Protein AF-A0A225CZP0-F1 (afdb_monomer_lite)

Foldseek 3Di:
DVVLLVQLLPPPDPVSNLVSLVVVLVVCAPHPCLQVSLVVLCPDPDCSLVSSLSSQLSHDPQDDPSSLVVNLQSLLDPVDDLVSSLSSLQNQQQNFPLDCVRNVSSLCSNQPPHDLVVSLVSLVSSVVSHPDRVNSVVVNVVSLQVAFDAAPPPRDTHRPVRNQVCCCPPPLWHQPPNDTHRCPVVLLVLLLCLLPDPDVVSLVVSVVSCCVRPVVDPPLLSLLSSVLNHVHDPVSLLVLLVVLLVVFFAAAQRRRFTDHFLLDDQFAAFDFDQLKTDDLQWIWHWDDDPFAIWIWTTDNVDDIDIDTDPPDDTPLNVVLCVLVVVLVVVLVVLCVVCVVDPDSPVVNVVSVVVSVVVSVCCVVPDDPDFGSRLVRLLCCLVPVLVPFDPDPSSLSNLLNSLLSPQVGHALVSRLVVLVVQLVVLLVCCQVRVNSLLSNLSSLLSNLSSVVVVPDDSLVSLLVQCLCLLLLNHALSNLLNNLVSVVPDPPADQLNLLLSLLQNLLSSVVSVFALQLCLLSCQQRVSNCSRRPVLCNVPRLLLSVLSVCVPVPPCVVLADKDALNRCSVVPVVVSSVCCSLASQFGIWGDDDPLVCVFFPIWTQGPQATDTNSDGDQDLPADWDWDQDPVRWIWTPDRVDTGTGPDDDDRCVSVSRSSSSCCCVPPSVVSSVVSPDHHDVSSLSRQVSQFDQDPPPRFTWHTGRSYHTDGSCVRVDPPD

Structure (mmCIF, N/CA/C/O backbone):
data_AF-A0A225CZP0-F1
#
_entry.id   AF-A0A225CZP0-F1
#
loop_
_atom_site.group_PDB
_atom_site.id
_atom_site.type_symbol
_atom_site.label_atom_id
_atom_site.label_alt_id
_atom_site.label_comp_id
_atom_site.label_asym_id
_atom_site.label_entity_id
_atom_site.label_seq_id
_atom_site.pdbx_PDB_ins_code
_atom_site.Cartn_x
_atom_site.Cartn_y
_atom_site.Cartn_z
_atom_site.occupancy
_atom_site.B_iso_or_equiv
_atom_site.auth_seq_id
_atom_site.auth_comp_id
_atom_site.auth_asym_id
_atom_site.auth_atom_id
_atom_site.pdbx_PDB_model_num
ATOM 1 N N . MET A 1 1 ? -73.566 -39.466 47.457 1.00 88.44 1 MET A N 1
ATOM 2 C CA . MET A 1 1 ? -72.641 -38.415 47.935 1.00 88.44 1 MET A CA 1
ATOM 3 C C . MET A 1 1 ? -71.602 -38.985 48.887 1.00 88.44 1 MET A C 1
ATOM 5 O O . MET A 1 1 ? -70.431 -38.946 48.551 1.00 88.44 1 MET A O 1
ATOM 9 N N . GLU A 1 2 ? -72.015 -39.575 50.013 1.00 90.06 2 GLU A N 1
ATOM 10 C CA . GLU A 1 2 ? -71.109 -40.193 51.005 1.00 90.06 2 GLU A CA 1
ATOM 11 C C . GLU A 1 2 ? -70.146 -41.201 50.383 1.00 90.06 2 GLU A C 1
ATOM 13 O O . GLU A 1 2 ? -68.943 -40.996 50.428 1.00 90.06 2 GLU A O 1
ATOM 18 N N . GLN A 1 3 ? -70.673 -42.150 49.608 1.00 92.56 3 GLN A N 1
ATOM 19 C CA . GLN A 1 3 ? -69.859 -43.126 48.874 1.00 92.56 3 GLN A CA 1
ATOM 20 C C . GLN A 1 3 ? -68.837 -42.523 47.890 1.00 92.56 3 GLN A C 1
ATOM 22 O O . GLN A 1 3 ? -67.926 -43.226 47.462 1.00 92.56 3 GLN A O 1
ATOM 27 N N . LEU A 1 4 ? -69.011 -41.273 47.442 1.00 92.19 4 LEU A N 1
ATOM 28 C CA . LEU A 1 4 ? -68.042 -40.594 46.571 1.00 92.19 4 LEU A CA 1
ATOM 29 C C . LEU A 1 4 ? -66.970 -39.873 47.396 1.00 92.19 4 LEU A C 1
ATOM 31 O O . LEU A 1 4 ? -65.808 -39.885 47.006 1.00 92.19 4 LEU A O 1
ATOM 35 N N . ILE A 1 5 ? -67.341 -39.296 48.543 1.00 92.69 5 ILE A N 1
ATOM 36 C CA . ILE A 1 5 ? -66.393 -38.707 49.500 1.00 92.69 5 ILE A CA 1
ATOM 37 C C . ILE A 1 5 ? -65.482 -39.803 50.065 1.00 92.69 5 ILE A C 1
ATOM 39 O O . ILE A 1 5 ? -64.265 -39.644 50.034 1.00 92.69 5 ILE A O 1
ATOM 43 N N . ASP A 1 6 ? -66.049 -40.945 50.459 1.00 92.12 6 ASP A N 1
ATOM 44 C CA . ASP A 1 6 ? -65.285 -42.091 50.967 1.00 92.12 6 ASP A CA 1
ATOM 45 C C . ASP A 1 6 ? -64.338 -42.659 49.903 1.00 92.12 6 ASP A C 1
ATOM 47 O O . ASP A 1 6 ? -63.226 -43.078 50.201 1.00 92.12 6 ASP A O 1
ATOM 51 N N . ARG A 1 7 ? -64.736 -42.622 48.624 1.00 93.12 7 ARG A N 1
ATOM 52 C CA . ARG A 1 7 ? -63.859 -43.009 47.508 1.00 93.12 7 ARG A CA 1
ATOM 53 C C . ARG A 1 7 ? -62.677 -42.061 47.323 1.00 93.12 7 ARG A C 1
ATOM 55 O O . ARG A 1 7 ? -61.612 -42.516 46.919 1.00 93.12 7 ARG A O 1
ATOM 62 N N . VAL A 1 8 ? -62.849 -40.767 47.596 1.00 93.31 8 VAL A N 1
ATOM 63 C CA . VAL A 1 8 ? -61.748 -39.793 47.552 1.00 93.31 8 VAL A CA 1
ATOM 64 C C . VAL A 1 8 ? -60.758 -40.049 48.686 1.00 93.31 8 VAL A C 1
ATOM 66 O O . VAL A 1 8 ? -59.555 -40.022 48.440 1.00 93.31 8 VAL A O 1
ATOM 69 N N . THR A 1 9 ? -61.245 -40.313 49.900 1.00 91.50 9 THR A N 1
ATOM 70 C CA . THR A 1 9 ? -60.396 -40.520 51.086 1.00 91.50 9 THR A CA 1
ATOM 71 C C . THR A 1 9 ? -59.747 -41.906 51.123 1.00 91.50 9 THR A C 1
ATOM 73 O O . THR A 1 9 ? -58.635 -42.035 51.624 1.00 91.50 9 THR A O 1
ATOM 76 N N . ALA A 1 10 ? -60.395 -42.929 50.557 1.00 91.88 10 ALA A N 1
ATOM 77 C CA . ALA A 1 10 ? -59.883 -44.301 50.495 1.00 91.88 10 ALA A CA 1
ATOM 78 C C . ALA A 1 10 ? -59.007 -44.595 49.261 1.00 91.88 10 ALA A C 1
ATOM 80 O O . ALA A 1 10 ? -58.508 -45.712 49.113 1.00 91.88 10 ALA A O 1
ATOM 81 N N . ALA A 1 11 ? -58.832 -43.636 48.346 1.00 91.31 11 ALA A N 1
ATOM 82 C CA . ALA A 1 11 ? -58.014 -43.833 47.154 1.00 91.31 11 ALA A CA 1
ATOM 83 C C . ALA A 1 11 ? -56.539 -44.068 47.529 1.00 91.31 11 ALA A C 1
ATOM 85 O O . ALA A 1 11 ? -55.891 -43.207 48.118 1.00 91.31 11 ALA A O 1
ATOM 86 N N . GLY A 1 12 ? -55.999 -45.231 47.146 1.00 85.50 12 GLY A N 1
ATOM 87 C CA . GLY A 1 12 ? -54.635 -45.648 47.500 1.00 85.50 12 GLY A CA 1
ATOM 88 C C . GLY A 1 12 ? -53.511 -44.915 46.758 1.00 85.50 12 GLY A C 1
ATOM 89 O O . GLY A 1 12 ? -52.351 -45.039 47.139 1.00 85.50 12 GLY A O 1
ATOM 90 N N . ASP A 1 13 ? -53.832 -44.148 45.712 1.00 91.81 13 ASP A N 1
ATOM 91 C CA . ASP A 1 13 ? -52.864 -43.355 44.957 1.00 91.81 13 ASP A CA 1
ATOM 92 C C . ASP A 1 13 ? -53.445 -42.010 44.479 1.00 91.81 13 ASP A C 1
ATOM 94 O O . ASP A 1 13 ? -54.660 -41.787 44.441 1.00 91.81 13 ASP A O 1
ATOM 98 N N . ARG A 1 14 ? -52.550 -41.093 44.085 1.00 87.50 14 ARG A N 1
ATOM 99 C CA . ARG A 1 14 ? -52.896 -39.721 43.677 1.00 87.50 14 ARG A CA 1
ATOM 100 C C . ARG A 1 14 ? -53.726 -39.655 42.387 1.00 87.50 14 ARG A C 1
ATOM 102 O O . ARG A 1 14 ? -54.496 -38.712 42.212 1.00 87.50 14 ARG A O 1
ATOM 109 N N . VAL A 1 15 ? -53.589 -40.626 41.484 1.00 88.56 15 VAL A N 1
ATOM 110 C CA . VAL A 1 15 ? -54.312 -40.658 40.201 1.00 88.56 15 VAL A CA 1
ATOM 111 C C . VAL A 1 15 ? -55.761 -41.083 40.428 1.00 88.56 15 VAL A C 1
ATOM 113 O O . VAL A 1 15 ? -56.684 -40.408 39.964 1.00 88.56 15 VAL A O 1
ATOM 116 N N . ALA A 1 16 ? -55.969 -42.158 41.188 1.00 90.56 16 ALA A N 1
ATOM 117 C CA . ALA A 1 16 ? -57.275 -42.628 41.626 1.00 90.56 16 ALA A CA 1
ATOM 118 C C . ALA A 1 16 ? -58.003 -41.543 42.427 1.00 90.56 16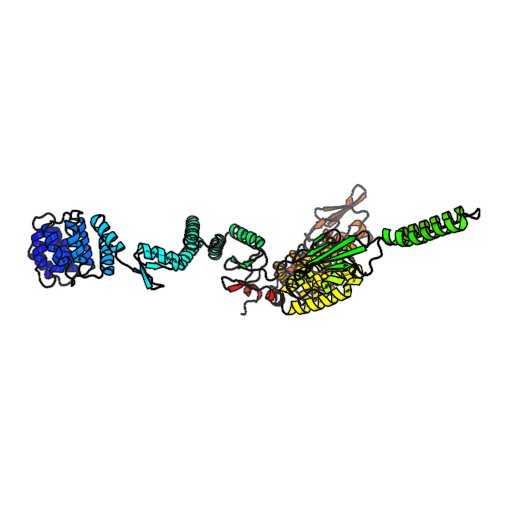 ALA A C 1
ATOM 120 O O . ALA A 1 16 ? -59.180 -41.280 42.189 1.00 90.56 16 ALA A O 1
ATOM 121 N N . GLN A 1 17 ? -57.278 -40.842 43.298 1.00 91.50 17 GLN A N 1
ATOM 122 C CA . GLN A 1 17 ? -57.817 -39.752 44.100 1.00 91.50 17 GLN A CA 1
ATOM 123 C C . GLN A 1 17 ? -58.239 -38.542 43.245 1.00 91.50 17 GLN A C 1
ATOM 125 O O . GLN A 1 17 ? -59.336 -38.012 43.427 1.00 91.50 17 GLN A O 1
ATOM 130 N N . HIS A 1 18 ? -57.425 -38.120 42.268 1.00 90.50 18 HIS A N 1
ATOM 131 C CA . HIS A 1 18 ? -57.812 -37.057 41.331 1.00 90.50 18 HIS A CA 1
ATOM 132 C C . HIS A 1 18 ? -59.026 -37.447 40.476 1.00 90.50 18 HIS A C 1
ATOM 134 O O . HIS A 1 18 ? -59.888 -36.599 40.229 1.00 90.50 18 HIS A O 1
ATOM 140 N N . ARG A 1 19 ? -59.126 -38.716 40.057 1.00 92.06 19 ARG A N 1
ATOM 141 C CA . ARG A 1 19 ? -60.291 -39.239 39.328 1.00 92.06 19 ARG A CA 1
ATOM 142 C C . ARG A 1 19 ? -61.548 -39.214 40.199 1.00 92.06 19 ARG A C 1
ATOM 144 O O . ARG A 1 19 ? -62.567 -38.686 39.761 1.00 92.06 19 ARG A O 1
ATOM 151 N N . ALA A 1 20 ? -61.453 -39.701 41.435 1.00 94.06 20 ALA A N 1
ATOM 152 C CA . ALA A 1 20 ? -62.552 -39.688 42.396 1.00 94.06 20 ALA A CA 1
ATOM 153 C C . ALA A 1 20 ? -63.014 -38.256 42.718 1.00 94.06 20 ALA A C 1
ATOM 155 O O . ALA A 1 20 ? -64.212 -37.997 42.767 1.00 94.06 20 ALA A O 1
ATOM 156 N N . LEU A 1 21 ? -62.087 -37.297 42.850 1.00 94.44 21 LEU A N 1
ATOM 157 C CA . LEU A 1 21 ? -62.420 -35.879 43.036 1.00 94.44 21 LEU A CA 1
ATOM 158 C C . LEU A 1 21 ? -63.130 -35.280 41.817 1.00 94.44 21 LEU A C 1
ATOM 160 O O . LEU A 1 21 ? -64.069 -34.506 41.982 1.00 94.44 21 LEU A O 1
ATOM 164 N N . ALA A 1 22 ? -62.715 -35.637 40.600 1.00 92.50 22 ALA A N 1
ATOM 165 C CA . ALA A 1 22 ? -63.377 -35.186 39.376 1.00 92.50 22 ALA A CA 1
ATOM 166 C C . ALA A 1 22 ? -64.777 -35.805 39.201 1.00 92.50 22 ALA A C 1
ATOM 168 O O . ALA A 1 22 ? -65.680 -35.161 38.671 1.00 92.50 22 ALA A O 1
ATOM 169 N N . GLU A 1 23 ? -64.977 -37.053 39.630 1.00 94.19 23 GLU A N 1
ATOM 170 C CA . GLU A 1 23 ? -66.300 -37.690 39.697 1.00 94.19 23 GLU A CA 1
ATOM 171 C C . GLU A 1 23 ? -67.194 -37.034 40.749 1.00 94.19 23 GLU A C 1
ATOM 173 O O . GLU A 1 23 ? -68.335 -36.688 40.448 1.00 94.19 23 GLU A O 1
ATOM 178 N N . LEU A 1 24 ? -66.661 -36.810 41.954 1.00 94.56 24 LEU A N 1
ATOM 179 C CA . LEU A 1 24 ? -67.358 -36.119 43.035 1.00 94.56 24 LEU A CA 1
ATOM 180 C C . LEU A 1 24 ? -67.783 -34.716 42.600 1.00 94.56 24 LEU A C 1
ATOM 182 O O . LEU A 1 24 ? -68.929 -34.338 42.808 1.00 94.56 24 LEU A O 1
ATOM 186 N N . TYR A 1 25 ? -66.890 -33.9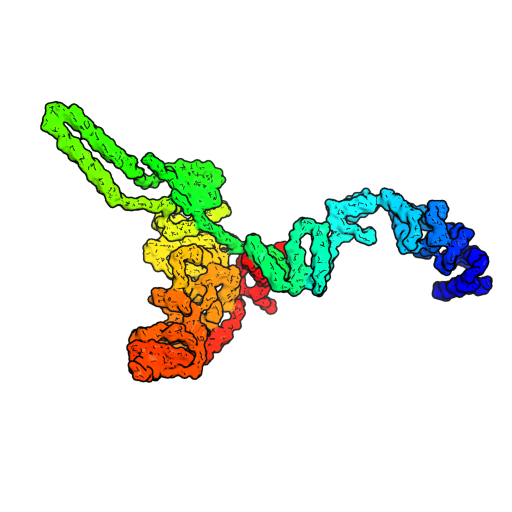77 41.943 1.00 93.00 25 TYR A N 1
ATOM 187 C CA . TYR A 1 25 ? -67.200 -32.670 41.385 1.00 93.00 25 TYR A CA 1
ATOM 188 C C . TYR A 1 25 ? -68.342 -32.729 40.364 1.00 93.00 25 TYR A C 1
ATOM 190 O O . TYR A 1 25 ? -69.351 -32.051 40.541 1.00 93.00 25 TYR A O 1
ATOM 198 N N . ARG A 1 26 ? -68.238 -33.588 39.340 1.00 91.94 26 ARG A N 1
ATOM 199 C CA . ARG A 1 26 ? -69.278 -33.732 38.304 1.00 91.94 26 ARG A CA 1
ATOM 200 C C . ARG A 1 26 ? -70.644 -34.108 38.878 1.00 91.94 26 ARG A C 1
ATOM 202 O O . ARG A 1 26 ? -71.657 -33.668 38.353 1.00 91.94 26 ARG A O 1
ATOM 209 N N . ALA A 1 27 ? -70.677 -34.896 39.953 1.00 91.12 27 ALA A N 1
ATOM 210 C CA . ALA A 1 27 ? -71.917 -35.286 40.624 1.00 91.12 27 ALA A CA 1
ATOM 211 C C . ALA A 1 27 ? -72.576 -34.145 41.425 1.00 91.12 27 ALA A C 1
ATOM 213 O O . ALA A 1 27 ? -73.744 -34.254 41.796 1.00 91.12 27 ALA A O 1
ATOM 214 N N . VAL A 1 28 ? -71.825 -33.085 41.736 1.00 90.94 28 VAL A N 1
ATOM 215 C CA . VAL A 1 28 ? -72.254 -31.965 42.590 1.00 90.94 28 VAL A CA 1
ATOM 216 C C . VAL A 1 28 ? -72.372 -30.653 41.804 1.00 90.94 28 VAL A C 1
ATOM 218 O O . VAL A 1 28 ? -73.020 -29.718 42.279 1.00 90.94 28 VAL A O 1
ATOM 221 N N . ALA A 1 29 ? -71.771 -30.577 40.614 1.00 85.50 29 ALA A N 1
ATOM 222 C CA . ALA A 1 29 ? -71.778 -29.406 39.746 1.00 85.50 29 ALA A CA 1
ATOM 223 C C . ALA A 1 29 ? -73.217 -28.904 39.511 1.00 85.50 29 ALA A C 1
ATOM 225 O O . ALA A 1 29 ? -74.087 -29.653 39.069 1.00 85.50 29 ALA A O 1
ATOM 226 N N . GLY A 1 30 ? -73.481 -27.644 39.873 1.00 73.06 30 GLY A N 1
ATOM 227 C CA . GLY A 1 30 ? -74.798 -27.001 39.754 1.00 73.06 30 GLY A CA 1
ATOM 228 C C . GLY A 1 30 ? -75.791 -27.256 40.901 1.00 73.06 30 GLY A C 1
ATOM 229 O O . GLY A 1 30 ? -76.896 -26.719 40.869 1.00 73.06 30 GLY A O 1
ATOM 230 N N . GLY A 1 31 ? -75.432 -28.039 41.925 1.00 80.50 31 GLY A N 1
ATOM 231 C CA . GLY A 1 31 ? -76.302 -28.338 43.069 1.00 80.50 31 GLY A CA 1
ATOM 232 C C . GLY A 1 31 ? -75.996 -27.525 44.336 1.00 80.50 31 GLY A C 1
ATOM 233 O O . GLY A 1 31 ? -74.879 -27.069 44.564 1.00 80.50 31 GLY A O 1
ATOM 234 N N . THR A 1 32 ? -76.956 -27.447 45.262 1.00 85.94 32 THR A N 1
ATOM 235 C CA . THR A 1 32 ? -76.781 -26.844 46.608 1.00 85.94 32 THR A CA 1
ATOM 236 C C . THR A 1 32 ? -75.801 -27.610 47.515 1.00 85.94 32 THR A C 1
ATOM 238 O O . THR A 1 32 ? -75.520 -27.195 48.638 1.00 85.94 32 THR A O 1
ATOM 241 N N . GLN A 1 33 ? -75.252 -28.728 47.030 1.00 90.50 33 GLN A N 1
ATOM 242 C CA . GLN A 1 33 ? -74.385 -29.647 47.769 1.00 90.50 33 GLN A CA 1
ATOM 243 C C . GLN A 1 33 ? -72.889 -29.275 47.716 1.00 90.50 33 GLN A C 1
ATOM 245 O O . GLN A 1 33 ? -72.092 -29.891 48.421 1.00 90.50 33 GLN A O 1
ATOM 250 N N . VAL A 1 34 ? -72.491 -28.245 46.955 1.00 91.12 34 VAL A N 1
ATOM 251 C CA . VAL A 1 34 ? -71.078 -27.838 46.796 1.00 91.12 34 VAL A CA 1
ATOM 252 C C . VAL A 1 34 ? -70.412 -27.486 48.137 1.00 91.12 34 VAL A C 1
ATOM 254 O O . VAL A 1 34 ? -69.335 -28.001 48.446 1.00 91.12 34 VAL A O 1
ATOM 257 N N . ALA A 1 35 ? -71.055 -26.653 48.963 1.00 91.56 35 ALA A N 1
ATOM 258 C CA . ALA A 1 35 ? -70.521 -26.253 50.269 1.00 91.56 35 ALA A CA 1
ATOM 259 C C . ALA A 1 35 ? -70.521 -27.395 51.309 1.00 91.56 35 ALA A C 1
ATOM 261 O O . ALA A 1 35 ? -69.482 -27.602 51.943 1.00 91.56 35 ALA A O 1
ATOM 262 N N . PRO A 1 36 ? -71.601 -28.193 51.464 1.00 93.62 36 PRO A N 1
ATOM 263 C CA . PRO A 1 36 ? -71.580 -29.386 52.313 1.00 93.62 36 PRO A CA 1
ATOM 264 C C . PRO A 1 36 ? -70.445 -30.364 51.983 1.00 93.62 36 PRO A C 1
ATOM 266 O O . PRO A 1 36 ? -69.771 -30.849 52.894 1.00 93.62 36 PRO A O 1
ATOM 269 N N . VAL A 1 37 ? -70.190 -30.621 50.694 1.00 94.81 37 VAL A N 1
ATOM 270 C CA . VAL A 1 37 ? -69.105 -31.511 50.249 1.00 94.81 37 VAL A CA 1
ATOM 271 C C . VAL A 1 37 ? -67.737 -30.938 50.616 1.00 94.81 37 VAL A C 1
ATOM 273 O O . VAL A 1 37 ? -66.925 -31.650 51.205 1.00 94.81 37 VAL A O 1
ATOM 276 N N . PHE A 1 38 ? -67.499 -29.647 50.361 1.00 95.69 38 PHE A N 1
ATOM 277 C CA . PHE A 1 38 ? -66.255 -28.979 50.754 1.00 95.69 38 PHE A CA 1
ATOM 278 C C . PHE A 1 38 ? -66.000 -29.077 52.266 1.00 95.69 38 PHE A C 1
ATOM 280 O O . PHE A 1 38 ? -64.898 -29.430 52.690 1.00 95.69 38 PHE A O 1
ATOM 287 N N . HIS A 1 39 ? -67.018 -28.820 53.096 1.00 94.62 39 HIS A N 1
ATOM 288 C CA . HIS A 1 39 ? -66.890 -28.912 54.552 1.00 94.62 39 HIS A CA 1
ATOM 289 C C . HIS A 1 39 ? -66.588 -30.331 55.035 1.00 94.62 39 HIS A C 1
ATOM 291 O O . HIS A 1 39 ? -65.778 -30.487 55.949 1.00 94.62 39 HIS A O 1
ATOM 297 N N . ARG A 1 40 ? -67.194 -31.355 54.424 1.00 94.69 40 ARG A N 1
ATOM 298 C CA . ARG A 1 40 ? -66.908 -32.756 54.762 1.00 94.69 40 ARG A CA 1
ATOM 299 C C . ARG A 1 40 ? -65.499 -33.171 54.353 1.00 94.69 40 ARG A C 1
ATOM 301 O O . ARG A 1 40 ? -64.782 -33.735 55.176 1.00 94.69 40 ARG A O 1
ATOM 308 N N . LEU A 1 41 ? -65.073 -32.829 53.134 1.00 95.06 41 LEU A N 1
ATOM 309 C CA . LEU A 1 41 ? -63.702 -33.083 52.681 1.00 95.06 41 LEU A CA 1
ATOM 310 C C . LEU A 1 41 ? -62.692 -32.424 53.621 1.00 95.06 41 LEU A C 1
ATOM 312 O O . LEU A 1 41 ? -61.744 -33.073 54.037 1.00 95.06 41 LEU A O 1
ATOM 316 N N . ARG A 1 42 ? -62.941 -31.179 54.041 1.00 95.44 42 ARG A N 1
ATOM 317 C CA . ARG A 1 42 ? -62.063 -30.433 54.953 1.00 95.44 42 ARG A CA 1
ATOM 318 C C . ARG A 1 42 ? -61.806 -31.146 56.287 1.00 95.44 42 ARG A C 1
ATOM 320 O O . ARG A 1 42 ? -60.708 -31.025 56.814 1.00 95.44 42 ARG A O 1
ATOM 327 N N . VAL A 1 43 ? -62.816 -31.820 56.842 1.00 93.44 43 VAL A N 1
ATOM 328 C CA . VAL A 1 43 ? -62.754 -32.487 58.161 1.00 93.44 43 VAL A CA 1
ATOM 329 C C . VAL A 1 43 ? -62.275 -33.943 58.046 1.00 93.44 43 VAL A C 1
ATOM 331 O O . VAL A 1 43 ? -62.009 -34.583 59.054 1.00 93.44 43 VAL A O 1
ATOM 334 N N . SER A 1 44 ? -62.134 -34.474 56.830 1.00 89.31 44 SER A N 1
ATOM 335 C CA . SER A 1 44 ? -61.687 -35.852 56.619 1.00 89.31 44 SER A CA 1
ATOM 336 C C . SER A 1 44 ? -60.200 -35.993 56.961 1.00 89.31 44 SER A C 1
ATOM 338 O O . SER A 1 44 ? -59.357 -35.398 56.303 1.00 89.31 44 SER A O 1
ATOM 340 N N . GLU A 1 45 ? -59.837 -36.765 57.976 1.00 83.88 45 GLU A N 1
ATOM 341 C CA . GLU A 1 45 ? -58.426 -37.007 58.308 1.00 83.88 45 GLU A CA 1
ATOM 342 C C . GLU A 1 45 ? -57.840 -38.158 57.466 1.00 83.88 45 GLU A C 1
ATOM 344 O O . GLU A 1 45 ? -58.588 -39.059 57.079 1.00 83.88 45 GLU A O 1
ATOM 349 N N . PRO A 1 46 ? -56.522 -38.173 57.164 1.00 84.56 46 PRO A N 1
ATOM 350 C CA . PRO A 1 46 ? -55.496 -37.179 57.522 1.00 84.56 46 PRO A CA 1
ATOM 351 C C . PRO A 1 46 ? -55.310 -36.025 56.507 1.00 84.56 46 PRO A C 1
ATOM 353 O O . PRO A 1 46 ? -54.750 -34.989 56.858 1.00 84.56 46 PRO A O 1
ATOM 356 N N . ASP A 1 47 ? -55.793 -36.164 55.267 1.00 90.69 47 ASP A N 1
ATOM 357 C CA . ASP A 1 47 ? -55.469 -35.277 54.128 1.00 90.69 47 ASP A CA 1
ATOM 358 C C . ASP A 1 47 ? -56.587 -34.282 53.737 1.00 90.69 47 ASP A C 1
ATOM 360 O O . ASP A 1 47 ? -56.501 -33.578 52.725 1.00 90.69 47 ASP A O 1
ATOM 364 N N . GLY A 1 48 ? -57.649 -34.178 54.532 1.00 93.06 48 GLY A N 1
ATOM 365 C CA . GLY A 1 48 ? -58.863 -33.413 54.226 1.00 93.06 48 GLY A CA 1
ATOM 366 C C . GLY A 1 48 ? -58.670 -31.969 53.767 1.00 93.06 48 GLY A C 1
ATOM 367 O O . GLY A 1 48 ? -59.269 -31.570 52.763 1.00 93.06 48 GLY A O 1
ATOM 368 N N . PRO A 1 49 ? -57.802 -31.168 54.416 1.00 95.19 49 PRO A N 1
ATOM 369 C CA . PRO A 1 49 ? -57.472 -29.820 53.956 1.00 95.19 49 PRO A CA 1
ATOM 370 C C . PRO A 1 49 ? -56.971 -29.767 52.506 1.00 95.19 49 PRO A C 1
ATOM 372 O O . PRO A 1 49 ? -57.325 -28.847 51.767 1.00 95.19 49 PRO A O 1
ATOM 375 N N . ARG A 1 50 ? -56.180 -30.763 52.080 1.00 95.69 50 ARG A N 1
ATOM 376 C CA . ARG A 1 50 ? -55.691 -30.879 50.700 1.00 95.69 50 ARG A CA 1
ATOM 377 C C . ARG A 1 50 ? -56.842 -31.187 49.749 1.00 95.69 50 ARG A C 1
ATOM 379 O O . ARG A 1 50 ? -56.992 -30.495 48.745 1.00 95.69 50 ARG A O 1
ATOM 386 N N . TYR A 1 51 ? -57.672 -32.175 50.085 1.00 95.44 51 TYR A N 1
ATOM 387 C CA . TYR A 1 51 ? -58.823 -32.569 49.266 1.00 95.44 51 TYR A CA 1
ATOM 388 C C . TYR A 1 51 ? -59.820 -31.428 49.079 1.00 95.44 51 TYR A C 1
ATOM 390 O O . TYR A 1 51 ? -60.315 -31.221 47.975 1.00 95.44 51 TYR A O 1
ATOM 398 N N . ALA A 1 52 ? -60.075 -30.655 50.134 1.00 96.50 52 ALA A N 1
ATOM 399 C CA . ALA A 1 52 ? -60.963 -29.503 50.077 1.00 96.50 52 ALA A CA 1
ATOM 400 C C . ALA A 1 52 ? -60.448 -28.423 49.109 1.00 96.50 52 ALA A C 1
ATOM 402 O O . ALA A 1 52 ? -61.227 -27.908 48.308 1.00 96.50 52 ALA A O 1
ATOM 403 N N . LEU A 1 53 ? -59.145 -28.107 49.119 1.00 97.00 53 LEU A N 1
ATOM 404 C CA . LEU A 1 53 ? -58.568 -27.147 48.169 1.00 97.00 53 LEU A CA 1
ATOM 405 C C . LEU A 1 53 ? -58.543 -27.682 46.731 1.00 97.00 53 LEU A C 1
ATOM 407 O O . LEU A 1 53 ? -58.869 -26.945 45.804 1.00 97.00 53 LEU A O 1
ATOM 411 N N . GLU A 1 54 ? -58.198 -28.957 46.534 1.00 96.31 54 GLU A N 1
ATOM 412 C CA . GLU A 1 54 ? -58.245 -29.587 45.209 1.00 96.31 54 GLU A CA 1
ATOM 413 C C . GLU A 1 54 ? -59.671 -29.598 44.642 1.00 96.31 54 GLU A C 1
ATOM 415 O O . GLU A 1 54 ? -59.863 -29.385 43.443 1.00 96.31 54 GLU A O 1
ATOM 420 N N . TYR A 1 55 ? -60.669 -29.826 45.495 1.00 95.94 55 TYR A N 1
ATOM 421 C CA . TYR A 1 55 ? -62.076 -29.723 45.132 1.00 95.94 55 TYR A CA 1
ATOM 422 C C . TYR A 1 55 ? -62.452 -28.282 44.767 1.00 95.94 55 TYR A C 1
ATOM 424 O O . TYR A 1 55 ? -63.029 -28.069 43.707 1.00 95.94 55 TYR A O 1
ATOM 432 N N . LEU A 1 56 ? -62.054 -27.292 45.575 1.00 96.25 56 LEU A N 1
ATOM 433 C CA . LEU A 1 56 ? -62.314 -25.869 45.325 1.00 96.25 56 LEU A CA 1
ATOM 434 C C . LEU A 1 56 ? -61.793 -25.390 43.962 1.00 96.25 56 LEU A C 1
ATOM 436 O O . LEU A 1 56 ? -62.522 -24.708 43.249 1.00 96.25 56 LEU A O 1
ATOM 440 N N . VAL A 1 57 ? -60.569 -25.767 43.575 1.00 95.94 57 VAL A N 1
ATOM 441 C CA . VAL A 1 57 ? -59.980 -25.378 42.275 1.00 95.94 57 VAL A CA 1
ATOM 442 C C . VAL A 1 57 ? -60.820 -25.868 41.085 1.00 95.94 57 VAL A C 1
ATOM 444 O O . VAL A 1 57 ? -60.773 -25.268 40.016 1.00 95.94 57 VAL A O 1
ATOM 447 N N . ARG A 1 58 ? -61.608 -26.935 41.266 1.00 94.12 58 ARG A N 1
ATOM 448 C CA . ARG A 1 58 ? -62.437 -27.548 40.218 1.00 94.12 58 ARG A CA 1
ATOM 449 C C . ARG A 1 58 ? -63.851 -26.975 40.126 1.00 94.12 58 ARG A C 1
ATOM 451 O O . ARG A 1 58 ? -64.540 -27.324 39.182 1.00 94.12 58 ARG A O 1
ATOM 458 N N . ILE A 1 59 ? -64.285 -26.152 41.082 1.00 92.38 59 ILE A N 1
ATOM 459 C CA . ILE A 1 59 ? -65.650 -25.606 41.119 1.00 92.38 59 ILE A CA 1
ATOM 460 C C . ILE A 1 59 ? -65.855 -24.595 39.981 1.00 92.38 59 ILE A C 1
ATOM 462 O O . ILE A 1 59 ? -65.041 -23.688 39.822 1.00 92.38 59 ILE A O 1
ATOM 466 N N . ASP A 1 60 ? -66.938 -24.717 39.210 1.00 88.00 60 ASP A N 1
ATOM 467 C CA . ASP A 1 60 ? -67.328 -23.708 38.213 1.00 88.00 60 ASP A CA 1
ATOM 468 C C . ASP A 1 60 ? -67.662 -22.365 38.883 1.00 88.00 60 ASP A C 1
ATOM 470 O O . ASP A 1 60 ? -68.174 -22.314 40.003 1.00 88.00 60 ASP A O 1
ATOM 474 N N . ASP A 1 61 ? -67.372 -21.258 38.200 1.00 84.69 61 ASP A N 1
ATOM 475 C CA . ASP A 1 61 ? -67.706 -19.927 38.710 1.00 84.69 61 ASP A CA 1
ATOM 476 C C . ASP A 1 61 ? -69.227 -19.669 38.632 1.00 84.69 61 ASP A C 1
ATOM 478 O O . ASP A 1 61 ? -69.867 -20.084 37.662 1.00 84.69 61 ASP A O 1
ATOM 482 N N . PRO A 1 62 ? -69.830 -18.964 39.613 1.00 86.62 62 PRO A N 1
ATOM 483 C CA . PRO A 1 62 ? -69.190 -18.317 40.760 1.00 86.62 62 PRO A CA 1
ATOM 484 C C . PRO A 1 62 ? -69.023 -19.244 41.979 1.00 86.62 62 PRO A C 1
ATOM 486 O O . PRO A 1 62 ? -69.939 -19.968 42.376 1.00 86.62 62 PRO A O 1
ATOM 489 N N . VAL A 1 63 ? -67.874 -19.147 42.655 1.00 90.38 63 VAL A N 1
ATOM 490 C CA . VAL A 1 63 ? -67.646 -19.831 43.938 1.00 90.38 63 VAL A CA 1
ATOM 491 C C . VAL A 1 63 ? -68.514 -19.190 45.037 1.00 90.38 63 VAL A C 1
ATOM 493 O O . VAL A 1 63 ? -68.423 -17.980 45.252 1.00 90.38 63 VAL A O 1
ATOM 496 N N . PRO A 1 64 ? -69.320 -19.962 45.795 1.00 90.06 64 PRO A N 1
ATOM 497 C CA . PRO A 1 64 ? -70.129 -19.409 46.881 1.00 90.06 64 PRO A CA 1
ATOM 498 C C . PRO A 1 64 ? -69.282 -18.698 47.949 1.00 90.06 64 PRO A C 1
ATOM 500 O O . PRO A 1 64 ? -68.290 -19.248 48.430 1.00 90.06 64 PRO A O 1
ATOM 503 N N . VAL A 1 65 ? -69.714 -17.513 48.399 1.00 86.25 65 VAL A N 1
ATOM 504 C CA . VAL A 1 65 ? -68.993 -16.689 49.398 1.00 86.25 65 VAL A CA 1
ATOM 505 C C . VAL A 1 65 ? -68.712 -17.455 50.696 1.00 86.25 65 VAL A C 1
ATOM 507 O O . VAL A 1 65 ? -67.633 -17.332 51.275 1.00 86.25 65 VAL A O 1
ATOM 510 N N . THR A 1 66 ? -69.650 -18.295 51.138 1.00 88.94 66 THR A N 1
ATOM 511 C CA . THR A 1 66 ? -69.489 -19.148 52.327 1.00 88.94 66 THR A CA 1
ATOM 512 C C . THR A 1 66 ? -68.335 -20.141 52.178 1.00 88.94 66 THR A C 1
ATOM 514 O O . THR A 1 66 ? -67.598 -20.389 53.132 1.00 88.94 66 THR A O 1
ATOM 517 N N . LEU A 1 67 ? -68.130 -20.666 50.968 1.00 92.69 67 LEU A N 1
ATOM 518 C CA . LEU A 1 67 ? -67.037 -21.577 50.646 1.00 92.69 67 LEU A CA 1
ATOM 519 C C . LEU A 1 67 ? -65.707 -20.821 50.556 1.00 92.69 67 LEU A C 1
ATOM 521 O O . LEU A 1 67 ? -64.710 -21.278 51.115 1.00 92.69 67 LEU A O 1
ATOM 525 N N . ALA A 1 68 ? -65.706 -19.631 49.948 1.00 90.56 68 ALA A N 1
ATOM 526 C CA . ALA A 1 68 ? -64.535 -18.757 49.911 1.00 90.56 68 ALA A CA 1
ATOM 527 C C . ALA A 1 68 ? -64.031 -18.417 51.325 1.00 90.56 68 ALA A C 1
ATOM 529 O O . ALA A 1 68 ? -62.845 -18.572 51.615 1.00 90.56 68 ALA A O 1
ATOM 530 N N . GLN A 1 69 ? -64.936 -18.054 52.242 1.00 90.44 69 GLN A N 1
ATOM 531 C CA . GLN A 1 69 ? -64.605 -17.796 53.649 1.00 90.44 69 GLN A CA 1
ATOM 532 C C . GLN A 1 69 ? -64.080 -19.049 54.364 1.00 90.44 69 GLN A C 1
ATOM 534 O O . GLN A 1 69 ? -63.093 -18.976 55.099 1.00 90.44 69 GLN A O 1
ATOM 539 N N . ALA A 1 70 ? -64.691 -20.213 54.121 1.00 94.44 70 ALA A N 1
ATOM 540 C CA . ALA A 1 70 ? -64.269 -21.481 54.715 1.00 94.44 70 ALA A CA 1
ATOM 541 C C . ALA A 1 70 ? -62.897 -21.972 54.212 1.00 94.44 70 ALA A C 1
ATOM 543 O O . ALA A 1 70 ? -62.232 -22.745 54.908 1.00 94.44 70 ALA A O 1
ATOM 544 N N . ALA A 1 71 ? -62.467 -21.530 53.028 1.00 96.56 71 ALA A N 1
ATOM 545 C CA . ALA A 1 71 ? -61.182 -21.882 52.434 1.00 96.56 71 ALA A CA 1
ATOM 546 C C . ALA A 1 71 ? -60.003 -21.057 52.979 1.00 96.56 71 ALA A C 1
ATOM 548 O O . ALA A 1 71 ? -58.875 -21.553 52.977 1.00 96.56 71 ALA A O 1
ATOM 549 N N . LEU A 1 72 ? -60.235 -19.843 53.499 1.00 95.44 72 LEU A N 1
ATOM 550 C CA . LEU A 1 72 ? -59.165 -18.954 53.985 1.00 95.44 72 LEU A CA 1
ATOM 551 C C . LEU A 1 72 ? -58.227 -19.608 55.025 1.00 95.44 72 LEU A C 1
ATOM 553 O O . LEU A 1 72 ? -57.008 -19.505 54.858 1.00 95.44 72 LEU A O 1
ATOM 557 N N . PRO A 1 73 ? -58.713 -20.337 56.053 1.00 96.12 73 PRO A N 1
ATOM 558 C CA . PRO A 1 73 ? -57.826 -21.014 57.005 1.00 96.12 73 PRO A CA 1
ATOM 559 C C . PRO A 1 73 ? -56.974 -22.115 56.354 1.00 96.12 73 PRO A C 1
ATOM 561 O O . PRO A 1 73 ? -55.825 -22.336 56.740 1.00 96.12 73 PRO A O 1
ATOM 564 N N . LEU A 1 74 ? -57.506 -22.786 55.326 1.00 96.38 74 LEU A N 1
ATOM 565 C CA . LEU A 1 74 ? -56.780 -23.822 54.585 1.00 96.38 74 LEU A CA 1
ATOM 566 C C . LEU A 1 74 ? -55.675 -23.196 53.734 1.00 96.38 74 LEU A C 1
ATOM 568 O O . LEU A 1 74 ? -54.546 -23.682 53.731 1.00 96.38 74 LEU A O 1
ATOM 572 N N . LEU A 1 75 ? -55.957 -22.055 53.100 1.00 96.94 75 LEU A N 1
ATOM 573 C CA . LEU A 1 75 ? -54.951 -21.276 52.382 1.00 96.94 75 LEU A CA 1
ATOM 574 C C . LEU A 1 75 ? -53.817 -20.787 53.287 1.00 96.94 75 LEU A C 1
ATOM 576 O O . LEU A 1 75 ? -52.711 -20.600 52.788 1.00 96.94 75 LEU A O 1
ATOM 580 N N . ALA A 1 76 ? -54.045 -20.617 54.593 1.00 95.38 76 ALA A N 1
ATOM 581 C CA . ALA A 1 76 ? -53.014 -20.253 55.569 1.00 95.38 76 ALA A CA 1
ATOM 582 C C . ALA A 1 76 ? -52.168 -21.443 56.066 1.00 95.38 76 ALA A C 1
ATOM 584 O O . ALA A 1 76 ? -51.114 -21.250 56.680 1.00 95.38 76 ALA A O 1
ATOM 585 N N . THR A 1 77 ? -52.584 -22.677 55.779 1.00 95.19 77 THR A N 1
ATOM 586 C CA . THR A 1 77 ? -51.948 -23.889 56.305 1.00 95.19 77 THR A CA 1
ATOM 587 C C . THR A 1 77 ? -50.613 -24.164 55.602 1.00 95.19 77 THR A C 1
ATOM 589 O O . THR A 1 77 ? -50.557 -24.438 54.404 1.00 95.19 77 THR A O 1
ATOM 592 N N . LYS A 1 78 ? -49.500 -24.094 56.350 1.00 92.94 78 LYS A N 1
ATOM 593 C CA . LYS A 1 78 ? -48.133 -24.220 55.801 1.00 92.94 78 LYS A CA 1
ATOM 594 C C . LYS A 1 78 ? -47.749 -25.639 55.367 1.00 92.94 78 LYS A C 1
ATOM 596 O O . LYS A 1 78 ? -46.817 -25.768 54.583 1.00 92.94 78 LYS A O 1
ATOM 601 N N . THR A 1 79 ? -48.441 -26.667 55.858 1.00 93.50 79 THR A N 1
ATOM 602 C CA . THR A 1 79 ? -48.189 -28.073 55.492 1.00 93.50 79 THR A CA 1
ATOM 603 C C . THR A 1 79 ? -48.694 -28.421 54.090 1.00 93.50 79 THR A C 1
ATOM 605 O O . THR A 1 79 ? -48.253 -29.409 53.513 1.00 93.50 79 THR A O 1
ATOM 608 N N . LEU A 1 80 ? -49.578 -27.600 53.511 1.00 95.25 80 LEU A N 1
ATOM 609 C CA . LEU A 1 80 ? -50.098 -27.803 52.161 1.00 95.25 80 LEU A CA 1
ATOM 610 C C . LEU A 1 80 ? -49.128 -27.282 51.097 1.00 95.25 80 LEU A C 1
ATOM 612 O O . LEU A 1 80 ? -48.484 -26.240 51.264 1.00 95.25 80 LEU A O 1
ATOM 616 N N . ALA A 1 81 ? -49.081 -27.987 49.964 1.00 95.81 81 ALA A N 1
ATOM 617 C CA . ALA A 1 81 ? -48.258 -27.615 48.823 1.00 95.81 81 ALA A CA 1
ATOM 618 C C . ALA A 1 81 ? -48.573 -26.185 48.357 1.00 95.81 81 ALA A C 1
ATOM 620 O O . ALA A 1 81 ? -49.722 -25.815 48.111 1.00 95.81 81 ALA A O 1
ATOM 621 N N . VAL A 1 82 ? -47.522 -25.383 48.203 1.00 95.69 82 VAL A N 1
ATOM 622 C CA . VAL A 1 82 ? -47.611 -23.972 47.808 1.00 95.69 82 VAL A CA 1
ATOM 623 C C . VAL A 1 82 ? -48.356 -23.782 46.484 1.00 95.69 82 VAL A C 1
ATOM 625 O O . VAL A 1 82 ? -49.168 -22.868 46.385 1.00 95.69 82 VAL A O 1
ATOM 628 N N . GLY A 1 83 ? -48.101 -24.645 45.493 1.00 95.94 83 GLY A N 1
ATOM 629 C CA . GLY A 1 83 ? -48.771 -24.586 44.190 1.00 95.94 83 GLY A CA 1
ATOM 630 C C . GLY A 1 83 ? -50.290 -24.703 44.316 1.00 95.94 83 GLY A C 1
ATOM 631 O O . GLY A 1 83 ? -51.003 -23.840 43.820 1.00 95.94 83 GLY A O 1
ATOM 632 N N . LEU A 1 84 ? -50.769 -25.681 45.093 1.00 96.44 84 LEU A N 1
ATOM 633 C CA . LEU A 1 84 ? -52.198 -25.886 45.349 1.00 96.44 84 LEU A CA 1
ATOM 634 C C . LEU A 1 84 ? -52.831 -24.692 46.076 1.00 96.44 84 LEU A C 1
ATOM 636 O O . LEU A 1 84 ? -53.925 -24.258 45.729 1.00 96.44 84 LEU A O 1
ATOM 640 N N . ARG A 1 85 ? -52.136 -24.130 47.074 1.00 97.62 85 ARG A N 1
ATOM 641 C CA . ARG A 1 85 ? -52.602 -22.929 47.787 1.00 97.62 85 ARG A CA 1
ATOM 642 C C . ARG A 1 85 ? -52.727 -21.732 46.844 1.00 97.62 85 ARG A C 1
ATOM 644 O O . ARG A 1 85 ? -53.678 -20.971 46.963 1.00 97.62 85 ARG A O 1
ATOM 651 N N . LEU A 1 86 ? -51.779 -21.562 45.923 1.00 97.44 86 LEU A N 1
ATOM 652 C CA . LEU A 1 86 ? -51.789 -20.476 44.943 1.00 97.44 86 LEU A CA 1
ATOM 653 C C . LEU A 1 86 ? -52.864 -20.655 43.869 1.00 97.44 86 LEU A C 1
ATOM 655 O O . LEU A 1 86 ? -53.507 -19.677 43.511 1.00 97.44 86 LEU A O 1
ATOM 659 N N . GLU A 1 87 ? -53.084 -21.875 43.381 1.00 96.75 87 GLU A N 1
ATOM 660 C CA . GLU A 1 87 ? -54.174 -22.185 42.445 1.00 96.75 87 GLU A CA 1
ATOM 661 C C . GLU A 1 87 ? -55.542 -21.939 43.086 1.00 96.75 87 GLU A C 1
ATOM 663 O O . GLU A 1 87 ? -56.382 -21.249 42.513 1.00 96.75 87 GLU A O 1
ATOM 668 N N . ALA A 1 88 ? -55.743 -22.424 44.314 1.00 96.94 88 ALA A N 1
ATOM 669 C CA . ALA A 1 88 ? -56.972 -22.188 45.061 1.00 96.94 88 ALA A CA 1
ATOM 670 C C . ALA A 1 88 ? -57.177 -20.699 45.376 1.00 96.94 88 ALA A C 1
ATOM 672 O O . ALA A 1 88 ? -58.282 -20.190 45.216 1.00 96.94 88 ALA A O 1
ATOM 673 N N . ALA A 1 89 ? -56.124 -19.980 45.776 1.00 97.44 89 ALA A N 1
ATOM 674 C CA . ALA A 1 89 ? -56.193 -18.537 45.977 1.00 97.44 89 ALA A CA 1
ATOM 675 C C . ALA A 1 89 ? -56.538 -17.798 44.676 1.00 97.44 89 ALA A C 1
ATOM 677 O O . ALA A 1 89 ? -57.410 -16.939 44.701 1.00 97.44 89 ALA A O 1
ATOM 678 N N . GLY A 1 90 ? -55.923 -18.163 43.546 1.00 96.12 90 GLY A N 1
ATOM 679 C CA . GLY A 1 90 ? -56.240 -17.586 42.237 1.00 96.12 90 GLY A CA 1
ATOM 680 C C . GLY A 1 90 ? -57.703 -17.807 41.847 1.00 96.12 90 GLY A C 1
ATOM 681 O O . GLY A 1 90 ? -58.374 -16.868 41.428 1.00 96.12 90 GLY A O 1
ATOM 682 N N . LYS A 1 91 ? -58.234 -19.011 42.095 1.00 95.19 91 LYS A N 1
ATOM 683 C CA . LYS A 1 91 ? -59.653 -19.328 41.885 1.00 95.19 91 LYS A CA 1
ATOM 684 C C . LYS A 1 91 ? -60.581 -18.489 42.769 1.00 95.19 91 LYS A C 1
ATOM 686 O O . LYS A 1 91 ? -61.583 -17.978 42.283 1.00 95.19 91 LYS A O 1
ATOM 691 N N . LEU A 1 92 ? -60.247 -18.307 44.051 1.00 95.81 92 LEU A N 1
ATOM 692 C CA . LEU A 1 92 ? -61.026 -17.436 44.939 1.00 95.81 92 LEU A CA 1
ATOM 693 C C . LEU A 1 92 ? -60.984 -15.974 44.493 1.00 95.81 92 LEU A C 1
ATOM 695 O O . LEU A 1 92 ? -62.010 -15.308 44.533 1.00 95.81 92 LEU A O 1
ATOM 699 N N . LEU A 1 93 ? -59.822 -15.482 44.060 1.00 95.19 93 LEU A N 1
ATOM 700 C CA . LEU A 1 93 ? -59.680 -14.118 43.554 1.00 95.19 93 LEU A CA 1
ATOM 701 C C . LEU A 1 93 ? -60.503 -13.881 42.287 1.00 95.19 93 LEU A C 1
ATOM 703 O O . LEU A 1 93 ? -61.091 -12.817 42.154 1.00 95.19 93 LEU A O 1
ATOM 707 N N . ALA A 1 94 ? -60.587 -14.872 41.398 1.00 91.75 94 ALA A N 1
ATOM 708 C CA . ALA A 1 94 ? -61.423 -14.792 40.202 1.00 91.75 94 ALA A CA 1
ATOM 709 C C . ALA A 1 94 ? -62.932 -14.775 40.517 1.00 91.75 94 ALA A C 1
ATOM 711 O O . ALA A 1 94 ? -63.712 -14.217 39.750 1.00 91.75 94 ALA A O 1
ATOM 712 N N . ALA A 1 95 ? -63.347 -15.384 41.633 1.00 90.62 95 ALA A N 1
ATOM 713 C CA . ALA A 1 95 ? -64.754 -15.510 42.014 1.00 90.62 95 ALA A CA 1
ATOM 714 C C . ALA A 1 95 ? -65.265 -14.401 42.953 1.00 90.62 95 ALA A C 1
ATOM 716 O O . ALA A 1 95 ? -66.476 -14.226 43.097 1.00 90.62 95 ALA A O 1
ATOM 717 N N . LEU A 1 96 ? -64.369 -13.689 43.637 1.00 91.00 96 LEU A N 1
ATOM 718 C CA . LEU A 1 96 ? -64.713 -12.625 44.578 1.00 91.00 96 LEU A CA 1
ATOM 719 C C . LEU A 1 96 ? -64.771 -11.256 43.878 1.00 91.00 96 LEU A C 1
ATOM 721 O O . LEU A 1 96 ? -64.089 -11.052 42.876 1.00 91.00 96 LEU A O 1
ATOM 725 N N . PRO A 1 97 ? -65.539 -10.286 44.411 1.00 92.31 97 PRO A N 1
ATOM 726 C CA . PRO A 1 97 ? -65.471 -8.911 43.932 1.00 92.31 97 PRO A CA 1
ATOM 727 C C . PRO A 1 97 ? -64.043 -8.360 44.050 1.00 92.31 97 PRO A C 1
ATOM 729 O O . PRO A 1 97 ? -63.365 -8.582 45.057 1.00 92.31 97 PRO A O 1
ATOM 732 N N . ASP A 1 98 ? -63.591 -7.634 43.027 1.00 94.62 98 ASP A N 1
ATOM 733 C CA . ASP A 1 98 ? -62.271 -6.995 42.994 1.00 94.62 98 ASP A CA 1
ATOM 734 C C . ASP A 1 98 ? -62.259 -5.732 43.868 1.00 94.62 98 ASP A C 1
ATOM 736 O O . ASP A 1 98 ? -62.259 -4.601 43.385 1.00 94.62 98 ASP A O 1
ATOM 740 N N . ASP A 1 99 ? -62.317 -5.934 45.183 1.00 94.94 99 ASP A N 1
ATOM 741 C CA . ASP A 1 99 ? -62.244 -4.871 46.173 1.00 94.94 99 ASP A CA 1
ATOM 742 C C . ASP A 1 99 ? -61.334 -5.257 47.357 1.00 94.94 99 ASP A C 1
ATOM 744 O O . ASP A 1 99 ? -61.216 -6.438 47.714 1.00 94.94 99 ASP A O 1
ATOM 748 N N . PRO A 1 100 ? -60.716 -4.279 48.046 1.00 94.19 100 PRO A N 1
ATOM 749 C CA . PRO A 1 100 ? -59.780 -4.547 49.135 1.00 94.19 100 PRO A CA 1
ATOM 750 C C . PRO A 1 100 ? -60.318 -5.433 50.261 1.00 94.19 100 PRO A C 1
ATOM 752 O O . PRO A 1 100 ? -59.528 -6.153 50.875 1.00 94.19 100 PRO A O 1
ATOM 755 N N . ARG A 1 101 ? -61.622 -5.402 50.566 1.00 94.19 101 ARG A N 1
ATOM 756 C CA . ARG A 1 101 ? -62.205 -6.205 51.655 1.00 94.19 101 ARG A CA 1
ATOM 757 C C . ARG A 1 101 ? -62.291 -7.678 51.273 1.00 94.19 101 ARG A C 1
ATOM 759 O O . ARG A 1 101 ? -62.142 -8.529 52.148 1.00 94.19 101 ARG A O 1
ATOM 766 N N . SER A 1 102 ? -62.482 -7.961 49.990 1.00 93.44 102 SER A N 1
ATOM 767 C CA . SER A 1 102 ? -62.616 -9.312 49.452 1.00 93.44 102 SER A CA 1
ATOM 768 C C . SER A 1 102 ? -61.261 -9.946 49.126 1.00 93.44 102 SER A C 1
ATOM 770 O O . SER A 1 102 ? -61.026 -11.098 49.500 1.00 93.44 102 SER A O 1
ATOM 772 N N . VAL A 1 103 ? -60.326 -9.207 48.509 1.00 96.06 103 VAL A N 1
ATOM 773 C CA . VAL A 1 103 ? -59.041 -9.799 48.080 1.00 96.06 103 VAL A CA 1
ATOM 774 C C . VAL A 1 103 ? -57.981 -9.841 49.186 1.00 96.06 103 VAL A C 1
ATOM 776 O O . VAL A 1 103 ? -57.207 -10.802 49.258 1.00 96.06 103 VAL A O 1
ATOM 779 N N . SER A 1 104 ? -57.960 -8.862 50.102 1.00 95.94 104 SER A N 1
ATOM 780 C CA . SER A 1 104 ? -56.928 -8.800 51.156 1.00 95.94 104 SER A CA 1
ATOM 781 C C . SER A 1 104 ? -56.871 -10.049 52.044 1.00 95.94 104 SER A C 1
ATOM 783 O O . SER A 1 104 ? -55.759 -10.496 52.325 1.00 95.94 104 SER A O 1
ATOM 785 N N . PRO A 1 105 ? -57.993 -10.661 52.480 1.00 96.50 105 PRO A N 1
ATOM 786 C CA . PRO A 1 105 ? -57.952 -11.892 53.271 1.00 96.50 105 PRO A CA 1
ATOM 787 C C . PRO A 1 105 ? -57.328 -13.077 52.523 1.00 96.50 105 PRO A C 1
ATOM 789 O O . PRO A 1 105 ? -56.551 -13.829 53.113 1.00 96.50 105 PRO A O 1
ATOM 792 N N . VAL A 1 106 ? -57.618 -13.225 51.224 1.00 96.69 106 VAL A N 1
ATOM 793 C CA . VAL A 1 106 ? -57.059 -14.299 50.382 1.00 96.69 106 VAL A CA 1
ATOM 794 C C . VAL A 1 106 ? -55.552 -14.113 50.228 1.00 96.69 106 VAL A C 1
ATOM 796 O O . VAL A 1 106 ? -54.772 -15.035 50.482 1.00 96.69 106 VAL A O 1
ATOM 799 N N . VAL A 1 107 ? -55.130 -12.893 49.889 1.00 97.06 107 VAL A N 1
ATOM 800 C CA . VAL A 1 107 ? -53.714 -12.529 49.771 1.00 97.06 107 VAL A CA 1
ATOM 801 C C . VAL A 1 107 ? -52.988 -12.708 51.106 1.00 97.06 107 VAL A C 1
ATOM 803 O O . VAL A 1 107 ? -51.901 -13.292 51.146 1.00 97.06 107 VAL A O 1
ATOM 806 N N . ALA A 1 108 ? -53.581 -12.262 52.215 1.00 96.38 108 ALA A N 1
ATOM 807 C CA . ALA A 1 108 ? -53.016 -12.418 53.552 1.00 96.38 108 ALA A CA 1
ATOM 808 C C . ALA A 1 108 ? -52.842 -13.897 53.920 1.00 96.38 108 ALA A C 1
ATOM 810 O O . ALA A 1 108 ? -51.792 -14.264 54.442 1.00 96.38 108 ALA A O 1
ATOM 811 N N . ALA A 1 109 ? -53.796 -14.770 53.584 1.00 96.25 109 ALA A N 1
ATOM 812 C CA . ALA A 1 109 ? -53.696 -16.199 53.876 1.00 96.25 109 ALA A CA 1
ATOM 813 C C . ALA A 1 109 ? -52.473 -16.859 53.209 1.00 96.25 109 ALA A C 1
ATOM 815 O O . ALA A 1 109 ? -51.799 -17.691 53.820 1.00 96.25 109 ALA A O 1
ATOM 816 N N . VAL A 1 110 ? -52.120 -16.463 51.982 1.00 96.81 110 VAL A N 1
ATOM 817 C CA . VAL A 1 110 ? -50.960 -17.038 51.271 1.00 96.81 110 VAL A CA 1
ATOM 818 C C . VAL A 1 110 ? -49.638 -16.306 51.527 1.00 96.81 110 VAL A C 1
ATOM 820 O O . VAL A 1 110 ? -48.573 -16.873 51.267 1.00 96.81 110 VAL A O 1
ATOM 823 N N . THR A 1 111 ? -49.676 -15.087 52.075 1.00 96.88 111 THR A N 1
ATOM 824 C CA . THR A 1 111 ? -48.481 -14.254 52.317 1.00 96.88 111 THR A CA 1
ATOM 825 C C . THR A 1 111 ? -48.112 -14.053 53.791 1.00 96.88 111 THR A C 1
ATOM 827 O O . THR A 1 111 ? -46.993 -13.612 54.075 1.00 96.88 111 THR A O 1
ATOM 830 N N . ALA A 1 112 ? -48.994 -14.385 54.738 1.00 93.56 112 ALA A N 1
ATOM 831 C CA . ALA A 1 112 ? -48.767 -14.166 56.165 1.00 93.56 112 ALA A CA 1
ATOM 832 C C . ALA A 1 112 ? -47.506 -14.884 56.679 1.00 93.56 112 ALA A C 1
ATOM 834 O O . ALA A 1 112 ? -47.265 -16.066 56.423 1.00 93.56 112 ALA A O 1
ATOM 835 N N . GLY A 1 113 ? -46.694 -14.149 57.444 1.00 91.38 113 GLY A N 1
ATOM 836 C CA . GLY A 1 113 ? -45.452 -14.652 58.034 1.00 91.38 113 GLY A CA 1
ATOM 837 C C . GLY A 1 113 ? -44.293 -14.841 57.047 1.00 91.38 113 GLY A C 1
ATOM 838 O O . GLY A 1 113 ? -43.269 -15.400 57.436 1.00 91.38 113 GLY A O 1
ATOM 839 N N . LEU A 1 114 ? -44.427 -14.400 55.791 1.00 93.38 114 LEU A N 1
ATOM 840 C CA . LEU A 1 114 ? -43.321 -14.366 54.833 1.00 93.38 114 LEU A CA 1
ATOM 841 C C . LEU A 1 114 ? -42.467 -13.101 55.015 1.00 93.38 114 LEU A C 1
ATOM 843 O O . LEU A 1 114 ? -42.942 -12.053 55.453 1.00 93.38 114 LEU A O 1
ATOM 847 N N . SER A 1 115 ? -41.180 -13.189 54.664 1.00 91.50 115 SER A N 1
ATOM 848 C CA . SER A 1 115 ? -40.329 -11.998 54.554 1.00 91.50 115 SER A CA 1
ATOM 849 C C . SER A 1 115 ? -40.807 -11.118 53.398 1.00 91.50 115 SER A C 1
ATOM 851 O O . SER A 1 115 ? -41.370 -11.629 52.437 1.00 91.50 115 SER A O 1
ATOM 853 N N . ARG A 1 116 ? -40.526 -9.807 53.428 1.00 90.44 116 ARG A N 1
ATOM 854 C CA . ARG A 1 116 ? -40.995 -8.870 52.383 1.00 90.44 116 ARG A CA 1
ATOM 855 C C . ARG A 1 116 ? -40.667 -9.339 50.956 1.00 90.44 116 ARG A C 1
ATOM 857 O O . ARG A 1 116 ? -41.508 -9.228 50.074 1.00 90.44 116 ARG A O 1
ATOM 864 N N . SER A 1 117 ? -39.477 -9.904 50.741 1.00 83.50 117 SER A N 1
ATOM 865 C CA . SER A 1 117 ? -39.076 -10.456 49.439 1.00 83.50 117 SER A CA 1
ATOM 866 C C . SER A 1 117 ? -39.902 -11.683 49.043 1.00 83.50 117 SER A C 1
ATOM 868 O O . SER A 1 117 ? -40.355 -11.767 47.908 1.00 83.50 117 SER A O 1
ATOM 870 N N . ARG A 1 118 ? -40.141 -12.608 49.984 1.00 91.19 118 ARG A N 1
ATOM 871 C CA . ARG A 1 118 ? -40.982 -13.795 49.758 1.00 91.19 118 ARG A CA 1
ATOM 872 C C . ARG A 1 118 ? -42.458 -13.431 49.583 1.00 91.19 118 ARG A C 1
ATOM 874 O O . ARG A 1 118 ? -43.154 -14.109 48.840 1.00 91.19 118 ARG A O 1
ATOM 881 N N . THR A 1 119 ? -42.932 -12.371 50.238 1.00 94.31 119 THR A N 1
ATOM 882 C CA . THR A 1 119 ? -44.268 -11.804 50.020 1.00 94.31 119 THR A CA 1
ATOM 883 C C . THR A 1 119 ? -44.412 -11.316 48.586 1.00 94.31 119 THR A C 1
ATOM 885 O O . THR A 1 119 ? -45.359 -11.720 47.927 1.00 94.31 119 THR A O 1
ATOM 888 N N . LEU A 1 120 ? -43.467 -10.515 48.080 1.00 92.50 120 LEU A N 1
ATOM 889 C CA . LEU A 1 120 ? -43.509 -10.047 46.692 1.00 92.50 120 LEU A CA 1
ATOM 890 C C . LEU A 1 120 ? -43.454 -11.209 45.692 1.00 92.50 120 LEU A C 1
ATOM 892 O O . LEU A 1 120 ? -44.277 -11.267 44.788 1.00 92.50 120 LEU A O 1
ATOM 896 N N . GLU A 1 121 ? -42.543 -12.165 45.889 1.00 90.50 121 GLU A N 1
ATOM 897 C CA . GLU A 1 121 ? -42.466 -13.376 45.057 1.00 90.50 121 GLU A CA 1
ATOM 898 C C . GLU A 1 121 ? -43.812 -14.120 45.023 1.00 90.50 121 GLU A C 1
ATOM 900 O O . GLU A 1 121 ? -44.287 -14.518 43.962 1.00 90.50 121 GLU A O 1
ATOM 905 N N . ARG A 1 122 ? -44.467 -14.260 46.182 1.00 95.31 122 ARG A N 1
ATOM 906 C CA . ARG A 1 122 ? -45.771 -14.917 46.296 1.00 95.31 122 ARG A CA 1
ATOM 907 C C . ARG A 1 122 ? -46.891 -14.126 45.618 1.00 95.31 122 ARG A C 1
ATOM 909 O O . ARG A 1 122 ? -47.756 -14.743 45.008 1.00 95.31 122 ARG A O 1
ATOM 916 N N . LEU A 1 123 ? -46.876 -12.797 45.721 1.00 95.56 123 LEU A N 1
ATOM 917 C CA . LEU A 1 123 ? -47.839 -11.918 45.054 1.00 95.56 123 LEU A CA 1
ATOM 918 C C . LEU A 1 123 ? -47.707 -12.006 43.530 1.00 95.56 123 LEU A C 1
ATOM 920 O O . LEU A 1 123 ? -48.716 -12.185 42.862 1.00 95.56 123 LEU A O 1
ATOM 924 N N . LEU A 1 124 ? -46.483 -11.982 42.992 1.00 91.56 124 LEU A N 1
ATOM 925 C CA . LEU A 1 124 ? -46.229 -12.139 41.552 1.00 91.56 124 LEU A CA 1
ATOM 926 C C . LEU A 1 124 ? -46.677 -13.516 41.036 1.00 91.56 124 LEU A C 1
ATOM 928 O O . LEU A 1 124 ? -47.299 -13.619 39.984 1.00 91.56 124 LEU A O 1
ATOM 932 N N . GLN A 1 125 ? -46.425 -14.584 41.802 1.00 94.06 125 GLN A N 1
ATOM 933 C CA . GLN A 1 125 ? -46.921 -15.927 41.472 1.00 94.06 125 GLN A CA 1
ATOM 934 C C . GLN A 1 125 ? -48.451 -16.026 41.501 1.00 94.06 125 GLN A C 1
ATOM 936 O O . GLN A 1 125 ? -49.025 -16.864 40.807 1.00 94.06 125 GLN A O 1
ATOM 941 N N . LEU A 1 126 ? -49.111 -15.242 42.351 1.00 95.75 126 LEU A N 1
ATOM 942 C CA . LEU A 1 126 ? -50.566 -15.192 42.414 1.00 95.75 126 LEU A CA 1
ATOM 943 C C . LEU A 1 126 ? -51.133 -14.369 41.252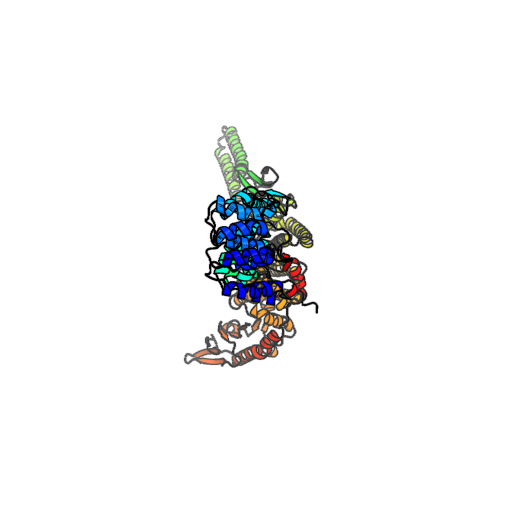 1.00 95.75 126 LEU A C 1
ATOM 945 O O . LEU A 1 126 ? -52.089 -14.805 40.622 1.00 95.75 126 LEU A O 1
ATOM 949 N N . GLN A 1 127 ? -50.496 -13.242 40.924 1.00 95.31 127 GLN A N 1
ATOM 950 C CA . GLN A 1 127 ? -50.842 -12.384 39.791 1.00 95.31 127 GLN A CA 1
ATOM 951 C C . GLN A 1 127 ? -50.783 -13.158 38.470 1.00 95.31 127 GLN A C 1
ATOM 953 O O . GLN A 1 127 ? -51.715 -13.082 37.683 1.00 95.31 127 GLN A O 1
ATOM 958 N N . SER A 1 128 ? -49.764 -14.001 38.263 1.00 92.00 128 SER A N 1
ATOM 959 C CA . SER A 1 128 ? -49.658 -14.818 37.043 1.00 92.00 128 SER A CA 1
ATOM 960 C C . SER A 1 128 ? -50.734 -15.905 36.893 1.00 92.00 128 SER A C 1
ATOM 962 O O . SER A 1 128 ? -50.799 -16.558 35.854 1.00 92.00 128 SER A O 1
ATOM 964 N N . ARG A 1 129 ? -51.561 -16.132 37.923 1.00 93.44 129 ARG A N 1
ATOM 965 C CA . ARG A 1 129 ? -52.643 -17.132 37.944 1.00 93.44 129 ARG A CA 1
ATOM 966 C C . ARG A 1 129 ? -54.040 -16.518 37.857 1.00 93.44 129 ARG A C 1
ATOM 968 O O . ARG A 1 129 ? -55.012 -17.267 37.801 1.00 93.44 129 ARG A O 1
ATOM 975 N N . VAL A 1 130 ? -54.155 -15.191 37.874 1.00 93.25 130 VAL A N 1
ATOM 976 C CA . VAL A 1 130 ? -55.430 -14.465 37.826 1.00 93.25 130 VAL A CA 1
ATOM 977 C C . VAL A 1 130 ? -55.435 -13.599 36.574 1.00 93.25 130 VAL A C 1
ATOM 979 O O . VAL A 1 130 ? -54.489 -12.858 36.343 1.00 93.25 130 VAL A O 1
ATOM 982 N N . ALA A 1 131 ? -56.486 -13.697 35.757 1.00 88.69 131 ALA A N 1
ATOM 983 C CA . ALA A 1 131 ? -56.537 -12.985 34.480 1.00 88.69 131 ALA A CA 1
ATOM 984 C C . ALA A 1 131 ? -56.566 -11.455 34.658 1.00 88.69 131 ALA A C 1
ATOM 986 O O . ALA A 1 131 ? -55.836 -10.754 33.965 1.00 88.69 131 ALA A O 1
ATOM 987 N N . VAL A 1 132 ? -57.395 -10.944 35.581 1.00 91.25 132 VAL A N 1
ATOM 988 C CA . VAL A 1 132 ? -57.504 -9.511 35.910 1.00 91.25 132 VAL A CA 1
ATOM 989 C C . VAL A 1 132 ? -57.909 -9.356 37.382 1.00 91.25 132 VAL A C 1
ATOM 991 O O . VAL A 1 132 ? -58.928 -9.910 37.789 1.00 91.25 132 VAL A O 1
ATOM 994 N N . CYS A 1 133 ? -57.135 -8.617 38.184 1.00 95.94 133 CYS A N 1
ATOM 995 C CA . CYS A 1 133 ? -57.521 -8.192 39.536 1.00 95.94 133 CYS A CA 1
ATOM 996 C C . CYS A 1 133 ? -56.745 -6.924 39.922 1.00 95.94 133 CYS A C 1
ATOM 998 O O . CYS A 1 133 ? -55.604 -6.984 40.382 1.00 95.94 133 CYS A O 1
ATOM 1000 N N . THR A 1 134 ? -57.391 -5.770 39.763 1.00 95.25 134 THR A N 1
ATOM 1001 C CA . THR A 1 134 ? -56.800 -4.444 39.984 1.00 95.25 134 THR A CA 1
ATOM 1002 C C . THR A 1 134 ? -56.358 -4.240 41.431 1.00 95.25 134 THR A C 1
ATOM 1004 O O . THR A 1 134 ? -55.338 -3.599 41.691 1.00 95.25 134 THR A O 1
ATOM 1007 N N . THR A 1 135 ? -57.068 -4.839 42.390 1.00 96.25 135 THR A N 1
ATOM 1008 C CA . THR A 1 135 ? -56.680 -4.786 43.801 1.00 96.25 135 THR A CA 1
ATOM 1009 C C . THR A 1 135 ? -55.388 -5.565 44.047 1.00 96.25 135 THR A C 1
ATOM 1011 O O . THR A 1 135 ? -54.508 -5.081 44.761 1.00 96.25 135 THR A O 1
ATOM 1014 N N . LEU A 1 136 ? -55.238 -6.757 43.453 1.00 96.31 136 LEU A N 1
ATOM 1015 C CA . LEU A 1 136 ? -54.000 -7.535 43.550 1.00 96.31 136 LEU A CA 1
ATOM 1016 C C . LEU A 1 136 ? -52.839 -6.796 42.878 1.00 96.31 136 LEU A C 1
ATOM 1018 O O . LEU A 1 136 ? -51.757 -6.739 43.461 1.00 96.31 136 LEU A O 1
ATOM 1022 N N . ASP A 1 137 ? -53.071 -6.191 41.715 1.00 93.69 137 ASP A N 1
ATOM 1023 C CA . ASP A 1 137 ? -52.067 -5.397 41.003 1.00 93.69 137 ASP A CA 1
ATOM 1024 C C . ASP A 1 137 ? -51.574 -4.223 41.862 1.00 93.69 137 ASP A C 1
ATOM 1026 O O . ASP A 1 137 ? -50.367 -4.049 42.043 1.00 93.69 137 ASP A O 1
ATOM 1030 N N . ALA A 1 138 ? -52.488 -3.489 42.506 1.00 94.50 138 ALA A N 1
ATOM 1031 C CA . ALA A 1 138 ? -52.137 -2.417 43.439 1.00 94.50 138 ALA A CA 1
ATOM 1032 C C . ALA A 1 138 ? -51.347 -2.934 44.660 1.00 94.50 138 ALA A C 1
ATOM 1034 O O . ALA A 1 138 ? -50.437 -2.265 45.161 1.00 94.50 138 ALA A O 1
ATOM 1035 N N . MET A 1 139 ? -51.657 -4.141 45.152 1.00 96.12 139 MET A N 1
ATOM 1036 C CA . MET A 1 139 ? -50.896 -4.781 46.233 1.00 96.12 139 MET A CA 1
ATOM 1037 C C . MET A 1 139 ? -49.493 -5.210 45.779 1.00 96.12 139 MET A C 1
ATOM 1039 O O . MET A 1 139 ? -48.541 -5.058 46.552 1.00 96.12 139 MET A O 1
ATOM 1043 N N . VAL A 1 140 ? -49.352 -5.722 44.552 1.00 93.38 140 VAL A N 1
ATOM 1044 C CA . VAL A 1 140 ? -48.059 -6.041 43.926 1.00 93.38 140 VAL A CA 1
ATOM 1045 C C . VAL A 1 140 ? -47.229 -4.766 43.803 1.00 93.38 140 VAL A C 1
ATOM 1047 O O . VAL A 1 140 ? -46.115 -4.729 44.322 1.00 93.38 140 VAL A O 1
ATOM 1050 N N . GLU A 1 141 ? -47.786 -3.698 43.232 1.00 89.06 141 GLU A N 1
ATOM 1051 C CA . GLU A 1 141 ? -47.109 -2.406 43.067 1.00 89.06 141 GLU A CA 1
ATOM 1052 C C . GLU A 1 141 ? -46.644 -1.833 44.418 1.00 89.06 141 GLU A C 1
ATOM 1054 O O . GLU A 1 141 ? -45.476 -1.464 44.600 1.00 89.06 141 GLU A O 1
ATOM 1059 N N . ALA A 1 142 ? -47.521 -1.846 45.427 1.00 91.62 142 ALA A N 1
ATOM 1060 C CA . ALA A 1 142 ? -47.181 -1.399 46.775 1.00 91.62 142 ALA A CA 1
ATOM 1061 C C . ALA A 1 142 ? -46.077 -2.256 47.425 1.00 91.62 142 ALA A C 1
ATOM 1063 O O . ALA A 1 142 ? -45.239 -1.735 48.174 1.00 91.62 142 ALA A O 1
ATOM 1064 N N . ALA A 1 143 ? -46.057 -3.568 47.169 1.00 91.12 143 ALA A N 1
ATOM 1065 C CA . ALA A 1 143 ? -45.008 -4.461 47.651 1.00 91.12 143 ALA A CA 1
ATOM 1066 C C . ALA A 1 143 ? -43.677 -4.214 46.922 1.00 91.12 143 ALA A C 1
ATOM 1068 O O . ALA A 1 143 ? -42.635 -4.108 47.578 1.00 91.12 143 ALA A O 1
ATOM 1069 N N . GLU A 1 144 ? -43.697 -4.045 45.600 1.00 88.00 144 GLU A N 1
ATOM 1070 C CA . GLU A 1 144 ? -42.524 -3.722 44.782 1.00 88.00 144 GLU A CA 1
ATOM 1071 C C . GLU A 1 144 ? -41.866 -2.403 45.197 1.00 88.00 144 GLU A C 1
ATOM 1073 O O . GLU A 1 144 ? -40.636 -2.322 45.297 1.00 88.00 144 GLU A O 1
ATOM 1078 N N . ALA A 1 145 ? -42.670 -1.390 45.529 1.00 86.31 145 ALA A N 1
ATOM 1079 C CA . ALA A 1 145 ? -42.183 -0.108 46.030 1.00 86.31 145 ALA A CA 1
ATOM 1080 C C . ALA A 1 145 ? -41.446 -0.232 47.381 1.00 86.31 145 ALA A C 1
ATOM 1082 O O . ALA A 1 145 ? -40.575 0.581 47.704 1.00 86.31 145 ALA A O 1
ATOM 1083 N N . ARG A 1 146 ? -41.764 -1.256 48.185 1.00 88.12 146 ARG A N 1
ATOM 1084 C CA . ARG A 1 146 ? -41.220 -1.455 49.542 1.00 88.12 146 ARG A CA 1
ATOM 1085 C C . ARG A 1 146 ? -40.064 -2.452 49.599 1.00 88.12 146 ARG A C 1
ATOM 1087 O O . ARG A 1 146 ? -39.222 -2.357 50.502 1.00 88.12 146 ARG A O 1
ATOM 1094 N N . VAL A 1 147 ? -40.016 -3.426 48.692 1.00 90.00 147 VAL A N 1
ATOM 1095 C CA . VAL A 1 147 ? -38.976 -4.463 48.673 1.00 90.00 147 VAL A CA 1
ATOM 1096 C C . VAL A 1 147 ? -37.705 -3.917 48.043 1.00 90.00 147 VAL A C 1
ATOM 1098 O O . VAL A 1 147 ? -37.689 -3.475 46.900 1.00 90.00 147 VAL A O 1
ATOM 1101 N N . ARG A 1 148 ? -36.597 -3.988 48.788 1.00 88.69 148 ARG A N 1
ATOM 1102 C CA . ARG A 1 148 ? -35.270 -3.672 48.258 1.00 88.69 148 ARG A CA 1
ATOM 1103 C C . ARG A 1 148 ? -34.546 -4.958 47.859 1.00 88.69 148 ARG A C 1
ATOM 1105 O O . ARG A 1 148 ? -34.150 -5.736 48.725 1.00 88.69 148 ARG A O 1
ATOM 1112 N N . LEU A 1 149 ? -34.357 -5.150 46.561 1.00 87.56 149 LEU A N 1
ATOM 1113 C CA . LEU A 1 149 ? -33.590 -6.228 45.946 1.00 87.56 149 LEU A CA 1
ATOM 1114 C C . LEU A 1 149 ? -32.088 -5.927 46.024 1.00 87.56 149 LEU A C 1
ATOM 1116 O O . LEU A 1 149 ? -31.671 -4.770 45.931 1.00 87.56 149 LEU A O 1
ATOM 1120 N N . LYS A 1 150 ? -31.273 -6.966 46.221 1.00 90.00 150 LYS A N 1
ATOM 1121 C CA . LYS A 1 150 ? -29.811 -6.861 46.302 1.00 90.00 150 LYS A CA 1
ATOM 1122 C C . LYS A 1 150 ? -29.212 -6.962 44.897 1.00 90.00 150 LYS A C 1
ATOM 1124 O O . LYS A 1 150 ? -29.484 -7.920 44.186 1.00 90.00 150 LYS A O 1
ATOM 1129 N N . CYS A 1 151 ? -28.356 -6.015 44.530 1.00 90.94 151 CYS A N 1
ATOM 1130 C CA . CYS A 1 151 ? -27.561 -6.082 43.311 1.00 90.94 151 CYS A CA 1
ATOM 1131 C C . CYS A 1 151 ? -26.561 -7.257 43.386 1.00 90.94 151 CYS A C 1
ATOM 1133 O O . CYS A 1 151 ? -25.806 -7.328 44.366 1.00 90.94 151 CYS A O 1
ATOM 1135 N N . PRO A 1 152 ? -26.504 -8.144 42.373 1.00 90.50 152 PRO A N 1
ATOM 1136 C CA . PRO A 1 152 ? -25.608 -9.300 42.355 1.00 90.50 152 PRO A CA 1
ATOM 1137 C C . PRO A 1 152 ? -24.124 -8.918 42.263 1.00 90.50 152 PRO A C 1
ATOM 1139 O O . PRO A 1 152 ? -23.282 -9.689 42.706 1.00 90.50 152 PRO A O 1
ATOM 1142 N N . LYS A 1 153 ? -23.785 -7.729 41.736 1.00 90.38 153 LYS A N 1
ATOM 1143 C CA . LYS A 1 153 ? -22.387 -7.288 41.562 1.00 90.38 153 LYS A CA 1
ATOM 1144 C C . LYS A 1 153 ? -21.834 -6.477 42.733 1.00 90.38 153 LYS A C 1
ATOM 1146 O O . LYS A 1 153 ? -20.709 -6.717 43.147 1.00 90.38 153 LYS A O 1
ATOM 1151 N N . CYS A 1 154 ? -22.589 -5.510 43.265 1.00 91.75 154 CYS A N 1
ATOM 1152 C CA . CYS A 1 154 ? -22.057 -4.580 44.276 1.00 91.75 154 CYS A CA 1
ATOM 1153 C C . CYS A 1 154 ? -22.814 -4.557 45.608 1.00 91.75 154 CYS A C 1
ATOM 1155 O O . CYS A 1 154 ? -22.584 -3.669 46.426 1.00 91.75 154 CYS A O 1
ATOM 1157 N N . SER A 1 155 ? -23.722 -5.510 45.846 1.00 88.69 155 SER A N 1
ATOM 1158 C CA . SER A 1 155 ? -24.510 -5.661 47.083 1.00 88.69 155 SER A CA 1
ATOM 1159 C C . SER A 1 155 ? -25.486 -4.524 47.436 1.00 88.69 155 SER A C 1
ATOM 1161 O O . SER A 1 155 ? -26.238 -4.657 48.406 1.00 88.69 155 SER A O 1
ATOM 1163 N N . ALA A 1 156 ? -25.544 -3.447 46.643 1.00 91.38 156 ALA A N 1
ATOM 1164 C CA . ALA A 1 156 ? -26.482 -2.345 46.836 1.00 91.38 156 ALA A CA 1
ATOM 1165 C C . ALA A 1 156 ? -27.933 -2.846 46.862 1.00 91.38 156 ALA A C 1
ATOM 1167 O O . ALA A 1 156 ? -28.331 -3.653 46.024 1.00 91.38 156 ALA A O 1
ATOM 1168 N N . ARG A 1 157 ? -28.734 -2.356 47.814 1.00 90.38 157 ARG A N 1
ATOM 1169 C CA . ARG A 1 157 ? -30.152 -2.716 47.938 1.00 90.38 157 ARG A CA 1
ATOM 1170 C C . ARG A 1 157 ? -31.041 -1.599 47.398 1.00 90.38 157 ARG A C 1
ATOM 1172 O O . ARG A 1 157 ? -31.022 -0.492 47.936 1.00 90.38 157 ARG A O 1
ATOM 1179 N N . ARG A 1 158 ? -31.825 -1.877 46.358 1.00 92.12 158 ARG A N 1
ATOM 1180 C CA . ARG A 1 158 ? -32.689 -0.903 45.662 1.00 92.12 158 ARG A CA 1
ATOM 1181 C C . ARG A 1 158 ? -34.073 -1.500 45.415 1.00 92.12 158 ARG A C 1
ATOM 1183 O O . ARG A 1 158 ? -34.198 -2.715 45.363 1.00 92.12 158 ARG A O 1
ATOM 1190 N N . THR A 1 159 ? -35.106 -0.671 45.275 1.00 90.25 159 THR A N 1
ATOM 1191 C CA . THR A 1 159 ? -36.414 -1.129 44.756 1.00 90.25 159 THR A CA 1
ATOM 1192 C C . THR A 1 159 ? -36.247 -1.727 43.361 1.00 90.25 159 THR A C 1
ATOM 1194 O O . THR A 1 159 ? -35.223 -1.464 42.738 1.00 90.25 159 THR A O 1
ATOM 1197 N N . ARG A 1 160 ? -37.207 -2.497 42.834 1.00 86.38 160 ARG A N 1
ATOM 1198 C CA . ARG A 1 160 ? -37.084 -3.099 41.487 1.00 86.38 160 ARG A CA 1
ATOM 1199 C C . ARG A 1 160 ? -36.733 -2.055 40.419 1.00 86.38 160 ARG A C 1
ATOM 1201 O O . ARG A 1 160 ? -35.686 -2.162 39.786 1.00 86.38 160 ARG A O 1
ATOM 1208 N N . ALA A 1 161 ? -37.509 -0.974 40.329 1.00 86.38 161 ALA A N 1
ATOM 1209 C CA . ALA A 1 161 ? -37.232 0.139 39.416 1.00 86.38 161 ALA A CA 1
ATOM 1210 C C . ALA A 1 161 ? -35.853 0.789 39.655 1.00 86.38 161 ALA A C 1
ATOM 1212 O O . ALA A 1 161 ? -35.130 1.120 38.715 1.00 86.38 161 ALA A O 1
ATOM 1213 N N . GLY A 1 162 ? -35.451 0.946 40.921 1.00 91.06 162 GLY A N 1
ATOM 1214 C CA . GLY A 1 162 ? -34.129 1.464 41.271 1.00 91.06 162 GLY A CA 1
ATOM 1215 C C . GLY A 1 162 ? -32.987 0.490 40.961 1.00 91.06 162 GLY A C 1
ATOM 1216 O O . GLY A 1 162 ? -31.884 0.933 40.650 1.00 91.06 162 GLY A O 1
ATOM 1217 N N . LEU A 1 163 ? -33.232 -0.820 41.044 1.00 91.25 163 LEU A N 1
ATOM 1218 C CA . LEU A 1 163 ? -32.271 -1.872 40.743 1.00 91.25 163 LEU A CA 1
ATOM 1219 C C . LEU A 1 163 ? -32.022 -1.937 39.239 1.00 91.25 163 LEU A C 1
ATOM 1221 O O . LEU A 1 163 ? -30.862 -1.965 38.859 1.00 91.25 163 LEU A O 1
ATOM 1225 N N . ILE A 1 164 ? -33.066 -1.873 38.407 1.00 90.69 164 ILE A N 1
ATOM 1226 C CA . ILE A 1 164 ? -32.946 -1.835 36.939 1.00 90.69 164 ILE A CA 1
ATOM 1227 C C . ILE A 1 164 ? -32.058 -0.657 36.515 1.00 90.69 164 ILE A C 1
ATOM 1229 O O . ILE A 1 164 ? -31.029 -0.846 35.868 1.00 90.69 164 ILE A O 1
ATOM 1233 N N . LYS A 1 165 ? -32.382 0.557 36.987 1.00 91.19 165 LYS A N 1
ATOM 1234 C CA . LYS A 1 165 ? -31.574 1.761 36.722 1.00 91.19 165 LYS A CA 1
ATOM 1235 C C . LYS A 1 165 ? -30.129 1.606 37.200 1.00 91.19 165 LYS A C 1
ATOM 1237 O O . LYS A 1 165 ? -29.199 2.023 36.520 1.00 91.19 165 LYS A O 1
ATOM 1242 N N . HIS A 1 166 ? -29.932 1.007 38.372 1.00 91.12 166 HIS A N 1
ATOM 1243 C CA . HIS A 1 166 ? -28.612 0.796 38.955 1.00 91.12 166 HIS A CA 1
ATOM 1244 C C . HIS A 1 166 ? -27.773 -0.252 38.208 1.00 91.12 166 HIS A C 1
ATOM 1246 O O . HIS A 1 166 ? -26.581 -0.027 38.001 1.00 91.12 166 HIS A O 1
ATOM 1252 N N . LEU A 1 167 ? -28.375 -1.380 37.820 1.00 90.94 167 LEU A N 1
ATOM 1253 C CA . LEU A 1 167 ? -27.735 -2.444 37.045 1.00 90.94 167 LEU A CA 1
ATOM 1254 C C . LEU A 1 167 ? -27.240 -1.901 35.710 1.00 90.94 167 LEU A C 1
ATOM 1256 O O . LEU A 1 167 ? -26.082 -2.122 35.364 1.00 90.94 167 LEU A O 1
ATOM 1260 N N . TRP A 1 168 ? -28.065 -1.106 35.030 1.00 87.69 168 TRP A N 1
ATOM 1261 C CA . TRP A 1 168 ? -27.670 -0.465 33.787 1.00 87.69 168 TRP A CA 1
ATOM 1262 C C . TRP A 1 168 ? -26.568 0.578 34.001 1.00 87.69 168 TRP A C 1
ATOM 1264 O O . TRP A 1 168 ? -25.467 0.439 33.472 1.00 87.69 168 TRP A O 1
ATOM 1274 N N . ALA A 1 169 ? -26.816 1.582 34.848 1.00 86.62 169 ALA A N 1
ATOM 1275 C CA . ALA A 1 169 ? -25.919 2.727 34.999 1.00 86.62 169 ALA A CA 1
ATOM 1276 C C . ALA A 1 169 ? -24.547 2.369 35.593 1.00 86.62 169 ALA A C 1
ATOM 1278 O O . ALA A 1 169 ? -23.550 2.989 35.237 1.00 86.62 169 ALA A O 1
ATOM 1279 N N . LYS A 1 170 ? -24.482 1.398 36.517 1.00 88.81 170 LYS A N 1
ATOM 1280 C CA . LYS A 1 170 ? -23.233 1.047 37.217 1.00 88.81 170 LYS A CA 1
ATOM 1281 C C . LYS A 1 170 ? -22.558 -0.209 36.674 1.00 88.81 170 LYS A C 1
ATOM 1283 O O . LYS A 1 170 ? -21.347 -0.347 36.822 1.00 88.81 170 LYS A O 1
ATOM 1288 N N . HIS A 1 171 ? -23.324 -1.145 36.120 1.00 86.19 171 HIS A N 1
ATOM 1289 C CA . HIS A 1 171 ? -22.811 -2.471 35.770 1.00 86.19 171 HIS A CA 1
ATOM 1290 C C . HIS A 1 171 ? -23.041 -2.868 34.312 1.00 86.19 171 HIS A C 1
ATOM 1292 O O . HIS A 1 171 ? -22.491 -3.889 33.917 1.00 86.19 171 HIS A O 1
ATOM 1298 N N . ARG A 1 172 ? -23.805 -2.088 33.530 1.00 82.56 172 ARG A N 1
ATOM 1299 C CA . ARG A 1 172 ? -24.217 -2.432 32.158 1.00 82.56 172 ARG A CA 1
ATOM 1300 C C . ARG A 1 172 ? -24.859 -3.826 32.073 1.00 82.56 172 ARG A C 1
ATOM 1302 O O . ARG A 1 172 ? -24.578 -4.596 31.168 1.00 82.56 172 ARG A O 1
ATOM 1309 N N . ILE A 1 173 ? -25.700 -4.157 33.055 1.00 87.38 173 ILE A N 1
ATOM 1310 C CA . ILE A 1 173 ? -26.432 -5.431 33.159 1.00 87.38 173 ILE A CA 1
ATOM 1311 C C . ILE A 1 173 ? -27.918 -5.171 32.908 1.00 87.38 173 ILE A C 1
ATOM 1313 O O . ILE A 1 173 ? -28.456 -4.170 33.391 1.00 87.38 173 ILE A O 1
ATOM 1317 N N . VAL A 1 174 ? -28.573 -6.080 32.188 1.00 87.38 174 VAL A N 1
ATOM 1318 C CA . VAL A 1 174 ? -30.007 -6.024 31.873 1.00 87.38 174 VAL A CA 1
ATOM 1319 C C . VAL A 1 174 ? -30.779 -6.831 32.916 1.00 87.38 174 VAL A C 1
ATOM 1321 O O . VAL A 1 174 ? -30.258 -7.801 33.463 1.00 87.38 174 VAL A O 1
ATOM 1324 N N . PHE A 1 175 ? -31.996 -6.408 33.254 1.00 85.69 175 PHE A N 1
ATOM 1325 C CA . PHE A 1 175 ? -32.865 -7.134 34.179 1.00 85.69 175 PHE A CA 1
ATOM 1326 C C . PHE A 1 175 ? -34.099 -7.626 33.426 1.00 85.69 175 PHE A C 1
ATOM 1328 O O . PHE A 1 175 ? -34.967 -6.822 33.091 1.00 85.69 175 PHE A O 1
ATOM 1335 N N . GLU A 1 176 ? -34.157 -8.925 33.168 1.00 83.31 176 GLU A N 1
ATOM 1336 C CA . GLU A 1 176 ? -35.154 -9.585 32.325 1.00 83.31 176 GLU A CA 1
ATOM 1337 C C . GLU A 1 176 ? -35.669 -10.830 33.055 1.00 83.31 176 GLU A C 1
ATOM 1339 O O . GLU A 1 176 ? -34.904 -11.503 33.744 1.00 83.31 176 GLU A O 1
ATOM 1344 N N . ASP A 1 177 ? -36.980 -11.076 33.013 1.00 80.44 177 ASP A N 1
ATOM 1345 C CA . ASP A 1 177 ? -37.640 -12.198 33.707 1.00 80.44 177 ASP A CA 1
ATOM 1346 C C . ASP A 1 177 ? -37.335 -12.323 35.212 1.00 80.44 177 ASP A C 1
ATOM 1348 O O . ASP A 1 177 ? -37.392 -13.394 35.811 1.00 80.44 177 ASP A O 1
ATOM 1352 N N . GLY A 1 178 ? -37.027 -11.197 35.862 1.00 79.25 178 GLY A N 1
ATOM 1353 C CA . GLY A 1 178 ? -36.678 -11.175 37.284 1.00 79.25 178 GLY A CA 1
ATOM 1354 C C . GLY A 1 178 ? -35.216 -11.523 37.583 1.00 79.25 178 GLY A C 1
ATOM 1355 O O . GLY A 1 178 ? -34.822 -11.506 38.753 1.00 79.25 178 GLY A O 1
ATOM 1356 N N . GLU A 1 179 ? -34.402 -11.766 36.556 1.00 83.31 179 GLU A N 1
ATOM 1357 C CA . GLU A 1 179 ? -32.982 -12.078 36.666 1.00 83.31 179 GLU A CA 1
ATOM 1358 C C . GLU A 1 179 ? -32.104 -10.988 36.043 1.00 83.31 179 GLU A C 1
ATOM 1360 O O . GLU A 1 179 ? -32.489 -10.265 35.130 1.00 83.31 179 GLU A O 1
ATOM 1365 N N . ALA A 1 180 ? -30.889 -10.843 36.570 1.00 86.38 180 ALA A N 1
ATOM 1366 C CA . ALA A 1 180 ? -29.907 -9.898 36.058 1.00 86.38 180 ALA A CA 1
ATOM 1367 C C . ALA A 1 180 ? -28.964 -10.625 35.084 1.00 86.38 180 ALA A C 1
ATOM 1369 O O . ALA A 1 180 ? -28.153 -11.441 35.527 1.00 86.38 180 ALA A O 1
ATOM 1370 N N . ARG A 1 181 ? -29.055 -10.325 33.784 1.00 86.19 181 ARG A N 1
ATOM 1371 C CA . ARG A 1 181 ? -28.289 -10.971 32.706 1.00 86.19 181 ARG A CA 1
ATOM 1372 C C . ARG A 1 181 ? -27.227 -10.044 32.116 1.00 86.19 181 ARG A C 1
ATOM 1374 O O . ARG A 1 181 ? -27.420 -8.833 31.987 1.00 86.19 181 ARG A O 1
ATOM 1381 N N . ASP A 1 182 ? -26.081 -10.626 31.778 1.00 82.00 182 ASP A N 1
ATOM 1382 C CA . ASP A 1 182 ? -25.055 -9.943 30.988 1.00 82.00 182 ASP A CA 1
ATOM 1383 C C . ASP A 1 182 ? -25.588 -9.765 29.554 1.00 82.00 182 ASP A C 1
ATOM 1385 O O . ASP A 1 182 ? -26.097 -10.737 28.999 1.00 82.00 182 ASP A O 1
ATOM 1389 N N . PRO A 1 183 ? -25.511 -8.570 28.947 1.00 82.56 183 PRO A N 1
ATOM 1390 C CA . PRO A 1 183 ? -25.962 -8.364 27.572 1.00 82.56 183 PRO A CA 1
ATOM 1391 C C . PRO A 1 183 ? -25.056 -9.021 26.520 1.00 82.56 183 PRO A C 1
ATOM 1393 O O . PRO A 1 183 ? -25.470 -9.145 25.372 1.00 82.56 183 PRO A O 1
ATOM 1396 N N . ARG A 1 184 ? -23.835 -9.458 26.873 1.00 79.75 184 ARG A N 1
ATOM 1397 C CA . ARG A 1 184 ? -22.890 -10.028 25.896 1.00 79.75 184 ARG A CA 1
ATOM 1398 C C . ARG A 1 184 ? -23.401 -11.312 25.227 1.00 79.75 184 ARG A C 1
ATOM 1400 O O . ARG A 1 184 ? -23.366 -11.342 24.003 1.00 79.75 184 ARG A O 1
ATOM 1407 N N . PRO A 1 185 ? -23.888 -12.337 25.956 1.00 83.06 185 PRO A N 1
ATOM 1408 C CA . PRO A 1 185 ? -24.500 -13.512 25.335 1.00 83.06 185 PRO A CA 1
ATOM 1409 C C . PRO A 1 185 ? -25.706 -13.171 24.458 1.00 83.06 185 PRO A C 1
ATOM 1411 O O . PRO A 1 185 ? -25.809 -13.708 23.369 1.00 83.06 185 PRO A O 1
ATOM 1414 N N . LEU A 1 186 ? -26.557 -12.227 24.880 1.00 83.12 186 LEU A N 1
ATOM 1415 C CA . LEU A 1 186 ? -27.713 -11.791 24.084 1.00 83.12 186 LEU A CA 1
ATOM 1416 C C . LEU A 1 186 ? -27.276 -11.159 22.758 1.00 83.12 186 LEU A C 1
ATOM 1418 O O . LEU A 1 186 ? -27.860 -11.426 21.716 1.00 83.12 186 LEU A O 1
ATOM 1422 N N . MET A 1 187 ? -26.222 -10.339 22.792 1.00 84.44 187 MET A N 1
ATOM 1423 C CA . MET A 1 187 ? -25.626 -9.775 21.584 1.00 84.44 187 MET A CA 1
ATOM 1424 C C . MET A 1 187 ? -25.005 -10.861 20.700 1.00 84.44 187 MET A C 1
ATOM 1426 O O . MET A 1 187 ? -25.172 -10.828 19.490 1.00 84.44 187 MET A O 1
ATOM 1430 N N . ASP A 1 188 ? -24.288 -11.821 21.281 1.00 81.19 188 ASP A N 1
ATOM 1431 C CA . ASP A 1 188 ? -23.661 -12.906 20.522 1.00 81.19 188 ASP A CA 1
ATOM 1432 C C . ASP A 1 188 ? -24.704 -13.814 19.852 1.00 81.19 188 ASP A C 1
ATOM 1434 O O . ASP A 1 188 ? -24.572 -14.142 18.673 1.00 81.19 188 ASP A O 1
ATOM 1438 N N . GLU A 1 189 ? -25.778 -14.146 20.570 1.00 85.75 189 GLU A N 1
ATOM 1439 C CA . GLU A 1 189 ? -26.938 -14.870 20.048 1.00 85.75 189 GLU A CA 1
ATOM 1440 C C . GLU A 1 189 ? -27.629 -14.081 18.934 1.00 85.75 189 GLU A C 1
ATOM 1442 O O . GLU A 1 189 ? -27.872 -14.648 17.873 1.00 85.75 189 GLU A O 1
ATOM 1447 N N . ALA A 1 190 ? -27.869 -12.778 19.119 1.00 87.25 190 ALA A N 1
ATOM 1448 C CA . ALA A 1 190 ? -28.479 -11.924 18.099 1.00 87.25 190 ALA A CA 1
ATOM 1449 C C . ALA A 1 190 ? -27.615 -11.821 16.835 1.00 87.25 190 ALA A C 1
ATOM 1451 O O . ALA A 1 190 ? -28.113 -12.036 15.735 1.00 87.25 190 ALA A O 1
ATOM 1452 N N . VAL A 1 191 ? -26.305 -11.580 16.974 1.00 85.94 191 VAL A N 1
ATOM 1453 C CA . VAL A 1 191 ? -25.385 -11.522 15.827 1.00 85.94 191 VAL A CA 1
ATOM 1454 C C . VAL A 1 191 ? -25.304 -12.882 15.130 1.00 85.94 191 VAL A C 1
ATOM 1456 O O . VAL A 1 191 ? -25.261 -12.932 13.906 1.00 85.94 191 VAL A O 1
ATOM 1459 N N . THR A 1 192 ? -25.297 -13.990 15.874 1.00 85.56 192 THR A N 1
ATOM 1460 C CA . THR A 1 192 ? -25.297 -15.342 15.289 1.00 85.56 192 THR A CA 1
ATOM 1461 C C . THR A 1 192 ? -26.610 -15.623 14.560 1.00 85.56 192 THR A C 1
ATOM 1463 O O . THR A 1 192 ? -26.586 -16.114 13.434 1.00 85.56 192 THR A O 1
ATOM 1466 N N . ALA A 1 193 ? -27.750 -15.279 15.160 1.00 86.56 193 ALA A N 1
ATOM 1467 C CA . ALA A 1 193 ? -29.063 -15.425 14.546 1.00 86.56 193 ALA A CA 1
ATOM 1468 C C . ALA A 1 193 ? -29.164 -14.586 13.267 1.00 86.56 193 ALA A C 1
ATOM 1470 O O . ALA A 1 193 ? -29.508 -15.120 12.225 1.00 86.56 193 ALA A O 1
ATOM 1471 N N . ALA A 1 194 ? -28.762 -13.317 13.305 1.00 86.88 194 ALA A N 1
ATOM 1472 C CA . ALA A 1 194 ? -28.782 -12.427 12.148 1.00 86.88 194 ALA A CA 1
ATOM 1473 C C . ALA A 1 194 ? -27.761 -12.795 11.060 1.00 86.88 194 ALA A C 1
ATOM 1475 O O . ALA A 1 194 ? -27.988 -12.510 9.892 1.00 86.88 194 ALA A O 1
ATOM 1476 N N . ALA A 1 195 ? -26.640 -13.426 11.416 1.00 84.44 195 ALA A N 1
ATOM 1477 C CA . ALA A 1 195 ? -25.666 -13.921 10.442 1.00 84.44 195 ALA A CA 1
ATOM 1478 C C . ALA A 1 195 ? -26.090 -15.243 9.777 1.00 84.44 195 ALA A C 1
ATOM 1480 O O . ALA A 1 195 ? -25.582 -15.576 8.709 1.00 84.44 195 ALA A O 1
ATOM 1481 N N . THR A 1 196 ? -26.971 -16.017 10.421 1.00 85.50 196 THR A N 1
ATOM 1482 C CA . THR A 1 196 ? -27.429 -17.331 9.932 1.00 85.50 196 THR A CA 1
ATOM 1483 C C . THR A 1 196 ? -28.819 -17.285 9.305 1.00 85.50 196 THR A C 1
ATOM 1485 O O . THR A 1 196 ? -29.108 -18.081 8.413 1.00 85.50 196 THR A O 1
ATOM 1488 N N . ALA A 1 197 ? -29.675 -16.368 9.751 1.00 79.88 197 ALA A N 1
ATOM 1489 C CA . ALA A 1 197 ? -30.973 -16.103 9.161 1.00 79.88 197 ALA A CA 1
ATOM 1490 C C . ALA A 1 197 ? -30.804 -15.169 7.959 1.00 79.88 197 ALA A C 1
ATOM 1492 O O . ALA A 1 197 ? -30.242 -14.085 8.084 1.00 79.88 197 ALA A O 1
ATOM 1493 N N . ASP A 1 198 ? -31.347 -15.555 6.806 1.00 77.25 198 ASP A N 1
ATOM 1494 C CA . ASP A 1 198 ? -31.493 -14.673 5.638 1.00 77.25 198 ASP A CA 1
ATOM 1495 C C . ASP A 1 198 ? -32.676 -13.700 5.845 1.00 77.25 198 ASP A C 1
ATOM 1497 O O . ASP A 1 198 ? -33.595 -13.605 5.033 1.00 77.25 198 ASP A O 1
ATOM 1501 N N . ASP A 1 199 ? -32.716 -13.053 7.015 1.00 85.06 199 ASP A N 1
ATOM 1502 C CA . ASP A 1 199 ? -33.807 -12.191 7.465 1.00 85.06 199 ASP A CA 1
ATOM 1503 C C . ASP A 1 199 ? -33.268 -10.791 7.813 1.00 85.06 199 ASP A C 1
ATOM 1505 O O . ASP A 1 199 ? -32.566 -10.626 8.818 1.00 85.06 199 ASP A O 1
ATOM 1509 N N . PRO A 1 200 ? -33.597 -9.750 7.023 1.00 85.38 200 PRO A N 1
ATOM 1510 C CA . PRO A 1 200 ? -33.142 -8.388 7.289 1.00 85.38 200 PRO A CA 1
ATOM 1511 C C . PRO A 1 200 ? -33.652 -7.838 8.628 1.00 85.38 200 PRO A C 1
ATOM 1513 O O . PRO A 1 200 ? -33.005 -6.965 9.206 1.00 85.38 200 PRO A O 1
ATOM 1516 N N . THR A 1 201 ? -34.759 -8.362 9.166 1.00 90.44 201 THR A N 1
ATOM 1517 C CA . THR A 1 201 ? -35.274 -7.913 10.467 1.00 90.44 201 THR A CA 1
ATOM 1518 C C . THR A 1 201 ? -34.356 -8.319 11.618 1.00 90.44 201 THR A C 1
ATOM 1520 O O . THR A 1 201 ? -34.147 -7.523 12.530 1.00 90.44 201 THR A O 1
ATOM 1523 N N . ALA A 1 202 ? -33.697 -9.480 11.535 1.00 88.44 202 ALA A N 1
ATOM 1524 C CA . ALA A 1 202 ? -32.717 -9.907 12.531 1.00 88.44 202 ALA A CA 1
ATOM 1525 C C . ALA A 1 202 ? -31.477 -8.989 12.549 1.00 88.44 202 ALA A C 1
ATOM 1527 O O . ALA A 1 202 ? -30.895 -8.726 13.608 1.00 88.44 202 ALA A O 1
ATOM 1528 N N . ILE A 1 203 ? -31.084 -8.446 11.390 1.00 85.31 203 ILE A N 1
ATOM 1529 C CA . ILE A 1 203 ? -30.004 -7.452 11.287 1.00 85.31 203 ILE A CA 1
ATOM 1530 C C . ILE A 1 203 ? -30.420 -6.148 11.976 1.00 85.31 203 ILE A C 1
ATOM 1532 O O . ILE A 1 203 ? -29.664 -5.628 12.802 1.00 85.31 203 ILE A O 1
ATOM 1536 N N . ASP A 1 204 ? -31.620 -5.642 11.682 1.00 88.25 204 ASP A N 1
ATOM 1537 C CA . ASP A 1 204 ? -32.155 -4.426 12.305 1.00 88.25 204 ASP A CA 1
ATOM 1538 C C . ASP A 1 204 ? -32.303 -4.585 13.826 1.00 88.25 204 ASP A C 1
ATOM 1540 O O . ASP A 1 204 ? -31.910 -3.696 14.587 1.00 88.25 204 ASP A O 1
ATOM 1544 N N . GLU A 1 205 ? -32.783 -5.739 14.294 1.00 89.25 205 GLU A N 1
ATOM 1545 C CA . GLU A 1 205 ? -32.852 -6.076 15.718 1.00 89.25 205 GLU A CA 1
ATOM 1546 C C . GLU A 1 205 ? -31.466 -6.095 16.361 1.00 89.25 205 GLU A C 1
ATOM 1548 O O . GLU A 1 205 ? -31.273 -5.492 17.416 1.00 89.25 205 GLU A O 1
ATOM 1553 N N . THR A 1 206 ? -30.465 -6.691 15.709 1.00 88.50 206 THR A N 1
ATOM 1554 C CA . THR A 1 206 ? -29.075 -6.671 16.191 1.00 88.50 206 THR A CA 1
ATOM 1555 C C . THR A 1 206 ? -28.548 -5.236 16.300 1.00 88.50 206 THR A C 1
ATOM 1557 O O . THR A 1 206 ? -27.888 -4.876 17.282 1.00 88.50 206 THR A O 1
ATOM 1560 N N . TYR A 1 207 ? -28.885 -4.369 15.341 1.00 87.75 207 TYR A N 1
ATOM 1561 C CA . TYR A 1 207 ? -28.541 -2.948 15.390 1.00 87.75 207 TYR A CA 1
ATOM 1562 C C . TYR A 1 207 ? -29.208 -2.210 16.543 1.00 87.75 207 TYR A C 1
ATOM 1564 O O . TYR A 1 207 ? -28.537 -1.462 17.267 1.00 87.75 207 TYR A O 1
ATOM 1572 N N . LEU A 1 208 ? -30.500 -2.438 16.750 1.00 88.56 208 LEU A N 1
ATOM 1573 C CA . LEU A 1 208 ? -31.246 -1.865 17.865 1.00 88.56 208 LEU A CA 1
ATOM 1574 C C . LEU A 1 208 ? -30.683 -2.351 19.205 1.00 88.56 208 LEU A C 1
ATOM 1576 O O . LEU A 1 208 ? -30.395 -1.540 20.085 1.00 88.56 208 LEU A O 1
ATOM 1580 N N . LEU A 1 209 ? -30.409 -3.648 19.341 1.00 87.25 209 LEU A N 1
ATOM 1581 C CA . LEU A 1 209 ? -29.778 -4.223 20.529 1.00 87.25 209 LEU A CA 1
ATOM 1582 C C . LEU A 1 209 ? -28.395 -3.608 20.768 1.00 87.25 209 LEU A C 1
ATOM 1584 O O . LEU A 1 209 ? -28.037 -3.322 21.910 1.00 87.25 209 LEU A O 1
ATOM 1588 N N . SER A 1 210 ? -27.622 -3.341 19.711 1.00 85.69 210 SER A N 1
ATOM 1589 C CA . SER A 1 210 ? -26.282 -2.755 19.847 1.00 85.69 210 SER A CA 1
ATOM 1590 C C . SER A 1 210 ? -26.324 -1.302 20.291 1.00 85.69 210 SER A C 1
ATOM 1592 O O . SER A 1 210 ? -25.577 -0.920 21.184 1.00 85.69 210 SER A O 1
ATOM 1594 N N . THR A 1 211 ? -27.247 -0.508 19.755 1.00 84.62 211 THR A N 1
ATOM 1595 C CA . THR A 1 211 ? -27.415 0.895 20.145 1.00 84.62 211 THR A CA 1
ATOM 1596 C C . THR A 1 211 ? -27.976 1.030 21.558 1.00 84.62 211 THR A C 1
ATOM 1598 O O . THR A 1 211 ? -27.572 1.933 22.292 1.00 84.62 211 THR A O 1
ATOM 1601 N N . VAL A 1 212 ? -28.845 0.106 21.980 1.00 83.38 212 VAL A N 1
ATOM 1602 C CA . VAL A 1 212 ? -29.371 0.061 23.350 1.00 83.38 212 VAL A CA 1
ATOM 1603 C C . VAL A 1 212 ? -28.301 -0.405 24.340 1.00 83.38 212 VAL A C 1
ATOM 1605 O O . VAL A 1 212 ? -28.099 0.246 25.370 1.00 83.38 212 VAL A O 1
ATOM 1608 N N . TYR A 1 213 ? -27.605 -1.511 24.053 1.00 79.88 213 TYR A N 1
ATOM 1609 C CA . TYR A 1 213 ? -26.708 -2.145 25.023 1.00 79.88 213 TYR A CA 1
ATOM 1610 C C . TYR A 1 213 ? -25.249 -1.674 24.963 1.00 79.88 213 TYR A C 1
ATOM 1612 O O . TYR A 1 213 ? -24.515 -1.768 25.951 1.00 79.88 213 TYR A O 1
ATOM 1620 N N . TYR A 1 214 ? -24.820 -1.129 23.832 1.00 79.25 214 TYR A N 1
ATOM 1621 C CA . TYR A 1 214 ? -23.448 -0.704 23.587 1.00 79.25 214 TYR A CA 1
ATOM 1622 C C . TYR A 1 214 ? -23.424 0.609 22.793 1.00 79.25 214 TYR A C 1
ATOM 1624 O O . TYR A 1 214 ? -22.961 0.638 21.658 1.00 79.25 214 TYR A O 1
ATOM 1632 N N . PRO A 1 215 ? -23.874 1.730 23.382 1.00 74.75 215 PRO A N 1
ATOM 1633 C CA . PRO A 1 215 ? -23.948 3.011 22.673 1.00 74.75 215 PRO A CA 1
ATOM 1634 C C . PRO A 1 215 ? -22.580 3.529 22.191 1.00 74.75 215 PRO A C 1
ATOM 1636 O O . PRO A 1 215 ? -22.522 4.339 21.271 1.00 74.75 215 PRO A O 1
ATOM 1639 N N . ASP A 1 216 ? -21.488 3.054 22.797 1.00 74.12 216 ASP A N 1
ATOM 1640 C CA . ASP A 1 216 ? -20.112 3.399 22.421 1.00 74.12 216 ASP A CA 1
ATOM 1641 C C . ASP A 1 216 ? -19.561 2.506 21.287 1.00 74.12 216 ASP A C 1
ATOM 1643 O O . ASP A 1 216 ? -18.499 2.786 20.728 1.00 74.12 216 ASP A O 1
ATOM 1647 N N . VAL A 1 217 ? -20.259 1.413 20.950 1.00 70.94 217 VAL A N 1
ATOM 1648 C CA . VAL A 1 217 ? -19.890 0.519 19.848 1.00 70.94 217 VAL A CA 1
ATOM 1649 C C . VAL A 1 217 ? -20.328 1.173 18.550 1.00 70.94 217 VAL A C 1
ATOM 1651 O O . VAL A 1 217 ? -21.508 1.402 18.295 1.00 70.94 217 VAL A O 1
ATOM 1654 N N . ALA A 1 218 ? -19.351 1.481 17.704 1.00 79.62 218 ALA A N 1
ATOM 1655 C CA . ALA A 1 218 ? -19.632 2.046 16.398 1.00 79.62 218 ALA A CA 1
ATOM 1656 C C . ALA A 1 218 ? -20.421 1.031 15.558 1.00 79.62 218 ALA A C 1
ATOM 1658 O O . ALA A 1 218 ? -20.063 -0.145 15.514 1.00 79.62 218 ALA A O 1
ATOM 1659 N N . THR A 1 219 ? -21.421 1.494 14.804 1.00 77.94 219 THR A N 1
ATOM 1660 C CA . THR A 1 219 ? -22.250 0.703 13.868 1.00 77.94 219 THR A CA 1
ATOM 1661 C C . THR A 1 219 ? -21.428 -0.264 13.000 1.00 77.94 219 THR A C 1
ATOM 1663 O O . THR A 1 219 ? -21.869 -1.372 12.695 1.00 77.94 219 THR A O 1
ATOM 1666 N N . ARG A 1 220 ? -20.193 0.126 12.646 1.00 75.06 220 ARG A N 1
ATOM 1667 C CA . ARG A 1 220 ? -19.235 -0.701 11.894 1.00 75.06 220 ARG A CA 1
ATOM 1668 C C . ARG A 1 220 ? -18.867 -2.013 12.589 1.00 75.06 220 ARG A C 1
ATOM 1670 O O . ARG A 1 220 ? -18.679 -3.012 11.914 1.00 75.06 220 ARG A O 1
ATOM 1677 N N . GLN A 1 221 ? -18.749 -2.017 13.913 1.00 78.50 221 GLN A N 1
ATOM 1678 C CA . GLN A 1 221 ? -18.344 -3.195 14.682 1.00 78.50 221 GLN A CA 1
ATOM 1679 C C . GLN A 1 221 ? -19.445 -4.258 14.676 1.00 78.50 221 GLN A C 1
ATOM 1681 O O . GLN A 1 221 ? -19.142 -5.444 14.695 1.00 78.50 221 GLN A O 1
ATOM 1686 N N . VAL A 1 222 ? -20.708 -3.836 14.570 1.00 77.19 222 VAL A N 1
ATOM 1687 C CA . VAL A 1 222 ? -21.856 -4.734 14.395 1.00 77.19 222 VAL A CA 1
ATOM 1688 C C . VAL A 1 222 ? -21.847 -5.343 12.991 1.00 77.19 222 VAL A C 1
ATOM 1690 O O . VAL A 1 222 ? -21.919 -6.561 12.877 1.00 77.19 222 VAL A O 1
ATOM 1693 N N . PHE A 1 223 ? -21.631 -4.536 11.938 1.00 77.50 223 PHE A N 1
ATOM 1694 C CA . PHE A 1 223 ? -21.470 -5.049 10.563 1.00 77.50 223 PHE A CA 1
ATOM 1695 C C . PHE A 1 223 ? -20.318 -6.052 10.479 1.00 77.50 223 PHE A C 1
ATOM 1697 O O . PHE A 1 223 ? -20.471 -7.116 9.895 1.00 77.50 223 PHE A O 1
ATOM 1704 N N . GLN A 1 224 ? -19.176 -5.736 11.095 1.00 82.56 224 GLN A N 1
ATOM 1705 C CA . GLN A 1 224 ? -18.023 -6.638 11.166 1.00 82.56 224 GLN A CA 1
ATOM 1706 C C . GLN A 1 224 ? -18.369 -7.944 11.881 1.00 82.56 224 GLN A C 1
ATOM 1708 O O . GLN A 1 224 ? -18.006 -9.012 11.403 1.00 82.56 224 GLN A O 1
ATOM 1713 N N . ALA A 1 225 ? -19.082 -7.870 13.006 1.00 80.00 225 ALA A N 1
ATOM 1714 C CA . ALA A 1 225 ? -19.470 -9.042 13.781 1.00 80.00 225 ALA A CA 1
ATOM 1715 C C . ALA A 1 225 ? -20.454 -9.954 13.027 1.00 80.00 225 ALA A C 1
ATOM 1717 O O . ALA A 1 225 ? -20.340 -11.175 13.155 1.00 80.00 225 ALA A O 1
ATOM 1718 N N . LEU A 1 226 ? -21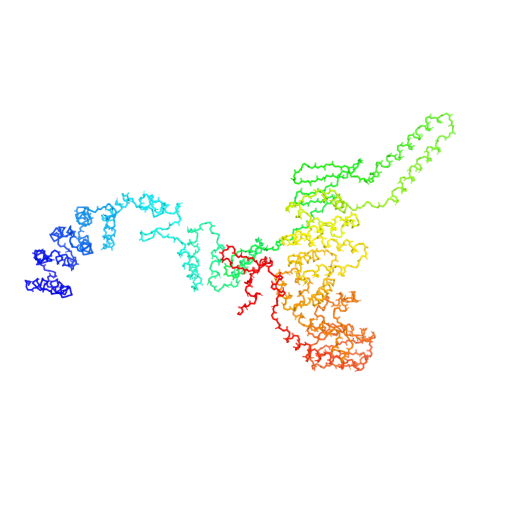.376 -9.372 12.251 1.00 82.38 226 LEU A N 1
ATOM 1719 C CA . LEU A 1 226 ? -22.303 -10.092 11.370 1.00 82.38 226 LEU A CA 1
ATOM 1720 C C . LEU A 1 226 ? -21.549 -10.747 10.207 1.00 82.38 226 LEU A C 1
ATOM 1722 O O . LEU A 1 226 ? -21.587 -11.965 10.047 1.00 82.38 226 LEU A O 1
ATOM 1726 N N . ALA A 1 227 ? -20.787 -9.950 9.455 1.00 82.38 227 ALA A N 1
ATOM 1727 C CA . ALA A 1 227 ? -20.038 -10.405 8.286 1.00 82.38 227 ALA A CA 1
ATOM 1728 C C . ALA A 1 227 ? -18.959 -11.450 8.632 1.00 82.38 227 ALA A C 1
ATOM 1730 O O . ALA A 1 227 ? -18.657 -12.311 7.818 1.00 82.38 227 ALA A O 1
ATOM 1731 N N . ALA A 1 228 ? -18.400 -11.419 9.846 1.00 82.56 228 ALA A N 1
ATOM 1732 C CA . ALA A 1 228 ? -17.452 -12.428 10.320 1.00 82.56 228 ALA A CA 1
ATOM 1733 C C . ALA A 1 228 ? -18.085 -13.793 10.653 1.00 82.56 228 ALA A C 1
ATOM 1735 O O . ALA A 1 228 ? -17.365 -14.788 10.722 1.00 82.56 228 ALA A O 1
ATOM 1736 N N . ARG A 1 229 ? -19.395 -13.844 10.940 1.00 83.50 229 ARG A N 1
ATOM 1737 C CA . ARG A 1 229 ? -20.117 -15.080 11.304 1.00 83.50 229 ARG A CA 1
ATOM 1738 C C . ARG A 1 229 ? -20.912 -15.675 10.137 1.00 83.50 229 ARG A C 1
ATOM 1740 O O . ARG A 1 229 ? -21.187 -16.871 10.169 1.00 83.50 229 ARG A O 1
ATOM 1747 N N . GLY A 1 230 ? -21.281 -14.860 9.149 1.00 80.12 230 GLY A N 1
ATOM 1748 C CA . GLY A 1 230 ? -21.951 -15.289 7.918 1.00 80.12 230 GLY A CA 1
ATOM 1749 C C . GLY A 1 230 ? -20.978 -15.518 6.759 1.00 80.12 230 GLY A C 1
ATOM 1750 O O . GLY A 1 230 ? -19.765 -15.398 6.920 1.00 80.12 230 GLY A O 1
ATOM 1751 N N . ASP A 1 231 ? -21.518 -15.827 5.578 1.00 76.12 231 ASP A N 1
ATOM 1752 C CA . ASP A 1 231 ? -20.775 -15.715 4.318 1.00 76.12 231 ASP A CA 1
ATOM 1753 C C . ASP A 1 231 ? -20.901 -14.251 3.866 1.00 76.12 231 ASP A C 1
ATOM 1755 O O . ASP A 1 231 ? -22.004 -13.813 3.520 1.00 76.12 231 ASP A O 1
ATOM 1759 N N . PRO A 1 232 ? -19.849 -13.426 4.005 1.00 70.81 232 PRO A N 1
ATOM 1760 C CA . PRO A 1 232 ? -19.997 -11.989 3.879 1.00 70.81 232 PRO A CA 1
ATOM 1761 C C . PRO A 1 232 ? -20.362 -11.625 2.440 1.00 70.81 232 PRO A C 1
ATOM 1763 O O . PRO A 1 232 ? -19.618 -11.924 1.505 1.00 70.81 232 PRO A O 1
ATOM 1766 N N . ASP A 1 233 ? -21.484 -10.922 2.267 1.00 80.56 233 ASP A N 1
ATOM 1767 C CA . ASP A 1 233 ? -21.849 -10.328 0.982 1.00 80.56 233 ASP A CA 1
ATOM 1768 C C . ASP A 1 233 ? -20.650 -9.512 0.446 1.00 80.56 233 ASP A C 1
ATOM 1770 O O . ASP A 1 233 ? -20.113 -8.660 1.177 1.00 80.56 233 ASP A O 1
ATOM 1774 N N . PRO A 1 234 ? -20.204 -9.743 -0.808 1.00 85.88 234 PRO A N 1
ATOM 1775 C CA . PRO A 1 234 ? -19.138 -8.966 -1.429 1.00 85.88 234 PRO A CA 1
ATOM 1776 C C . PRO A 1 234 ? -19.320 -7.455 -1.253 1.00 85.88 234 PRO A C 1
ATOM 1778 O O . PRO A 1 234 ? -18.350 -6.759 -0.958 1.00 85.88 234 PRO A O 1
ATOM 1781 N N . THR A 1 235 ? -20.558 -6.945 -1.313 1.00 86.19 235 THR A N 1
ATOM 1782 C CA . THR A 1 235 ? -20.807 -5.502 -1.169 1.00 86.19 235 THR A CA 1
ATOM 1783 C C . THR A 1 235 ? -20.549 -4.982 0.249 1.00 86.19 235 THR A C 1
ATOM 1785 O O . THR A 1 235 ? -20.072 -3.855 0.423 1.00 86.19 235 THR A O 1
ATOM 1788 N N . GLN A 1 236 ? -20.813 -5.792 1.279 1.00 83.00 236 GLN A N 1
ATOM 1789 C CA . GLN A 1 236 ? -20.518 -5.447 2.672 1.00 83.00 236 GLN A CA 1
ATOM 1790 C C . GLN A 1 236 ? -19.010 -5.465 2.926 1.00 83.00 236 GLN A C 1
ATOM 1792 O O . GLN A 1 236 ? -18.474 -4.531 3.530 1.00 83.00 236 GLN A O 1
ATOM 1797 N N . THR A 1 237 ? -18.321 -6.486 2.409 1.00 87.06 237 THR A N 1
ATOM 1798 C CA . THR A 1 237 ? -16.858 -6.584 2.478 1.00 87.06 237 THR A CA 1
ATOM 1799 C C . THR A 1 237 ? -16.203 -5.390 1.793 1.00 87.06 237 THR A C 1
ATOM 1801 O O . THR A 1 237 ? -15.333 -4.751 2.384 1.00 87.06 237 THR A O 1
ATOM 1804 N N . ASP A 1 238 ? -16.676 -5.008 0.605 1.00 90.06 238 ASP A N 1
ATOM 1805 C CA . ASP A 1 238 ? -16.158 -3.862 -0.144 1.00 90.06 238 ASP A CA 1
ATOM 1806 C C . ASP A 1 238 ? -16.326 -2.544 0.623 1.00 90.06 238 ASP A C 1
ATOM 1808 O O . ASP A 1 238 ? -15.405 -1.725 0.652 1.00 90.06 238 ASP A O 1
ATOM 1812 N N . ARG A 1 239 ? -17.459 -2.341 1.312 1.00 88.44 239 ARG A N 1
ATOM 1813 C CA . ARG A 1 239 ? -17.669 -1.161 2.173 1.00 88.44 239 ARG A CA 1
ATOM 1814 C C . ARG A 1 239 ? -16.708 -1.138 3.360 1.00 88.44 239 ARG A C 1
ATOM 1816 O O . ARG A 1 239 ? -16.144 -0.085 3.665 1.00 88.44 239 ARG A O 1
ATOM 1823 N N . LEU A 1 240 ? -16.502 -2.279 4.021 1.00 89.69 240 LEU A N 1
ATOM 1824 C CA . LEU A 1 240 ? -15.543 -2.387 5.123 1.00 89.69 240 LEU A CA 1
ATOM 1825 C C . LEU A 1 240 ? -14.108 -2.137 4.636 1.00 89.69 240 LEU A C 1
ATOM 1827 O O . LEU A 1 240 ? -13.355 -1.436 5.310 1.00 89.69 240 LEU A O 1
ATOM 1831 N N . LEU A 1 241 ? -13.739 -2.654 3.461 1.00 92.38 241 LEU A N 1
ATOM 1832 C CA . LEU A 1 241 ? -12.422 -2.453 2.853 1.00 92.38 241 LEU A CA 1
ATOM 1833 C C . LEU A 1 241 ? -12.197 -1.002 2.428 1.00 92.38 241 LEU A C 1
ATOM 1835 O O . LEU A 1 241 ? -11.133 -0.446 2.704 1.00 92.38 241 LEU A O 1
ATOM 1839 N N . ALA A 1 242 ? -13.193 -0.366 1.806 1.00 92.31 242 ALA A N 1
ATOM 1840 C CA . ALA A 1 242 ? -13.142 1.049 1.452 1.00 92.31 242 ALA A CA 1
ATOM 1841 C C . ALA A 1 242 ? -12.917 1.914 2.697 1.00 92.31 242 ALA A C 1
ATOM 1843 O O . ALA A 1 242 ? -12.050 2.788 2.695 1.00 92.31 242 ALA A O 1
ATOM 1844 N N . ARG A 1 243 ? -13.617 1.610 3.796 1.00 89.38 243 ARG A N 1
ATOM 1845 C CA . ARG A 1 243 ? -13.429 2.334 5.051 1.00 89.38 243 ARG A CA 1
ATOM 1846 C C . ARG A 1 243 ? -12.071 2.065 5.699 1.00 89.38 243 ARG A C 1
ATOM 1848 O O . ARG A 1 243 ? -11.414 3.006 6.130 1.00 89.38 243 ARG A O 1
ATOM 1855 N N . ALA A 1 244 ? -11.623 0.810 5.731 1.00 91.38 244 ALA A N 1
ATOM 1856 C CA . ALA A 1 244 ? -10.290 0.464 6.226 1.00 91.38 244 ALA A CA 1
ATOM 1857 C C . ALA A 1 244 ? -9.201 1.206 5.433 1.00 91.38 244 ALA A C 1
ATOM 1859 O O . ALA A 1 244 ? -8.256 1.733 6.011 1.00 91.38 244 ALA A O 1
ATOM 1860 N N . LYS A 1 245 ? -9.381 1.360 4.115 1.00 92.56 245 LYS A N 1
ATOM 1861 C CA . LYS A 1 245 ? -8.486 2.149 3.261 1.00 92.56 245 LYS A CA 1
ATOM 1862 C C . LYS A 1 245 ? -8.418 3.626 3.667 1.00 92.56 245 LYS A C 1
ATOM 1864 O O . LYS A 1 245 ? -7.317 4.184 3.703 1.00 92.56 245 LYS A O 1
ATOM 1869 N N . GLU A 1 246 ? -9.564 4.247 3.954 1.00 91.62 246 GLU A N 1
ATOM 1870 C CA . GLU A 1 246 ? -9.646 5.629 4.458 1.00 91.62 246 GLU A CA 1
ATOM 1871 C C . GLU A 1 246 ? -8.908 5.775 5.793 1.00 91.62 246 GLU A C 1
ATOM 1873 O O . GLU A 1 246 ? -8.074 6.670 5.938 1.00 91.62 246 GLU A O 1
ATOM 1878 N N . ASP A 1 247 ? -9.161 4.851 6.723 1.00 89.06 247 ASP A N 1
ATOM 1879 C CA . ASP A 1 247 ? -8.566 4.845 8.063 1.00 89.06 247 ASP A CA 1
ATOM 1880 C C . ASP A 1 247 ? -7.066 4.446 8.034 1.00 89.06 247 ASP A C 1
ATOM 1882 O O . ASP A 1 247 ? -6.320 4.758 8.958 1.00 89.06 247 ASP A O 1
ATOM 1886 N N . GLY A 1 248 ? -6.576 3.854 6.935 1.00 90.12 248 GLY A N 1
ATOM 1887 C CA . GLY A 1 248 ? -5.182 3.418 6.785 1.00 90.12 248 GLY A CA 1
ATOM 1888 C C . GLY A 1 248 ? -4.891 2.008 7.308 1.00 90.12 248 GLY A C 1
ATOM 1889 O O . GLY A 1 248 ? -3.725 1.665 7.481 1.00 90.12 248 GLY A O 1
ATOM 1890 N N . ASP A 1 249 ? -5.929 1.201 7.505 1.00 92.50 249 ASP A N 1
ATOM 1891 C CA . ASP A 1 249 ? -5.882 -0.147 8.068 1.00 92.50 249 ASP A CA 1
ATOM 1892 C C . ASP A 1 249 ? -6.179 -1.218 7.002 1.00 92.50 249 ASP A C 1
ATOM 1894 O O . ASP A 1 249 ? -6.754 -0.942 5.944 1.00 92.50 249 ASP A O 1
ATOM 1898 N N . GLY A 1 250 ? -5.807 -2.468 7.279 1.00 93.75 250 GLY A N 1
ATOM 1899 C CA . GLY A 1 250 ? -6.362 -3.644 6.595 1.00 93.75 250 GLY A CA 1
ATOM 1900 C C . GLY A 1 250 ? -7.455 -4.309 7.430 1.00 93.75 250 GLY A C 1
ATOM 1901 O O . GLY A 1 250 ? -7.739 -3.874 8.543 1.00 93.75 250 GLY A O 1
ATOM 1902 N N . LEU A 1 251 ? -8.064 -5.381 6.920 1.00 94.31 251 LEU A N 1
ATOM 1903 C CA . LEU A 1 251 ? -9.056 -6.161 7.668 1.00 94.31 251 LEU A CA 1
ATOM 1904 C C . LEU A 1 251 ? -8.531 -7.552 8.015 1.00 94.31 251 LEU A C 1
ATOM 1906 O O . LEU A 1 251 ? -7.942 -8.235 7.177 1.00 94.31 251 LEU A O 1
ATOM 1910 N N . CYS A 1 252 ? -8.802 -8.010 9.236 1.00 93.19 252 CYS A N 1
ATOM 1911 C CA . CYS A 1 252 ? -8.553 -9.395 9.621 1.00 93.19 252 CYS A CA 1
ATOM 1912 C C . CYS A 1 252 ? -9.411 -10.349 8.763 1.00 93.19 252 CYS A C 1
ATOM 1914 O O . CYS A 1 252 ? -10.619 -10.146 8.685 1.00 93.19 252 CYS A O 1
ATOM 1916 N N . PRO A 1 253 ? -8.850 -11.427 8.185 1.00 93.12 253 PRO A N 1
ATOM 1917 C CA . PRO A 1 253 ? -9.617 -12.365 7.360 1.00 93.12 253 PRO A CA 1
ATOM 1918 C C . PRO A 1 253 ? -10.645 -13.202 8.125 1.00 93.12 253 PRO A C 1
ATOM 1920 O O . PRO A 1 253 ? -11.463 -13.855 7.494 1.00 93.12 253 PRO A O 1
ATOM 1923 N N . VAL A 1 254 ? -10.571 -13.233 9.460 1.00 90.12 254 VAL A N 1
ATOM 1924 C CA . VAL A 1 254 ? -11.448 -14.060 10.303 1.00 90.12 254 VAL A CA 1
ATOM 1925 C C . VAL A 1 254 ? -12.566 -13.225 10.911 1.00 90.12 254 VAL A C 1
ATOM 1927 O O . VAL A 1 254 ? -13.728 -13.570 10.779 1.00 90.12 254 VAL A O 1
ATOM 1930 N N . CYS A 1 255 ? -12.227 -12.119 11.580 1.00 86.19 255 CYS A N 1
ATOM 1931 C CA . CYS A 1 255 ? -13.219 -11.301 12.282 1.00 86.19 255 CYS A CA 1
ATOM 1932 C C . CYS A 1 255 ? -13.514 -9.949 11.621 1.00 86.19 255 CYS A C 1
ATOM 1934 O O . CYS A 1 255 ? -14.253 -9.155 12.197 1.00 86.19 255 CYS A O 1
ATOM 1936 N N . LEU A 1 256 ? -12.888 -9.644 10.475 1.00 92.62 256 LEU A N 1
ATOM 1937 C CA . LEU A 1 256 ? -13.033 -8.378 9.736 1.00 92.62 256 LEU A CA 1
ATOM 1938 C C . LEU A 1 256 ? -12.744 -7.115 10.567 1.00 92.62 256 LEU A C 1
ATOM 1940 O O . LEU A 1 256 ? -13.112 -6.006 10.185 1.00 92.62 256 LEU A O 1
ATOM 1944 N N . SER A 1 257 ? -12.066 -7.265 11.706 1.00 88.69 257 SER A N 1
ATOM 1945 C CA . SER A 1 257 ? -11.621 -6.150 12.540 1.00 88.69 257 SER A CA 1
ATOM 1946 C C . SER A 1 257 ? -10.472 -5.404 11.851 1.00 88.69 257 SER A C 1
ATOM 1948 O O . SER A 1 257 ? -9.638 -6.065 11.218 1.00 88.69 257 SER A O 1
ATOM 1950 N N . PRO A 1 258 ? -10.403 -4.062 11.957 1.00 91.44 258 PRO A N 1
ATOM 1951 C CA . PRO A 1 258 ? -9.296 -3.297 11.405 1.00 91.44 258 PRO A CA 1
ATOM 1952 C C . PRO A 1 258 ? -7.983 -3.698 12.080 1.00 91.44 258 PRO A C 1
ATOM 1954 O O . PRO A 1 258 ? -7.912 -3.853 13.302 1.00 91.44 258 PRO A O 1
ATOM 1957 N N . VAL A 1 259 ? -6.946 -3.878 11.270 1.00 92.12 259 VAL A N 1
ATOM 1958 C CA . VAL A 1 259 ? -5.587 -4.179 11.718 1.00 92.12 259 VAL A CA 1
ATOM 1959 C C . VAL A 1 259 ? -4.652 -3.106 11.140 1.00 92.12 259 VAL A C 1
ATOM 1961 O O . VAL A 1 259 ? -4.682 -2.895 9.922 1.00 92.12 259 VAL A O 1
ATOM 1964 N N . PRO A 1 260 ? -3.849 -2.411 11.972 1.00 90.81 260 PRO A N 1
ATOM 1965 C CA . PRO A 1 260 ? -2.936 -1.362 11.509 1.00 90.81 260 PRO A CA 1
ATOM 1966 C C . PRO A 1 260 ? -1.889 -1.887 10.527 1.00 90.81 260 PRO A C 1
ATOM 1968 O O . PRO A 1 260 ? -1.299 -2.938 10.774 1.00 90.81 260 PRO A O 1
ATOM 1971 N N . ASP A 1 261 ? -1.641 -1.174 9.421 1.00 90.31 261 ASP A N 1
ATOM 1972 C CA . ASP A 1 261 ? -0.633 -1.583 8.428 1.00 90.31 261 ASP A CA 1
ATOM 1973 C C . ASP A 1 261 ? 0.786 -1.555 9.037 1.00 90.31 261 ASP A C 1
ATOM 1975 O O . ASP A 1 261 ? 1.250 -0.480 9.433 1.00 90.31 261 ASP A O 1
ATOM 1979 N N . PRO A 1 262 ? 1.503 -2.697 9.089 1.00 86.50 262 PRO A N 1
ATOM 1980 C CA . PRO A 1 262 ? 2.838 -2.773 9.684 1.00 86.50 262 PRO A CA 1
ATOM 1981 C C . PRO A 1 262 ? 3.907 -1.965 8.937 1.00 86.50 262 PRO A C 1
ATOM 1983 O O . PRO A 1 262 ? 4.930 -1.628 9.526 1.00 86.50 262 PRO A O 1
ATOM 1986 N N . VAL A 1 263 ? 3.707 -1.650 7.652 1.00 83.38 263 VAL A N 1
ATOM 1987 C CA . VAL A 1 263 ? 4.687 -0.886 6.855 1.00 83.38 263 VAL A CA 1
ATOM 1988 C C . VAL A 1 263 ? 4.595 0.619 7.128 1.00 83.38 263 VAL A C 1
ATOM 1990 O O . VAL A 1 263 ? 5.567 1.347 6.928 1.00 83.38 263 VAL A O 1
ATOM 1993 N N . GLY A 1 264 ? 3.439 1.097 7.600 1.00 82.31 264 GLY A N 1
ATOM 1994 C CA . GLY A 1 264 ? 3.125 2.523 7.647 1.00 82.31 264 GLY A CA 1
ATOM 1995 C C . GLY A 1 264 ? 3.023 3.158 6.251 1.00 82.31 264 GLY A C 1
ATOM 1996 O O . GLY A 1 264 ? 3.409 2.583 5.232 1.00 82.31 264 GLY A O 1
ATOM 1997 N N . LYS A 1 265 ? 2.468 4.372 6.180 1.00 87.62 265 LYS A N 1
ATOM 1998 C CA . LYS A 1 265 ? 2.438 5.162 4.937 1.00 87.62 265 LYS A CA 1
ATOM 1999 C C . LYS A 1 265 ? 3.740 5.953 4.807 1.00 87.62 265 LYS A C 1
ATOM 2001 O O . LYS A 1 265 ? 4.170 6.585 5.774 1.00 87.62 265 LYS A O 1
ATOM 2006 N N . LEU A 1 266 ? 4.332 5.970 3.612 1.00 93.50 266 LEU A N 1
ATOM 2007 C CA . LEU A 1 266 ? 5.476 6.828 3.317 1.00 93.50 266 LEU A CA 1
ATOM 2008 C C . LEU A 1 266 ? 5.041 8.305 3.448 1.00 93.50 266 LEU A C 1
ATOM 2010 O O . LEU A 1 266 ? 4.093 8.723 2.779 1.00 93.50 266 LEU A O 1
ATOM 2014 N N . PRO A 1 267 ? 5.687 9.123 4.300 1.00 94.94 267 PRO A N 1
ATOM 2015 C CA . PRO A 1 267 ? 5.288 10.516 4.470 1.00 94.94 267 PRO A CA 1
ATOM 2016 C C . PRO A 1 267 ? 5.534 11.311 3.176 1.00 94.94 267 PRO A C 1
ATOM 2018 O O . PRO A 1 267 ? 6.530 11.051 2.491 1.00 94.94 267 PRO A O 1
ATOM 2021 N N . PRO A 1 268 ? 4.664 12.282 2.826 1.00 95.88 268 PRO A N 1
ATOM 2022 C CA . PRO A 1 268 ? 4.796 13.078 1.601 1.00 95.88 268 PRO A CA 1
ATOM 2023 C C . PRO A 1 268 ? 6.116 13.863 1.595 1.00 95.88 268 PRO A C 1
ATOM 2025 O O . PRO A 1 268 ? 6.640 14.142 2.672 1.00 95.88 268 PRO A O 1
ATOM 2028 N N . PRO A 1 269 ? 6.663 14.264 0.434 1.00 97.25 269 PRO A N 1
ATOM 2029 C CA . PRO A 1 269 ? 7.880 15.075 0.397 1.00 97.25 269 PRO A CA 1
ATOM 2030 C C . PRO A 1 269 ? 7.762 16.338 1.269 1.00 97.25 269 PRO A C 1
ATOM 2032 O O . PRO A 1 269 ? 6.663 16.798 1.608 1.00 97.25 269 PRO A O 1
ATOM 2035 N N . ALA A 1 270 ? 8.907 16.875 1.691 1.00 97.56 270 ALA A N 1
ATOM 2036 C CA . ALA A 1 270 ? 8.934 18.155 2.389 1.00 97.56 270 ALA A CA 1
ATOM 2037 C C . ALA A 1 270 ? 8.330 19.233 1.481 1.00 97.56 270 ALA A C 1
ATOM 2039 O O . ALA A 1 270 ? 8.488 19.180 0.260 1.00 97.56 270 ALA A O 1
ATOM 2040 N N . GLU A 1 271 ? 7.610 20.181 2.071 1.00 97.50 271 GLU A N 1
ATOM 2041 C CA . GLU A 1 271 ? 7.037 21.289 1.315 1.00 97.50 271 GLU A CA 1
ATOM 2042 C C . GLU A 1 271 ? 8.173 22.214 0.903 1.00 97.50 271 GLU A C 1
ATOM 2044 O O . GLU A 1 271 ? 8.965 22.639 1.748 1.00 97.50 271 GLU A O 1
ATOM 2049 N N . VAL A 1 272 ? 8.283 22.470 -0.401 1.00 96.31 272 VAL A N 1
ATOM 2050 C CA . VAL A 1 272 ? 9.340 23.307 -0.961 1.00 96.31 272 VAL A CA 1
ATOM 2051 C C . VAL A 1 272 ? 8.725 24.388 -1.833 1.00 96.31 272 VAL A C 1
ATOM 2053 O O . VAL A 1 272 ? 8.099 24.083 -2.848 1.00 96.31 272 VAL A O 1
ATOM 2056 N N . SER A 1 273 ? 8.920 25.644 -1.444 1.00 94.38 273 SER A N 1
ATOM 2057 C CA . SER A 1 273 ? 8.383 26.815 -2.143 1.00 94.38 273 SER A CA 1
ATOM 2058 C C . SER A 1 273 ? 9.308 28.013 -1.968 1.00 94.38 273 SER A C 1
ATOM 2060 O O . SER A 1 273 ? 9.692 28.326 -0.850 1.00 94.38 273 SER A O 1
ATOM 2062 N N . ASP A 1 274 ? 9.673 28.694 -3.055 1.00 91.31 274 ASP A N 1
ATOM 2063 C CA . ASP A 1 274 ? 10.349 30.004 -3.044 1.00 91.31 274 ASP A CA 1
ATOM 2064 C C . ASP A 1 274 ? 11.569 30.156 -2.110 1.00 91.31 274 ASP A C 1
ATOM 2066 O O . ASP A 1 274 ? 11.845 31.233 -1.584 1.00 91.31 274 ASP A O 1
ATOM 2070 N N . GLY A 1 275 ? 12.374 29.100 -1.954 1.00 94.00 275 GLY A N 1
ATOM 2071 C CA . GLY A 1 275 ? 13.538 29.120 -1.057 1.00 94.00 275 GLY A CA 1
ATOM 2072 C C . GLY A 1 275 ? 13.226 28.770 0.396 1.00 94.00 275 GLY A C 1
ATOM 2073 O O . GLY A 1 275 ? 14.034 29.042 1.285 1.00 94.00 275 GLY A O 1
ATOM 2074 N N . GLN A 1 276 ? 12.082 28.139 0.624 1.00 96.38 276 GLN A N 1
ATOM 2075 C CA . GLN A 1 276 ? 11.675 27.544 1.884 1.00 96.38 276 GLN A CA 1
ATOM 2076 C C . GLN A 1 276 ? 11.601 26.021 1.755 1.00 96.38 276 GLN A C 1
ATOM 2078 O O . GLN A 1 276 ? 11.200 25.502 0.713 1.00 96.38 276 GLN A O 1
ATOM 2083 N N . VAL A 1 277 ? 11.982 25.309 2.814 1.00 97.50 277 VAL A N 1
ATOM 2084 C CA . VAL A 1 277 ? 11.799 23.860 2.973 1.00 97.50 277 VAL A CA 1
ATOM 2085 C C . VAL A 1 277 ? 11.238 23.613 4.367 1.00 97.50 277 VAL A C 1
ATOM 2087 O O . VAL A 1 277 ? 11.920 23.914 5.345 1.00 97.50 277 VAL A O 1
ATOM 2090 N N . HIS A 1 278 ? 10.034 23.048 4.473 1.00 97.06 278 HIS A N 1
ATOM 2091 C CA . HIS A 1 278 ? 9.369 22.809 5.759 1.00 97.06 278 HIS A CA 1
ATOM 2092 C C . HIS A 1 278 ? 8.758 21.409 5.854 1.00 97.06 278 HIS A C 1
ATOM 2094 O O . HIS A 1 278 ? 8.157 20.897 4.907 1.00 97.06 278 HIS A O 1
ATOM 2100 N N . ALA A 1 279 ? 8.908 20.780 7.020 1.00 96.75 279 ALA A N 1
ATOM 2101 C CA . ALA A 1 279 ? 8.238 19.533 7.369 1.00 96.75 279 ALA A CA 1
ATOM 2102 C C . ALA A 1 279 ? 8.354 19.242 8.874 1.00 96.75 279 ALA A C 1
ATOM 2104 O O . ALA A 1 279 ? 9.411 19.415 9.467 1.00 96.75 279 ALA A O 1
ATOM 2105 N N . ASP A 1 280 ? 7.281 18.741 9.493 1.00 94.94 280 ASP A N 1
ATOM 2106 C CA . ASP A 1 280 ? 7.310 18.189 10.861 1.00 94.94 280 ASP A CA 1
ATOM 2107 C C . ASP A 1 280 ? 7.874 19.150 11.934 1.00 94.94 280 ASP A C 1
ATOM 2109 O O . ASP A 1 280 ? 8.520 18.726 12.889 1.00 94.94 280 ASP A O 1
ATOM 2113 N N . GLY A 1 281 ? 7.643 20.459 11.767 1.00 94.69 281 GLY A N 1
ATOM 2114 C CA . GLY A 1 281 ? 8.152 21.519 12.652 1.00 94.69 281 GLY A CA 1
ATOM 2115 C C . GLY A 1 281 ? 9.608 21.922 12.397 1.00 94.69 281 GLY A C 1
ATOM 2116 O O . GLY A 1 281 ? 10.054 22.945 12.911 1.00 94.69 281 GLY A O 1
ATOM 2117 N N . TYR A 1 282 ? 10.329 21.169 11.569 1.00 97.06 282 TYR A N 1
ATOM 2118 C CA . TYR A 1 282 ? 11.645 21.532 11.065 1.00 97.06 282 TYR A CA 1
ATOM 2119 C C . TYR A 1 282 ? 11.516 22.348 9.781 1.00 97.06 282 TYR A C 1
ATOM 2121 O O . TYR A 1 282 ? 10.621 22.126 8.958 1.00 97.06 282 TYR A O 1
ATOM 2129 N N . GLY A 1 283 ? 12.442 23.275 9.561 1.00 96.12 283 GLY A N 1
ATOM 2130 C CA . GLY A 1 283 ? 12.504 23.945 8.274 1.00 96.12 283 GLY A CA 1
ATOM 2131 C C . GLY A 1 283 ? 13.618 24.956 8.128 1.00 96.12 283 GLY A C 1
ATOM 2132 O O . GLY A 1 283 ? 14.277 25.333 9.095 1.00 96.12 283 GLY A O 1
ATOM 2133 N N . ILE A 1 284 ? 13.817 25.379 6.888 1.00 96.94 284 ILE A N 1
ATOM 2134 C CA . ILE A 1 284 ? 14.753 26.423 6.501 1.00 96.94 284 ILE A CA 1
ATOM 2135 C C . ILE A 1 284 ? 14.061 27.384 5.558 1.00 96.94 284 ILE A C 1
ATOM 2137 O O . ILE A 1 284 ? 13.472 26.964 4.568 1.00 96.94 284 ILE A O 1
ATOM 2141 N N . GLU A 1 285 ? 14.211 28.668 5.844 1.00 96.50 285 GLU A N 1
ATOM 2142 C CA . GLU A 1 285 ? 13.773 29.756 4.986 1.00 96.50 285 GLU A CA 1
ATOM 2143 C C . GLU A 1 285 ? 14.973 30.628 4.614 1.00 96.50 285 GLU A C 1
ATOM 2145 O O . GLU A 1 285 ? 15.754 31.050 5.472 1.00 96.50 285 GLU A O 1
ATOM 2150 N N . VAL A 1 286 ? 15.125 30.890 3.316 1.00 93.88 286 VAL A N 1
ATOM 2151 C CA . VAL A 1 286 ? 16.148 31.789 2.781 1.00 93.88 286 VAL A CA 1
ATOM 2152 C C . VAL A 1 286 ? 15.530 33.161 2.534 1.00 93.88 286 VAL A C 1
ATOM 2154 O O . VAL A 1 286 ? 14.786 33.357 1.575 1.00 93.88 286 VAL A O 1
ATOM 2157 N N . ILE A 1 287 ? 15.892 34.133 3.369 1.00 91.38 287 ILE A N 1
ATOM 2158 C CA . ILE A 1 287 ? 15.438 35.518 3.248 1.00 91.38 287 ILE A CA 1
ATOM 2159 C C . ILE A 1 287 ? 16.482 36.311 2.459 1.00 91.38 287 ILE A C 1
ATOM 2161 O O . ILE A 1 287 ? 17.590 36.587 2.930 1.00 91.38 287 ILE A O 1
ATOM 2165 N N . ASP A 1 288 ? 16.120 36.701 1.237 1.00 87.12 288 ASP A N 1
ATOM 2166 C CA . ASP A 1 288 ? 16.939 37.580 0.402 1.00 87.12 288 ASP A CA 1
ATOM 2167 C C . ASP A 1 288 ? 16.699 39.054 0.787 1.00 87.12 288 ASP A C 1
ATOM 2169 O O . ASP A 1 288 ? 15.744 39.690 0.340 1.00 87.12 288 ASP A O 1
ATOM 2173 N N . GLY A 1 289 ? 17.591 39.619 1.604 1.00 83.12 289 GLY A N 1
ATOM 2174 C CA . GLY A 1 289 ? 17.591 41.034 1.974 1.00 83.12 289 GLY A CA 1
ATOM 2175 C C . GLY A 1 289 ? 18.448 41.914 1.053 1.00 83.12 289 GLY A C 1
ATOM 2176 O O . GLY A 1 289 ? 19.290 41.454 0.278 1.00 83.12 289 GLY A O 1
ATOM 2177 N N . ALA A 1 290 ? 18.285 43.237 1.167 1.00 76.44 290 ALA A N 1
ATOM 2178 C CA . ALA A 1 290 ? 19.088 44.200 0.401 1.00 76.44 290 ALA A CA 1
ATOM 2179 C C . ALA A 1 290 ? 20.581 44.193 0.793 1.00 76.44 290 ALA A C 1
ATOM 2181 O O . ALA A 1 290 ? 21.445 44.461 -0.046 1.00 76.44 290 ALA A O 1
ATOM 2182 N N . LEU A 1 291 ? 20.877 43.887 2.062 1.00 72.81 291 LEU A N 1
ATOM 2183 C CA . LEU A 1 291 ? 22.222 43.927 2.649 1.00 72.81 291 LEU A CA 1
ATOM 2184 C C . LEU A 1 291 ? 22.908 42.557 2.722 1.00 72.81 291 LEU A C 1
ATOM 2186 O O . LEU A 1 291 ? 24.106 42.475 2.986 1.00 72.81 291 LEU A O 1
ATOM 2190 N N . GLY A 1 292 ? 22.181 41.477 2.467 1.00 80.38 292 GLY A N 1
ATOM 2191 C CA . GLY A 1 292 ? 22.682 40.130 2.677 1.00 80.38 292 GLY A CA 1
ATOM 2192 C C . GLY A 1 292 ? 21.570 39.105 2.584 1.00 80.38 292 GLY A C 1
ATOM 2193 O O . GLY A 1 292 ? 20.429 39.436 2.275 1.00 80.38 292 GLY A O 1
ATOM 2194 N N . ARG A 1 293 ? 21.941 37.852 2.815 1.00 87.12 293 ARG A N 1
ATOM 2195 C CA . ARG A 1 293 ? 21.011 36.732 2.855 1.00 87.12 293 ARG A CA 1
ATOM 2196 C C . ARG A 1 293 ? 21.050 36.141 4.241 1.00 87.12 293 ARG A C 1
ATOM 2198 O O . ARG A 1 293 ? 22.131 35.775 4.709 1.00 87.12 293 ARG A O 1
ATOM 2205 N N . ASP A 1 294 ? 19.881 36.052 4.844 1.00 91.06 294 ASP A N 1
ATOM 2206 C CA . ASP A 1 294 ? 19.704 35.430 6.139 1.00 91.06 294 ASP A CA 1
ATOM 2207 C C . ASP A 1 294 ? 18.997 34.095 5.950 1.00 91.06 294 ASP A C 1
ATOM 2209 O O . ASP A 1 294 ? 18.154 33.924 5.070 1.00 91.06 294 ASP A O 1
ATOM 2213 N N . VAL A 1 295 ? 19.394 33.125 6.759 1.00 94.06 295 VAL A N 1
ATOM 2214 C CA . VAL A 1 295 ? 18.785 31.804 6.817 1.00 94.06 295 VAL A CA 1
ATOM 2215 C C . VAL A 1 295 ? 18.098 31.699 8.162 1.00 94.06 295 VAL A C 1
ATOM 2217 O O . VAL A 1 295 ? 18.753 31.811 9.203 1.00 94.06 295 VAL A O 1
ATOM 2220 N N . VAL A 1 296 ? 16.788 31.493 8.136 1.00 96.25 296 VAL A N 1
ATOM 2221 C CA . VAL A 1 296 ? 16.003 31.182 9.327 1.00 96.25 296 VAL A CA 1
ATOM 2222 C C . VAL A 1 296 ? 15.900 29.670 9.423 1.00 96.25 296 VAL A C 1
ATOM 2224 O O . VAL A 1 296 ? 15.441 29.017 8.490 1.00 96.25 296 VAL A O 1
ATOM 2227 N N . ILE A 1 297 ? 16.362 29.110 10.537 1.00 96.12 297 ILE A N 1
ATOM 2228 C CA . ILE A 1 297 ? 16.269 27.682 10.837 1.00 96.12 297 ILE A CA 1
ATOM 2229 C C . ILE A 1 297 ? 15.185 27.494 11.897 1.00 96.12 297 ILE A C 1
ATOM 2231 O O . ILE A 1 297 ? 15.265 28.085 12.978 1.00 96.12 297 ILE A O 1
ATOM 2235 N N . LEU A 1 298 ? 14.194 26.666 11.578 1.00 95.50 298 LEU A N 1
ATOM 2236 C CA . LEU A 1 298 ? 13.118 26.251 12.469 1.00 95.50 298 LEU A CA 1
ATOM 2237 C C . LEU A 1 298 ? 13.432 24.863 13.038 1.00 95.50 298 LEU A C 1
ATOM 2239 O O . LEU A 1 298 ? 13.714 23.929 12.284 1.00 95.50 298 LEU A O 1
ATOM 2243 N N . ASP A 1 299 ? 13.370 24.746 14.362 1.00 93.44 299 ASP A N 1
ATOM 2244 C CA . ASP A 1 299 ? 13.468 23.499 15.124 1.00 93.44 299 ASP A CA 1
ATOM 2245 C C . ASP A 1 299 ? 12.217 23.407 16.015 1.00 93.44 299 ASP A C 1
ATOM 2247 O O . ASP A 1 299 ? 11.914 24.384 16.703 1.00 93.44 299 ASP A O 1
ATOM 2251 N N . PRO A 1 300 ? 11.481 22.281 16.042 1.00 91.62 300 PRO A N 1
ATOM 2252 C CA . PRO A 1 300 ? 10.286 22.141 16.873 1.00 91.62 300 PRO A CA 1
ATOM 2253 C C . PRO A 1 300 ? 10.536 22.346 18.376 1.00 91.62 300 PRO A C 1
ATOM 2255 O O . PRO A 1 300 ? 9.590 22.637 19.107 1.00 91.62 300 PRO A O 1
ATOM 2258 N N . LEU A 1 301 ? 11.771 22.175 18.860 1.00 90.50 301 LEU A N 1
ATOM 2259 C CA . LEU A 1 301 ? 12.111 22.288 20.282 1.00 90.50 301 LEU A CA 1
ATOM 2260 C C . LEU A 1 301 ? 12.685 23.656 20.677 1.00 90.50 301 LEU A C 1
ATOM 2262 O O . LEU A 1 301 ? 12.889 23.901 21.867 1.00 90.50 301 LEU A O 1
ATOM 2266 N N . GLY A 1 302 ? 12.963 24.542 19.717 1.00 90.62 302 GLY A N 1
ATOM 2267 C CA . GLY A 1 302 ? 13.668 25.799 19.960 1.00 90.62 302 GLY A CA 1
ATOM 2268 C C . GLY A 1 302 ? 13.032 27.005 19.267 1.00 90.62 302 GLY A C 1
ATOM 2269 O O . GLY A 1 302 ? 12.243 26.858 18.336 1.00 90.62 302 GLY A O 1
ATOM 2270 N N . PRO A 1 303 ? 13.367 28.234 19.699 1.00 93.19 303 PRO A N 1
ATOM 2271 C CA . PRO A 1 303 ? 12.977 29.421 18.954 1.00 93.19 303 PRO A CA 1
ATOM 2272 C C . PRO A 1 303 ? 13.658 29.428 17.570 1.00 93.19 303 PRO A C 1
ATOM 2274 O O . PRO A 1 303 ? 14.794 28.956 17.452 1.00 93.19 303 PRO A O 1
ATOM 2277 N N . PRO A 1 304 ? 13.016 30.005 16.536 1.00 94.69 304 PRO A N 1
ATOM 2278 C CA . PRO A 1 304 ? 13.633 30.216 15.231 1.00 94.69 304 PRO A CA 1
ATOM 2279 C C . PRO A 1 304 ? 14.996 30.897 15.364 1.00 94.69 304 PRO A C 1
ATOM 2281 O O . PRO A 1 304 ? 15.126 31.915 16.048 1.00 94.69 304 PRO A O 1
ATOM 2284 N N . THR A 1 305 ? 16.016 30.353 14.703 1.00 95.56 305 THR A N 1
ATOM 2285 C CA . THR A 1 305 ? 17.356 30.952 14.709 1.00 95.56 305 THR A CA 1
ATOM 2286 C C . THR A 1 305 ? 17.667 31.574 13.358 1.00 95.56 305 THR A C 1
ATOM 2288 O O . THR A 1 305 ? 17.706 30.887 12.340 1.00 95.56 305 THR A O 1
ATOM 2291 N N . THR A 1 306 ? 17.919 32.882 13.348 1.00 94.00 306 THR A N 1
ATOM 2292 C CA . THR A 1 306 ? 18.334 33.614 12.146 1.00 94.00 306 THR A CA 1
ATOM 2293 C C . THR A 1 306 ? 19.851 33.713 12.114 1.00 94.00 306 THR A C 1
ATOM 2295 O O . THR A 1 306 ? 20.473 34.174 13.074 1.00 94.00 306 THR A O 1
ATOM 2298 N N . ARG A 1 307 ? 20.471 33.272 11.019 1.00 91.44 307 ARG A N 1
ATOM 2299 C CA . ARG A 1 307 ? 21.921 33.366 10.819 1.00 91.44 307 ARG A CA 1
ATOM 2300 C C . ARG A 1 307 ? 22.239 33.871 9.413 1.00 91.44 307 ARG A C 1
ATOM 2302 O O . ARG A 1 307 ? 21.583 33.440 8.469 1.00 91.44 307 ARG A O 1
ATOM 2309 N N . PRO A 1 308 ? 23.280 34.700 9.238 1.00 88.56 308 PRO A N 1
ATOM 2310 C CA . PRO A 1 308 ? 23.716 35.094 7.906 1.00 88.56 308 PRO A CA 1
ATOM 2311 C C . PRO A 1 308 ? 24.216 33.869 7.127 1.00 88.56 308 PRO A C 1
ATOM 2313 O O . PRO A 1 308 ? 24.925 33.013 7.670 1.00 88.56 308 PRO A O 1
ATOM 2316 N N . GLU A 1 309 ? 23.880 33.782 5.839 1.00 86.06 309 GLU A N 1
ATOM 2317 C CA . GLU A 1 309 ? 24.338 32.699 4.968 1.00 86.06 309 GLU A CA 1
ATOM 2318 C C . GLU A 1 309 ? 25.869 32.785 4.797 1.00 86.06 309 GLU A C 1
ATOM 2320 O O . GLU A 1 309 ? 26.402 33.635 4.071 1.00 86.06 309 GLU A O 1
ATOM 2325 N N . SER A 1 310 ? 26.603 31.892 5.468 1.00 73.06 310 SER A N 1
ATOM 2326 C CA . SER A 1 310 ? 28.065 31.817 5.370 1.00 73.06 310 SER A CA 1
ATOM 2327 C C . SER A 1 310 ? 28.501 31.484 3.941 1.00 73.06 310 SER A C 1
ATOM 2329 O O . SER A 1 310 ? 28.059 30.482 3.377 1.00 73.06 310 SER A O 1
ATOM 2331 N N . GLY A 1 311 ? 29.404 32.279 3.368 1.00 70.62 311 GLY A N 1
ATOM 2332 C CA . GLY A 1 311 ? 29.863 32.082 1.988 1.00 70.62 311 GLY A CA 1
ATOM 2333 C C . GLY A 1 311 ? 28.897 32.621 0.929 1.00 70.62 311 GLY A C 1
ATOM 2334 O O . GLY A 1 311 ? 29.136 32.440 -0.269 1.00 70.62 311 GLY A O 1
ATOM 2335 N N . SER A 1 312 ? 27.830 33.321 1.332 1.00 63.31 312 SER A N 1
ATOM 2336 C CA . SER A 1 312 ? 26.978 34.027 0.387 1.00 63.31 312 SER A CA 1
ATOM 2337 C C . SER A 1 312 ? 27.795 35.083 -0.364 1.00 63.31 312 SER A C 1
ATOM 2339 O O . SER A 1 312 ? 28.386 36.002 0.205 1.00 63.31 312 SER A O 1
ATOM 2341 N N . ARG A 1 313 ? 27.845 34.961 -1.697 1.00 64.75 313 ARG A N 1
ATOM 2342 C CA . ARG A 1 313 ? 28.310 36.061 -2.553 1.00 64.75 313 ARG A CA 1
ATOM 2343 C C . ARG A 1 313 ? 27.499 37.301 -2.179 1.00 64.75 313 ARG A C 1
ATOM 2345 O O . ARG A 1 313 ? 26.265 37.220 -2.203 1.00 64.75 313 ARG A O 1
ATOM 2352 N N . ARG A 1 314 ? 28.172 38.413 -1.854 1.00 68.69 314 ARG A N 1
ATOM 2353 C CA . ARG A 1 314 ? 27.509 39.690 -1.548 1.00 68.69 314 ARG A CA 1
ATOM 2354 C C . ARG A 1 314 ? 26.468 39.999 -2.639 1.00 68.69 314 ARG A C 1
ATOM 2356 O O . ARG A 1 314 ? 26.724 39.718 -3.824 1.00 68.69 314 ARG A O 1
ATOM 2363 N N . PRO A 1 315 ? 25.281 40.513 -2.271 1.00 70.06 315 PRO A N 1
ATOM 2364 C CA . PRO A 1 315 ? 24.260 40.836 -3.256 1.00 70.06 315 PRO A CA 1
ATOM 2365 C C . PRO A 1 315 ? 24.834 41.814 -4.296 1.00 70.06 315 PRO A C 1
ATOM 2367 O O . PRO A 1 315 ? 25.692 42.633 -3.956 1.00 70.06 315 PRO A O 1
ATOM 2370 N N . PRO A 1 316 ? 24.410 41.726 -5.574 1.00 67.62 316 PRO A N 1
ATOM 2371 C CA . PRO A 1 316 ? 24.970 42.528 -6.667 1.00 67.62 316 PRO A CA 1
ATOM 2372 C C . PRO A 1 316 ? 24.965 44.021 -6.352 1.00 67.62 316 PRO A C 1
ATOM 2374 O O . PRO A 1 316 ? 25.935 44.700 -6.654 1.00 67.62 316 PRO A O 1
ATOM 2377 N N . ARG A 1 317 ? 23.923 44.510 -5.672 1.00 71.81 317 ARG A N 1
ATOM 2378 C CA . ARG A 1 317 ? 23.825 45.909 -5.244 1.00 71.81 317 ARG A CA 1
ATOM 2379 C C . ARG A 1 317 ? 24.925 46.295 -4.262 1.00 71.81 317 ARG A C 1
ATOM 2381 O O . ARG A 1 317 ? 25.515 47.350 -4.414 1.00 71.81 317 ARG A O 1
ATOM 2388 N N . LEU A 1 318 ? 25.253 45.434 -3.304 1.00 77.44 318 LEU A N 1
ATOM 2389 C CA . LEU A 1 318 ? 26.248 45.741 -2.280 1.00 77.44 318 LEU A CA 1
ATOM 2390 C C . LEU A 1 318 ? 27.676 45.619 -2.817 1.00 77.44 318 LEU A C 1
ATOM 2392 O O . LEU A 1 318 ? 28.531 46.413 -2.446 1.00 77.44 318 LEU A O 1
ATOM 2396 N N . LEU A 1 319 ? 27.927 44.684 -3.741 1.00 76.06 319 LEU A N 1
ATOM 2397 C CA . LEU A 1 319 ? 29.195 44.643 -4.472 1.00 76.06 319 LEU A CA 1
ATOM 2398 C C . LEU A 1 319 ? 29.335 45.847 -5.412 1.00 76.06 319 LEU A C 1
ATOM 2400 O O . LEU A 1 319 ? 30.393 46.463 -5.443 1.00 76.06 319 LEU A O 1
ATOM 2404 N N . ALA A 1 320 ? 28.270 46.211 -6.131 1.00 73.94 320 ALA A N 1
ATOM 2405 C CA . ALA A 1 320 ? 28.255 47.386 -6.996 1.00 73.94 320 ALA A CA 1
ATOM 2406 C C . ALA A 1 320 ? 28.491 48.667 -6.196 1.00 73.94 320 ALA A C 1
ATOM 2408 O O . ALA A 1 320 ? 29.324 49.464 -6.594 1.00 73.94 320 ALA A O 1
ATOM 2409 N N . VAL A 1 321 ? 27.844 48.828 -5.038 1.00 80.38 321 VAL A N 1
ATOM 2410 C CA . VAL A 1 321 ? 28.113 49.938 -4.114 1.00 80.38 321 VAL A CA 1
ATOM 2411 C C . VAL A 1 321 ? 29.553 49.876 -3.606 1.00 80.38 321 VAL A C 1
ATOM 2413 O O . VAL A 1 321 ? 30.236 50.887 -3.643 1.00 80.38 321 VAL A O 1
ATOM 2416 N N . ALA A 1 322 ? 30.061 48.709 -3.204 1.00 82.19 322 ALA A N 1
ATOM 2417 C CA . ALA A 1 322 ? 31.433 48.577 -2.708 1.00 82.19 322 ALA A CA 1
ATOM 2418 C C . ALA A 1 322 ? 32.507 48.879 -3.769 1.00 82.19 322 ALA A C 1
ATOM 2420 O O . ALA A 1 322 ? 33.589 49.329 -3.408 1.00 82.19 322 ALA A O 1
ATOM 2421 N N . VAL A 1 323 ? 32.223 48.646 -5.055 1.00 80.62 323 VAL A N 1
ATOM 2422 C CA . VAL A 1 323 ? 33.113 48.995 -6.177 1.00 80.62 323 VAL A CA 1
ATOM 2423 C C . VAL A 1 323 ? 32.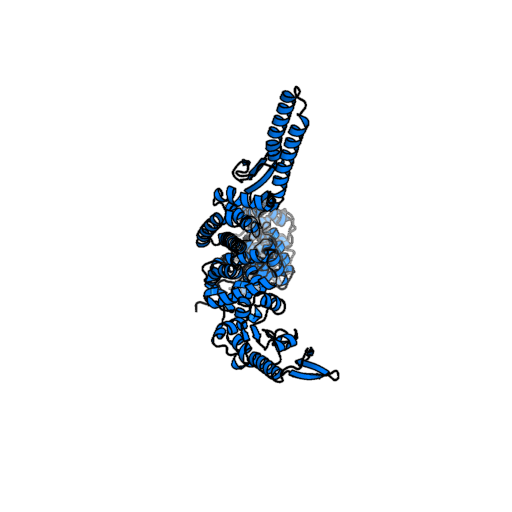915 50.450 -6.612 1.00 80.62 323 VAL A C 1
ATOM 2425 O O . VAL A 1 323 ? 33.889 51.158 -6.851 1.00 80.62 323 VAL A O 1
ATOM 2428 N N . ALA A 1 324 ? 31.672 50.924 -6.690 1.00 79.19 324 ALA A N 1
ATOM 2429 C CA . ALA A 1 324 ? 31.347 52.275 -7.139 1.00 79.19 324 ALA A CA 1
ATOM 2430 C C . ALA A 1 324 ? 31.730 53.342 -6.108 1.00 79.19 324 ALA A C 1
ATOM 2432 O O . ALA A 1 324 ? 32.175 54.415 -6.497 1.00 79.19 324 ALA A O 1
ATOM 2433 N N . LEU A 1 325 ? 31.605 53.058 -4.807 1.00 84.38 325 LEU A N 1
ATOM 2434 C CA . LEU A 1 325 ? 31.919 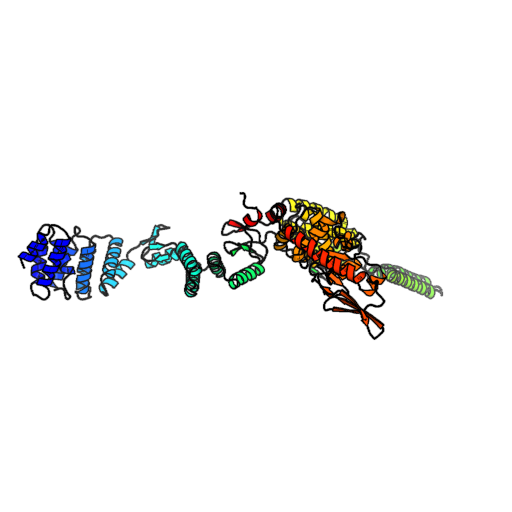53.994 -3.726 1.00 84.38 325 LEU A CA 1
ATOM 2435 C C . LEU A 1 325 ? 33.380 54.491 -3.764 1.00 84.38 325 LEU A C 1
ATOM 2437 O O . LEU A 1 325 ? 33.562 55.708 -3.765 1.00 84.38 325 LEU A O 1
ATOM 2441 N N . PRO A 1 326 ? 34.423 53.635 -3.842 1.00 84.81 326 PRO A N 1
ATOM 2442 C CA . PRO A 1 326 ? 35.802 54.108 -3.939 1.00 84.81 326 PRO A CA 1
ATOM 2443 C C . PRO A 1 326 ? 36.077 54.833 -5.260 1.00 84.81 326 PRO A C 1
ATOM 2445 O O . PRO A 1 326 ? 36.761 55.849 -5.242 1.00 84.81 326 PRO A O 1
ATOM 2448 N N . VAL A 1 327 ? 35.511 54.376 -6.385 1.00 81.69 327 VAL A N 1
ATOM 2449 C CA . VAL A 1 327 ? 35.650 55.047 -7.693 1.00 81.69 327 VAL A CA 1
ATOM 2450 C C . VAL A 1 327 ? 35.036 56.450 -7.658 1.00 81.69 327 VAL A C 1
ATOM 2452 O O . VAL A 1 327 ? 35.648 57.409 -8.122 1.00 81.69 327 VAL A O 1
ATOM 2455 N N . PHE A 1 328 ? 33.853 56.587 -7.059 1.00 79.62 328 PHE A N 1
ATOM 2456 C CA . PHE A 1 328 ? 33.159 57.861 -6.899 1.00 79.62 328 PHE A CA 1
ATOM 2457 C C . PHE A 1 328 ? 33.886 58.790 -5.918 1.00 79.62 328 PHE A C 1
ATOM 2459 O O . PHE A 1 328 ? 34.052 59.973 -6.204 1.00 79.62 328 PHE A O 1
ATOM 2466 N N . ALA A 1 329 ? 34.394 58.258 -4.802 1.00 85.50 329 ALA A N 1
ATOM 2467 C CA . ALA A 1 329 ? 35.216 59.015 -3.859 1.00 85.50 329 ALA A CA 1
ATOM 2468 C C . ALA A 1 329 ? 36.513 59.526 -4.516 1.00 85.50 329 ALA A C 1
ATOM 2470 O O . ALA A 1 329 ? 36.849 60.699 -4.368 1.00 85.50 329 ALA A O 1
ATOM 2471 N N . LEU A 1 330 ? 37.199 58.685 -5.300 1.00 84.44 330 LEU A N 1
ATOM 2472 C CA . LEU A 1 330 ? 38.374 59.066 -6.096 1.00 84.44 330 LEU A CA 1
ATOM 2473 C C . LEU A 1 330 ? 38.039 60.136 -7.138 1.00 84.44 330 LEU A C 1
ATOM 2475 O O . LEU A 1 330 ? 38.801 61.088 -7.292 1.00 84.44 330 LEU A O 1
ATOM 2479 N N . ALA A 1 331 ? 36.893 60.024 -7.812 1.00 79.06 331 ALA A N 1
ATOM 2480 C CA . ALA A 1 331 ? 36.431 61.041 -8.748 1.00 79.06 331 ALA A CA 1
ATOM 2481 C C . ALA A 1 331 ? 36.202 62.389 -8.040 1.00 79.06 331 ALA A C 1
ATOM 2483 O O . ALA A 1 331 ? 36.720 63.403 -8.506 1.00 79.06 331 ALA A O 1
ATOM 2484 N N . ILE A 1 332 ? 35.529 62.410 -6.881 1.00 81.44 332 ILE A N 1
ATOM 2485 C CA . ILE A 1 332 ? 35.318 63.635 -6.085 1.00 81.44 332 ILE A CA 1
ATOM 2486 C C . ILE A 1 332 ? 36.649 64.252 -5.652 1.00 81.44 332 ILE A C 1
ATOM 2488 O O . ILE A 1 332 ? 36.848 65.449 -5.850 1.00 81.44 332 ILE A O 1
ATOM 2492 N N . VAL A 1 333 ? 37.567 63.450 -5.100 1.00 82.88 333 VAL A N 1
ATOM 2493 C CA . VAL A 1 333 ? 38.899 63.921 -4.684 1.00 82.88 333 VAL A CA 1
ATOM 2494 C C . VAL A 1 333 ? 39.679 64.472 -5.879 1.00 82.88 333 VAL A C 1
ATOM 2496 O O . VAL A 1 333 ? 40.319 65.514 -5.773 1.00 82.88 333 VAL A O 1
ATOM 2499 N N . SER A 1 334 ? 39.594 63.823 -7.043 1.00 78.19 334 SER A N 1
ATOM 2500 C CA . SER A 1 334 ? 40.262 64.311 -8.252 1.00 78.19 334 SER A CA 1
ATOM 2501 C C . SER A 1 334 ? 39.701 65.658 -8.707 1.00 78.19 334 SER A C 1
ATOM 2503 O O . SER A 1 334 ? 40.472 66.544 -9.057 1.00 78.19 334 SER A O 1
ATOM 2505 N N . VAL A 1 335 ? 38.381 65.858 -8.632 1.00 79.31 335 VAL A N 1
ATOM 2506 C CA . VAL A 1 335 ? 37.739 67.129 -8.985 1.00 79.31 335 VAL A CA 1
ATOM 2507 C C . VAL A 1 335 ? 38.137 68.226 -7.995 1.00 79.31 335 VAL A C 1
ATOM 2509 O O . VAL A 1 335 ? 38.515 69.312 -8.427 1.00 79.31 335 VAL A O 1
ATOM 2512 N N . THR A 1 336 ? 38.130 67.958 -6.684 1.00 77.50 336 THR A N 1
ATOM 2513 C CA . THR A 1 336 ? 38.494 68.959 -5.664 1.00 77.50 336 THR A CA 1
ATOM 2514 C C . THR A 1 336 ? 39.971 69.347 -5.708 1.00 77.50 336 THR A C 1
ATOM 2516 O O . THR A 1 336 ? 40.293 70.520 -5.527 1.00 77.50 336 THR A O 1
ATOM 2519 N N . VAL A 1 337 ? 40.867 68.404 -6.007 1.00 78.12 337 VAL A N 1
ATOM 2520 C CA . VAL A 1 337 ? 42.310 68.667 -6.138 1.00 78.12 337 VAL A CA 1
ATOM 2521 C C . VAL A 1 337 ? 42.656 69.318 -7.487 1.00 78.12 337 VAL A C 1
ATOM 2523 O O . VAL A 1 337 ? 43.512 70.203 -7.536 1.00 78.12 337 VAL A O 1
ATOM 2526 N N . HIS A 1 338 ? 41.979 68.945 -8.582 1.00 67.25 338 HIS A N 1
ATOM 2527 C CA . HIS A 1 338 ? 42.293 69.419 -9.939 1.00 67.25 338 HIS A CA 1
ATOM 2528 C C . HIS A 1 338 ? 41.444 70.582 -10.460 1.00 67.25 338 HIS A C 1
ATOM 2530 O O . HIS A 1 338 ? 41.716 71.059 -11.558 1.00 67.25 338 HIS A O 1
ATOM 2536 N N . LEU A 1 339 ? 40.516 71.146 -9.682 1.00 63.19 339 LEU A N 1
ATOM 2537 C CA . LEU A 1 339 ? 39.858 72.429 -10.000 1.00 63.19 339 LEU A CA 1
ATOM 2538 C C . LEU A 1 339 ? 40.848 73.599 -10.235 1.00 63.19 339 LEU A C 1
ATOM 2540 O O . LEU A 1 339 ? 40.448 74.652 -10.722 1.00 63.19 339 LEU A O 1
ATOM 2544 N N . ARG A 1 340 ? 42.144 73.415 -9.939 1.00 63.44 340 ARG A N 1
ATOM 2545 C CA . ARG A 1 340 ? 43.237 74.355 -10.245 1.00 63.44 340 ARG A CA 1
ATOM 2546 C C . ARG A 1 340 ? 43.904 74.188 -11.620 1.00 63.44 340 ARG A C 1
ATOM 2548 O O . ARG A 1 340 ? 44.642 75.085 -12.010 1.00 63.44 340 ARG A O 1
ATOM 2555 N N . PHE A 1 341 ? 43.681 73.093 -12.350 1.00 61.16 341 PHE A N 1
ATOM 2556 C CA . PHE A 1 341 ? 44.351 72.815 -13.629 1.00 61.16 341 PHE A CA 1
ATOM 2557 C C . PHE A 1 341 ? 43.357 72.289 -14.673 1.00 61.16 341 PHE A C 1
ATOM 2559 O O . PHE A 1 341 ? 42.549 71.413 -14.388 1.00 61.16 341 PHE A O 1
ATOM 2566 N N . ALA A 1 342 ? 43.412 72.812 -15.900 1.00 57.75 342 ALA A N 1
ATOM 2567 C CA . ALA A 1 342 ? 42.516 72.442 -16.996 1.00 57.75 342 ALA A CA 1
ATOM 2568 C C . ALA A 1 342 ? 42.773 71.000 -17.493 1.00 57.75 342 ALA A C 1
ATOM 2570 O O . ALA A 1 342 ? 43.524 70.775 -18.435 1.00 57.75 342 ALA A O 1
ATOM 2571 N N . GLY A 1 343 ? 42.159 70.014 -16.837 1.00 66.31 343 GLY A N 1
ATOM 2572 C CA . GLY A 1 343 ? 42.184 68.598 -17.231 1.00 66.31 343 GLY A CA 1
ATOM 2573 C C . GLY A 1 343 ? 41.334 67.577 -16.434 1.00 66.31 343 GLY A C 1
ATOM 2574 O O . GLY A 1 343 ? 41.499 66.387 -16.695 1.00 66.31 343 GLY A O 1
ATOM 2575 N N . PRO A 1 344 ? 40.425 67.930 -15.494 1.00 65.44 344 PRO A N 1
ATOM 2576 C CA . PRO A 1 344 ? 39.796 66.944 -14.598 1.00 65.44 344 PRO A CA 1
ATOM 2577 C C . PRO A 1 344 ? 38.683 66.105 -15.244 1.00 65.44 344 PRO A C 1
ATOM 2579 O O . PRO A 1 344 ? 38.359 65.025 -14.752 1.00 65.44 344 PRO A O 1
ATOM 2582 N N . PHE A 1 345 ? 38.091 66.576 -16.345 1.00 75.31 345 PHE A N 1
ATOM 2583 C CA . PHE A 1 345 ? 36.930 65.923 -16.956 1.00 75.31 345 PHE A CA 1
ATOM 2584 C C . PHE A 1 345 ? 37.256 64.521 -17.488 1.00 75.31 345 PHE A C 1
ATOM 2586 O O . PHE A 1 345 ? 36.530 63.566 -17.219 1.00 75.31 345 PHE A O 1
ATOM 2593 N N . TRP A 1 346 ? 38.380 64.380 -18.196 1.00 77.56 346 TRP A N 1
ATOM 2594 C CA . TRP A 1 346 ? 38.763 63.112 -18.820 1.00 77.56 346 TRP A CA 1
ATOM 2595 C C . TRP A 1 346 ? 39.118 62.032 -17.798 1.00 77.56 346 TRP A C 1
ATOM 2597 O O . TRP A 1 346 ? 38.769 60.870 -17.994 1.00 77.56 346 TRP A O 1
ATOM 2607 N N . PHE A 1 347 ? 39.747 62.408 -16.681 1.00 77.56 347 PHE A N 1
ATOM 2608 C CA . PHE A 1 347 ? 40.081 61.464 -15.615 1.00 77.56 347 PHE A CA 1
ATOM 2609 C C . PHE A 1 347 ? 38.829 60.963 -14.883 1.00 77.56 347 PHE A C 1
ATOM 2611 O O . PHE A 1 347 ? 38.667 59.758 -14.686 1.00 77.56 347 PHE A O 1
ATOM 2618 N N . ALA A 1 348 ? 37.897 61.864 -14.556 1.00 76.56 348 ALA A N 1
ATOM 2619 C CA . ALA A 1 348 ? 36.616 61.487 -13.963 1.00 76.56 348 ALA A CA 1
ATOM 2620 C C . ALA A 1 348 ? 35.793 60.587 -14.905 1.00 76.56 348 ALA A C 1
ATOM 2622 O O . ALA A 1 348 ? 35.251 59.572 -14.466 1.00 76.56 348 ALA A O 1
ATOM 2623 N N . LEU A 1 349 ? 35.754 60.903 -16.206 1.00 81.25 349 LEU A N 1
ATOM 2624 C CA . LEU A 1 349 ? 35.076 60.079 -17.211 1.00 81.25 349 LEU A CA 1
ATOM 2625 C C . LEU A 1 349 ? 35.693 58.675 -17.312 1.00 81.25 349 LEU A C 1
ATOM 2627 O O . LEU A 1 349 ? 34.960 57.688 -17.365 1.00 81.25 349 LEU A O 1
ATOM 2631 N N . TRP A 1 350 ? 37.026 58.571 -17.290 1.00 83.06 350 TRP A N 1
ATOM 2632 C CA . TRP A 1 350 ? 37.722 57.283 -17.340 1.00 83.06 350 TRP A CA 1
ATOM 2633 C C . TRP A 1 350 ? 37.432 56.421 -16.105 1.00 83.06 350 TRP A C 1
ATOM 2635 O O . TRP A 1 350 ? 37.167 55.228 -16.241 1.00 83.06 350 TRP A O 1
ATOM 2645 N N . LEU A 1 351 ? 37.393 57.020 -14.910 1.00 80.88 351 LEU A N 1
ATOM 2646 C CA . LEU A 1 351 ? 37.013 56.323 -13.677 1.00 80.88 351 LEU A CA 1
ATOM 2647 C C . LEU A 1 351 ? 35.565 55.813 -13.716 1.00 80.88 351 LEU A C 1
ATOM 2649 O O . LEU A 1 351 ? 35.307 54.673 -13.330 1.00 80.88 351 LEU A O 1
ATOM 2653 N N . VAL A 1 352 ? 34.625 56.616 -14.224 1.00 80.94 352 VAL A N 1
ATOM 2654 C CA . VAL A 1 352 ? 33.224 56.194 -14.391 1.00 80.94 352 VAL A CA 1
ATOM 2655 C C . VAL A 1 352 ? 33.113 55.040 -15.388 1.00 80.94 352 VAL A C 1
ATOM 2657 O O . VAL A 1 352 ? 32.438 54.052 -15.095 1.00 80.94 352 VAL A O 1
ATOM 2660 N N . LEU A 1 353 ? 33.811 55.123 -16.526 1.00 84.12 353 LEU A N 1
ATOM 2661 C CA . LEU A 1 353 ? 33.859 54.049 -17.523 1.00 84.12 353 LEU A CA 1
ATOM 2662 C C . LEU A 1 353 ? 34.476 52.770 -16.951 1.00 84.12 353 LEU A C 1
ATOM 2664 O O . LEU A 1 353 ? 33.922 51.694 -17.155 1.00 84.12 353 LEU A O 1
ATOM 2668 N N . LEU A 1 354 ? 35.565 52.870 -16.184 1.00 83.94 354 LEU A N 1
ATOM 2669 C CA . LEU A 1 354 ? 36.173 51.724 -15.506 1.00 83.94 354 LEU A CA 1
ATOM 2670 C C . LEU A 1 354 ? 35.191 51.081 -14.516 1.00 83.94 354 LEU A C 1
ATOM 2672 O O . LEU A 1 354 ? 35.039 49.860 -14.512 1.00 83.94 354 LEU A O 1
ATOM 2676 N N . GLY A 1 355 ? 34.483 51.887 -13.719 1.00 81.00 355 GLY A N 1
ATOM 2677 C CA . GLY A 1 355 ? 33.435 51.407 -12.817 1.00 81.00 355 GLY A CA 1
ATOM 2678 C C . GLY A 1 355 ? 32.309 50.678 -13.560 1.00 81.00 355 GLY A C 1
ATOM 2679 O O . GLY A 1 355 ? 31.893 49.597 -13.140 1.00 81.00 355 GLY A O 1
ATOM 2680 N N . TRP A 1 356 ? 31.873 51.221 -14.701 1.00 83.12 356 TRP A N 1
ATOM 2681 C CA . TRP A 1 356 ? 30.905 50.580 -15.596 1.00 83.12 356 TRP A CA 1
ATOM 2682 C C . TRP A 1 356 ? 31.427 49.248 -16.143 1.00 83.12 356 TRP A C 1
ATOM 2684 O O . TRP A 1 356 ? 30.741 48.234 -16.029 1.00 83.12 356 TRP A O 1
ATOM 2694 N N . CYS A 1 357 ? 32.655 49.211 -16.662 1.00 85.12 357 CYS A N 1
ATOM 2695 C CA . CYS A 1 357 ? 33.278 47.993 -17.175 1.00 85.12 357 CYS A CA 1
ATOM 2696 C C . CYS A 1 357 ? 33.384 46.906 -16.100 1.00 85.12 357 CYS A C 1
ATOM 2698 O O . CYS A 1 357 ? 33.039 45.758 -16.366 1.00 85.12 357 CYS A O 1
ATOM 2700 N N . VAL A 1 358 ? 33.797 47.248 -14.873 1.00 83.06 358 VAL A N 1
ATOM 2701 C CA . VAL A 1 358 ? 33.869 46.287 -13.758 1.00 83.06 358 VAL A CA 1
ATOM 2702 C C . VAL A 1 358 ? 32.476 45.789 -13.369 1.00 83.06 358 VAL A C 1
ATOM 2704 O O . VAL A 1 358 ? 32.301 44.592 -13.135 1.00 83.06 358 VAL A O 1
ATOM 2707 N N . TYR A 1 359 ? 31.472 46.670 -13.334 1.00 80.12 359 TYR A N 1
ATOM 2708 C CA . TYR A 1 359 ? 30.089 46.286 -13.051 1.00 80.12 359 TYR A CA 1
ATOM 2709 C C . TYR A 1 359 ? 29.531 45.325 -14.112 1.00 80.12 359 TYR A C 1
ATOM 2711 O O . TYR A 1 359 ? 29.012 44.265 -13.762 1.00 80.12 359 TYR A O 1
ATOM 2719 N N . PHE A 1 360 ? 29.693 45.647 -15.398 1.00 82.25 360 PHE A N 1
ATOM 2720 C CA . PHE A 1 360 ? 29.225 44.810 -16.506 1.00 82.25 360 PHE A CA 1
ATOM 2721 C C . PHE A 1 360 ? 29.995 43.497 -16.616 1.00 82.25 360 PHE A C 1
ATOM 2723 O O . PHE A 1 360 ? 29.375 42.452 -16.788 1.00 82.25 360 PHE A O 1
ATOM 2730 N N . ALA A 1 361 ? 31.319 43.511 -16.441 1.00 84.00 361 ALA A N 1
ATOM 2731 C CA . ALA A 1 361 ? 32.108 42.287 -16.369 1.00 84.00 361 ALA A CA 1
ATOM 2732 C C . ALA A 1 361 ? 31.604 41.392 -15.228 1.00 84.00 361 ALA A C 1
ATOM 2734 O O . ALA A 1 361 ? 31.408 40.195 -15.422 1.00 84.00 361 ALA A O 1
ATOM 2735 N N . ASN A 1 362 ? 31.303 41.960 -14.055 1.00 78.50 362 ASN A N 1
ATOM 2736 C CA . ASN A 1 362 ? 30.721 41.185 -12.964 1.00 78.50 362 ASN A CA 1
ATOM 2737 C C . ASN A 1 362 ? 29.332 40.644 -13.321 1.00 78.50 362 ASN A C 1
ATOM 2739 O O . ASN A 1 362 ? 29.044 39.495 -13.015 1.00 78.50 362 ASN A O 1
ATOM 2743 N N . LEU A 1 363 ? 28.487 41.430 -13.990 1.00 78.94 363 LEU A N 1
ATOM 2744 C CA . LEU A 1 363 ? 27.159 40.995 -14.423 1.00 78.94 363 LEU A CA 1
ATOM 2745 C C . LEU A 1 363 ? 27.235 39.821 -15.418 1.00 78.94 363 LEU A C 1
ATOM 2747 O O . LEU A 1 363 ? 26.474 38.869 -15.280 1.00 78.94 363 LEU A O 1
ATOM 2751 N N . ILE A 1 364 ? 28.174 39.871 -16.369 1.00 82.44 364 ILE A N 1
ATOM 2752 C CA . ILE A 1 364 ? 28.338 38.882 -17.447 1.00 82.44 364 ILE A CA 1
ATOM 2753 C C . ILE A 1 364 ? 29.040 37.610 -16.954 1.00 82.44 364 ILE A C 1
ATOM 2755 O O . ILE A 1 364 ? 28.584 36.503 -17.228 1.00 82.44 364 ILE A O 1
ATOM 2759 N N . PHE A 1 365 ? 30.142 37.734 -16.207 1.00 80.75 365 PHE A N 1
ATOM 2760 C CA . PHE A 1 365 ? 30.916 36.576 -15.735 1.00 80.75 365 PHE A CA 1
ATOM 2761 C C . PHE A 1 365 ? 30.304 35.896 -14.506 1.00 80.75 365 PHE A C 1
ATOM 2763 O O . PHE A 1 365 ? 30.768 34.837 -14.062 1.00 80.75 365 PHE A O 1
ATOM 2770 N N . ARG A 1 366 ? 29.257 36.478 -13.917 1.00 71.75 366 ARG A N 1
ATOM 2771 C CA . ARG A 1 366 ? 28.582 35.874 -12.777 1.00 71.75 366 ARG A CA 1
ATOM 2772 C C . ARG A 1 366 ? 27.690 34.744 -13.257 1.00 71.75 366 ARG A C 1
ATOM 2774 O O . ARG A 1 366 ? 26.670 34.950 -13.899 1.00 71.75 366 ARG A O 1
ATOM 2781 N N . ARG A 1 367 ? 28.054 33.531 -12.841 1.00 75.50 367 ARG A N 1
ATOM 2782 C CA . ARG A 1 367 ? 27.166 32.371 -12.951 1.00 75.50 367 ARG A CA 1
ATOM 2783 C C . ARG A 1 367 ? 25.798 32.719 -12.347 1.00 75.50 367 ARG A C 1
ATOM 2785 O O . ARG A 1 367 ? 25.793 33.305 -11.251 1.00 75.50 367 ARG A O 1
ATOM 2792 N N . PRO A 1 368 ? 24.690 32.368 -13.024 1.00 74.75 368 PRO A N 1
ATOM 2793 C CA . PRO A 1 368 ? 23.354 32.567 -12.488 1.00 74.75 368 PRO A CA 1
ATOM 2794 C C . PRO A 1 368 ? 23.298 32.002 -11.072 1.00 74.75 368 PRO A C 1
ATOM 2796 O O . PRO A 1 368 ? 23.941 30.996 -10.750 1.00 74.75 368 PRO A O 1
ATOM 2799 N N . LEU A 1 369 ? 22.611 32.726 -10.192 1.00 74.81 369 LEU A N 1
ATOM 2800 C CA . LEU A 1 369 ? 22.397 32.237 -8.842 1.00 74.81 369 LEU A CA 1
ATOM 2801 C C . LEU A 1 369 ? 21.651 30.900 -8.943 1.00 74.81 369 LEU A C 1
ATOM 2803 O O . LEU A 1 369 ? 20.725 30.814 -9.748 1.00 74.81 369 LEU A O 1
ATOM 2807 N N . PRO A 1 370 ? 22.042 29.882 -8.153 1.00 81.00 370 PRO A N 1
ATOM 2808 C CA . PRO A 1 370 ? 21.268 28.656 -8.069 1.00 81.00 370 PRO A CA 1
ATOM 2809 C C . PRO A 1 370 ? 19.830 29.007 -7.732 1.00 81.00 370 PRO A C 1
ATOM 2811 O O . PRO A 1 370 ? 19.606 29.968 -6.973 1.00 81.00 370 PRO A O 1
ATOM 2814 N N . ASP A 1 371 ? 18.916 28.217 -8.278 1.00 90.12 371 ASP A N 1
ATOM 2815 C CA . ASP A 1 371 ? 17.506 28.296 -7.961 1.00 90.12 371 ASP A CA 1
ATOM 2816 C C . ASP A 1 371 ? 17.292 28.357 -6.434 1.00 90.12 371 ASP A C 1
ATOM 2818 O O . ASP A 1 371 ? 18.062 27.792 -5.643 1.00 90.12 371 ASP A O 1
ATOM 2822 N N . ARG A 1 372 ? 16.307 29.151 -6.000 1.00 91.19 372 ARG A N 1
ATOM 2823 C CA . ARG A 1 372 ? 16.091 29.406 -4.567 1.00 91.19 372 ARG A CA 1
ATOM 2824 C C . ARG A 1 372 ? 15.738 28.118 -3.834 1.00 91.19 372 ARG A C 1
ATOM 2826 O O . ARG A 1 372 ? 16.252 27.896 -2.738 1.00 91.19 372 ARG A O 1
ATOM 2833 N N . THR A 1 373 ? 14.928 27.273 -4.461 1.00 93.75 373 THR A N 1
ATOM 2834 C CA . THR A 1 373 ? 14.512 25.979 -3.927 1.00 93.75 373 THR A CA 1
ATOM 2835 C C . THR A 1 373 ? 15.708 25.036 -3.796 1.00 93.75 373 THR A C 1
ATOM 2837 O O . THR A 1 373 ? 15.941 24.506 -2.708 1.00 93.75 373 THR A O 1
ATOM 2840 N N . ASP A 1 374 ? 16.537 24.910 -4.836 1.00 94.56 374 ASP A N 1
ATOM 2841 C CA . ASP A 1 374 ? 17.771 24.110 -4.768 1.00 94.56 374 ASP A CA 1
ATOM 2842 C C . ASP A 1 374 ? 18.693 24.559 -3.631 1.00 94.56 374 ASP A C 1
ATOM 2844 O O . ASP A 1 374 ? 19.257 23.746 -2.897 1.00 94.56 374 ASP A O 1
ATOM 2848 N N . ARG A 1 375 ? 18.818 25.875 -3.438 1.00 92.44 375 ARG A N 1
ATOM 2849 C CA . ARG A 1 375 ? 19.648 26.429 -2.367 1.00 92.44 375 ARG A CA 1
ATOM 2850 C C . ARG A 1 375 ? 19.089 26.134 -0.980 1.00 92.44 375 ARG A C 1
ATOM 2852 O O . ARG A 1 375 ? 19.873 25.856 -0.074 1.00 92.44 375 ARG A O 1
ATOM 2859 N N . ALA A 1 376 ? 17.775 26.230 -0.798 1.00 95.69 376 ALA A N 1
ATOM 2860 C CA . ALA A 1 376 ? 17.135 25.915 0.474 1.00 95.69 376 ALA A CA 1
ATOM 2861 C C . ALA A 1 376 ? 17.350 24.440 0.843 1.00 95.69 376 ALA A C 1
ATOM 2863 O O . ALA A 1 376 ? 17.717 24.144 1.980 1.00 95.69 376 ALA A O 1
ATOM 2864 N N . ILE A 1 377 ? 17.262 23.536 -0.139 1.00 96.94 377 ILE A N 1
ATOM 2865 C CA . ILE A 1 377 ? 17.611 22.117 0.018 1.00 96.94 377 ILE A CA 1
ATOM 2866 C C . ILE A 1 377 ? 19.089 21.959 0.408 1.00 96.94 377 ILE A C 1
ATOM 2868 O O . ILE A 1 377 ? 19.396 21.305 1.405 1.00 96.94 377 ILE A O 1
ATOM 2872 N N . ASP A 1 378 ? 20.015 22.605 -0.306 1.00 95.88 378 ASP A N 1
ATOM 2873 C CA . ASP A 1 378 ? 21.450 22.548 0.014 1.00 95.88 378 ASP A CA 1
ATOM 2874 C C . ASP A 1 378 ? 21.765 23.093 1.417 1.00 95.88 378 ASP A C 1
ATOM 2876 O O . ASP A 1 378 ? 22.708 22.654 2.080 1.00 95.88 378 ASP A O 1
ATOM 2880 N N . LEU A 1 379 ? 21.024 24.101 1.880 1.00 95.12 379 LEU A N 1
ATOM 2881 C CA . LEU A 1 379 ? 21.156 24.633 3.234 1.00 95.12 379 LEU A CA 1
ATOM 2882 C C . LEU A 1 379 ? 20.571 23.675 4.271 1.00 95.12 379 LEU A C 1
ATOM 2884 O O . LEU A 1 379 ? 21.187 23.511 5.324 1.00 95.12 379 LEU A O 1
ATOM 2888 N N . ALA A 1 380 ? 19.461 22.997 3.969 1.00 96.81 380 ALA A N 1
ATOM 2889 C CA . ALA A 1 380 ? 18.897 21.966 4.835 1.00 96.81 380 ALA A CA 1
ATOM 2890 C C . ALA A 1 380 ? 19.892 20.843 5.100 1.00 96.81 380 ALA A C 1
ATOM 2892 O O . ALA A 1 380 ? 20.189 20.551 6.261 1.00 96.81 380 ALA A O 1
ATOM 2893 N N . TRP A 1 381 ? 20.516 20.316 4.050 1.00 97.56 381 TRP A N 1
ATOM 2894 C CA . TRP A 1 381 ? 21.545 19.288 4.185 1.00 97.56 381 TRP A CA 1
ATOM 2895 C C . TRP A 1 381 ? 22.787 19.756 4.945 1.00 97.56 381 TRP A C 1
ATOM 2897 O O . TRP A 1 381 ? 23.331 19.006 5.750 1.00 97.56 381 TRP A O 1
ATOM 2907 N N . ARG A 1 382 ? 23.235 21.000 4.737 1.00 95.56 382 ARG A N 1
ATOM 2908 C CA . ARG A 1 382 ? 24.463 21.511 5.373 1.00 95.56 382 ARG A CA 1
ATOM 2909 C C . ARG A 1 382 ? 24.278 21.995 6.807 1.00 95.56 382 ARG A C 1
ATOM 2911 O O . ARG A 1 382 ? 25.245 22.008 7.564 1.00 95.56 382 ARG A O 1
ATOM 2918 N N . ARG A 1 383 ? 23.095 22.499 7.166 1.00 94.62 383 ARG A N 1
ATOM 2919 C CA . ARG A 1 383 ? 22.878 23.222 8.432 1.00 94.62 383 ARG A CA 1
ATOM 2920 C C . ARG A 1 383 ? 21.907 22.537 9.375 1.00 94.62 383 ARG A C 1
ATOM 2922 O O . ARG A 1 383 ? 22.135 22.600 10.577 1.00 94.62 383 ARG A O 1
ATOM 2929 N N . LEU A 1 384 ? 20.852 21.928 8.846 1.00 94.75 384 LEU A N 1
ATOM 2930 C CA . LEU A 1 384 ? 19.780 21.360 9.656 1.00 94.75 384 LEU A CA 1
ATOM 2931 C C . LEU A 1 384 ? 20.019 19.876 9.937 1.00 94.75 384 LEU A C 1
ATOM 2933 O O . LEU A 1 384 ? 20.016 19.472 11.095 1.00 94.75 384 LEU A O 1
ATOM 2937 N N . VAL A 1 385 ? 20.307 19.085 8.899 1.00 96.56 385 VAL A N 1
ATOM 2938 C CA . VAL A 1 385 ? 20.500 17.627 9.021 1.00 96.56 385 VAL A CA 1
ATOM 2939 C C . VAL A 1 385 ? 21.584 17.234 10.038 1.00 96.56 385 VAL A C 1
ATOM 2941 O O . VAL A 1 385 ? 21.294 16.371 10.864 1.00 96.56 385 VAL A O 1
ATOM 2944 N N . PRO A 1 386 ? 22.776 17.868 10.089 1.00 94.56 386 PRO A N 1
ATOM 2945 C CA . PRO A 1 386 ? 23.817 17.476 11.046 1.00 94.56 386 PRO A CA 1
ATOM 2946 C C . PRO A 1 386 ? 23.434 17.687 12.518 1.00 94.56 386 PRO A C 1
ATOM 2948 O O . PRO A 1 386 ? 24.030 17.078 13.400 1.00 94.56 386 PRO A O 1
ATOM 2951 N N . GLY A 1 387 ? 22.473 18.576 12.793 1.00 90.12 387 GLY A N 1
ATOM 2952 C CA . GLY A 1 387 ? 21.996 18.871 14.146 1.00 90.12 387 GLY A CA 1
ATOM 2953 C C . GLY A 1 387 ? 20.722 18.123 14.530 1.00 90.12 387 GLY A C 1
ATOM 2954 O O . GLY A 1 387 ? 20.252 18.279 15.656 1.00 90.12 387 GLY A O 1
ATOM 2955 N N . ILE A 1 388 ? 20.135 17.343 13.617 1.00 92.69 388 ILE A N 1
ATOM 2956 C CA . ILE A 1 388 ? 18.836 16.728 13.858 1.00 92.69 388 ILE A CA 1
ATOM 2957 C C . ILE A 1 388 ? 18.974 15.515 14.787 1.00 92.69 388 ILE A C 1
ATOM 2959 O O . ILE A 1 388 ? 19.858 14.671 14.636 1.00 92.69 388 ILE A O 1
ATOM 2963 N N . GLY A 1 389 ? 18.100 15.443 15.792 1.00 88.75 389 GLY A N 1
ATOM 2964 C CA . GLY A 1 389 ? 18.074 14.333 16.744 1.00 88.75 389 GLY A CA 1
ATOM 2965 C C . GLY A 1 389 ? 17.548 13.025 16.139 1.00 88.75 389 GLY A C 1
ATOM 2966 O O . GLY A 1 389 ? 17.247 12.926 14.954 1.00 88.75 389 GLY A O 1
ATOM 2967 N N . ARG A 1 390 ? 17.372 12.006 16.989 1.00 88.38 390 ARG A N 1
ATOM 2968 C CA . ARG A 1 390 ? 16.824 10.686 16.605 1.00 88.38 390 ARG A CA 1
ATOM 2969 C C . ARG A 1 390 ? 15.342 10.511 16.954 1.00 88.38 390 ARG A C 1
ATOM 2971 O O . ARG A 1 390 ? 14.870 9.392 17.121 1.00 88.38 390 ARG A O 1
ATOM 2978 N N . SER A 1 391 ? 14.615 11.611 17.143 1.00 91.88 391 SER A N 1
ATOM 2979 C CA . SER A 1 391 ? 13.185 11.547 17.450 1.00 91.88 391 SER A CA 1
ATOM 2980 C C . SER A 1 391 ? 12.398 11.017 16.244 1.00 91.88 391 SER A C 1
ATOM 2982 O O . SER A 1 391 ? 12.821 11.167 15.097 1.00 91.88 391 SER A O 1
ATOM 2984 N N . ALA A 1 392 ? 11.215 10.442 16.477 1.00 91.50 392 ALA A N 1
ATOM 2985 C CA . ALA A 1 392 ? 10.343 9.988 15.388 1.00 91.50 392 ALA A CA 1
ATOM 2986 C C . ALA A 1 392 ? 9.974 11.130 14.415 1.00 91.50 392 ALA A C 1
ATOM 2988 O O . ALA A 1 392 ? 9.873 10.911 13.209 1.00 91.50 392 ALA A O 1
ATOM 2989 N N . ALA A 1 393 ? 9.827 12.360 14.926 1.00 93.38 393 ALA A N 1
ATOM 2990 C CA . ALA A 1 393 ? 9.599 13.554 14.111 1.00 93.38 393 ALA A CA 1
ATOM 2991 C C . ALA A 1 393 ? 10.819 13.908 13.243 1.00 93.38 393 ALA A C 1
ATOM 2993 O O . ALA A 1 393 ? 10.650 14.231 12.071 1.00 93.38 393 ALA A O 1
ATOM 2994 N N . ALA A 1 394 ? 12.037 13.788 13.782 1.00 95.06 394 ALA A N 1
ATOM 2995 C CA . ALA A 1 394 ? 13.268 14.017 13.027 1.00 95.06 394 ALA A CA 1
ATOM 2996 C C . ALA A 1 394 ? 13.457 12.981 11.910 1.00 95.06 394 ALA A C 1
ATOM 2998 O O . ALA A 1 394 ? 13.775 13.347 10.782 1.00 95.06 394 ALA A O 1
ATOM 2999 N N . VAL A 1 395 ? 13.201 11.696 12.187 1.00 95.81 395 VAL A N 1
ATOM 3000 C CA . VAL A 1 395 ? 13.269 10.643 11.159 1.00 95.81 395 VAL A CA 1
ATOM 3001 C C . VAL A 1 395 ? 12.234 10.889 10.062 1.00 95.81 395 VAL A C 1
ATOM 3003 O O . VAL A 1 395 ? 12.577 10.829 8.883 1.00 95.81 395 VAL A O 1
ATOM 3006 N N . ARG A 1 396 ? 10.992 11.239 10.427 1.00 95.81 396 ARG A N 1
ATOM 3007 C CA . ARG A 1 396 ? 9.964 11.649 9.458 1.00 95.81 396 ARG A CA 1
ATOM 3008 C C . ARG A 1 396 ? 10.441 12.815 8.599 1.00 95.81 396 ARG A C 1
ATOM 3010 O O . ARG A 1 396 ? 10.419 12.683 7.379 1.00 95.81 396 ARG A O 1
ATOM 3017 N N . PHE A 1 397 ? 10.941 13.891 9.207 1.00 97.00 397 PHE A N 1
ATOM 3018 C CA . PHE A 1 397 ? 11.486 15.032 8.474 1.00 97.00 397 PHE A CA 1
ATOM 3019 C C . PHE A 1 397 ? 12.572 14.605 7.480 1.00 97.00 397 PHE A C 1
ATOM 3021 O O . PHE A 1 397 ? 12.530 15.010 6.322 1.00 97.00 397 PHE A O 1
ATOM 3028 N N . LEU A 1 398 ? 13.510 13.751 7.899 1.00 97.81 398 LEU A N 1
ATOM 3029 C CA . LEU A 1 398 ? 14.588 13.261 7.039 1.00 97.81 398 LEU A CA 1
ATOM 3030 C C . LEU A 1 398 ? 14.061 12.459 5.845 1.00 97.81 398 LEU A C 1
ATOM 3032 O O . LEU A 1 398 ? 14.539 12.669 4.732 1.00 97.81 398 LEU A O 1
ATOM 3036 N N . VAL A 1 399 ? 13.048 11.604 6.034 1.00 97.75 399 VAL A N 1
ATOM 3037 C CA . VAL A 1 399 ? 12.383 10.902 4.919 1.00 97.75 399 VAL A CA 1
ATOM 3038 C C . VAL A 1 399 ? 11.799 11.914 3.931 1.00 97.75 399 VAL A C 1
ATOM 3040 O O . VAL A 1 399 ? 12.042 11.828 2.725 1.00 97.75 399 VAL A O 1
ATOM 3043 N N . ARG A 1 400 ? 11.062 12.910 4.441 1.00 98.00 400 ARG A N 1
ATOM 3044 C CA . ARG A 1 400 ? 10.420 13.955 3.630 1.00 98.00 400 ARG A CA 1
ATOM 3045 C C . ARG A 1 400 ? 11.447 14.806 2.879 1.00 98.00 400 ARG A C 1
ATOM 3047 O O . ARG A 1 400 ? 11.244 15.101 1.700 1.00 98.00 400 ARG A O 1
ATOM 3054 N N . LEU A 1 401 ? 12.554 15.160 3.532 1.00 98.25 401 LEU A N 1
ATOM 3055 C CA . LEU A 1 401 ? 13.657 15.913 2.938 1.00 98.25 401 LEU A CA 1
ATOM 3056 C C . LEU A 1 401 ? 14.371 15.100 1.856 1.00 98.25 401 LEU A C 1
ATOM 3058 O O . LEU A 1 401 ? 14.643 15.649 0.789 1.00 98.25 401 LEU A O 1
ATOM 3062 N N . CYS A 1 402 ? 14.631 13.807 2.084 1.00 98.31 402 CYS A N 1
ATOM 3063 C CA . CYS A 1 402 ? 15.237 12.936 1.074 1.00 98.31 402 CYS A CA 1
ATOM 3064 C C . CYS A 1 402 ? 14.398 12.921 -0.206 1.00 98.31 402 CYS A C 1
ATOM 3066 O O . CYS A 1 402 ? 14.920 13.190 -1.285 1.00 98.31 402 CYS A O 1
ATOM 3068 N N . ARG A 1 403 ? 13.080 12.719 -0.073 1.00 97.75 403 ARG A N 1
ATOM 3069 C CA . ARG A 1 403 ? 12.141 12.748 -1.206 1.00 97.75 403 ARG A CA 1
ATOM 3070 C C . ARG A 1 403 ? 12.120 14.099 -1.920 1.00 97.75 403 ARG A C 1
ATOM 3072 O O . ARG A 1 403 ? 12.148 14.138 -3.142 1.00 97.75 403 ARG A O 1
ATOM 3079 N N . ALA A 1 404 ? 12.102 15.203 -1.172 1.00 97.44 404 ALA A N 1
ATOM 3080 C CA . ALA A 1 404 ? 12.121 16.548 -1.748 1.00 97.44 404 ALA A CA 1
ATOM 3081 C C . ALA A 1 404 ? 13.457 16.914 -2.424 1.00 97.44 404 ALA A C 1
ATOM 3083 O O . ALA A 1 404 ? 13.506 17.875 -3.190 1.00 97.44 404 ALA A O 1
ATOM 3084 N N . SER A 1 405 ? 14.533 16.175 -2.133 1.00 97.62 405 SER A N 1
ATOM 3085 C CA . SER A 1 405 ? 15.884 16.425 -2.655 1.00 97.62 405 SER A CA 1
ATOM 3086 C C . SER A 1 405 ? 16.193 15.687 -3.961 1.00 97.62 405 SER A C 1
ATOM 3088 O O . SER A 1 405 ? 17.207 15.996 -4.593 1.00 97.62 405 SER A O 1
ATOM 3090 N N . VAL A 1 406 ? 15.340 14.742 -4.375 1.00 97.06 406 VAL A N 1
ATOM 3091 C CA . VAL A 1 406 ? 15.460 14.014 -5.650 1.00 97.06 406 VAL A CA 1
ATOM 3092 C C . VAL A 1 406 ? 15.433 15.008 -6.811 1.00 97.06 406 VAL A C 1
ATOM 3094 O O . VAL A 1 406 ? 14.576 15.890 -6.857 1.00 97.06 406 VAL A O 1
ATOM 3097 N N . GLY A 1 407 ? 16.412 14.922 -7.714 1.00 95.19 407 GLY A N 1
ATOM 3098 C CA . GLY A 1 407 ? 16.563 15.842 -8.848 1.00 95.19 407 GLY A CA 1
ATOM 3099 C C . GLY A 1 407 ? 16.993 17.276 -8.490 1.00 95.19 407 GLY A C 1
ATOM 3100 O O . GLY A 1 407 ? 17.313 18.054 -9.387 1.00 95.19 407 GLY A O 1
ATOM 3101 N N . ARG A 1 408 ? 17.068 17.638 -7.201 1.00 95.31 408 ARG A N 1
ATOM 3102 C CA . ARG A 1 408 ? 17.277 19.019 -6.720 1.00 95.31 408 ARG A CA 1
ATOM 3103 C C . ARG A 1 408 ? 18.560 19.200 -5.917 1.00 95.31 408 ARG A C 1
ATOM 3105 O O . ARG A 1 408 ? 19.152 18.235 -5.432 1.00 95.31 408 ARG A O 1
ATOM 3112 N N . GLY A 1 409 ? 19.022 20.436 -5.770 1.00 94.81 409 GLY A N 1
ATOM 3113 C CA . GLY A 1 409 ? 20.248 20.786 -5.038 1.00 94.81 409 GLY A CA 1
ATOM 3114 C C . GLY A 1 409 ? 21.528 20.203 -5.655 1.00 94.81 409 GLY A C 1
ATOM 3115 O O . GLY A 1 409 ? 21.538 19.776 -6.815 1.00 94.81 409 GLY A O 1
ATOM 3116 N N . LYS A 1 410 ? 22.616 20.177 -4.881 1.00 95.50 410 LYS A N 1
ATOM 3117 C CA . LYS A 1 410 ? 23.952 19.726 -5.298 1.00 95.50 410 LYS A CA 1
ATOM 3118 C C . LYS A 1 410 ? 24.340 18.385 -4.661 1.00 95.50 410 LYS A C 1
ATOM 3120 O O . LYS A 1 410 ? 24.719 18.368 -3.489 1.00 95.50 410 LYS A O 1
ATOM 3125 N N . PRO A 1 411 ? 24.368 17.290 -5.442 1.00 97.00 411 PRO A N 1
ATOM 3126 C CA . PRO A 1 411 ? 24.763 15.962 -4.966 1.00 97.00 411 PRO A CA 1
ATOM 3127 C C . PRO A 1 411 ? 26.112 15.940 -4.233 1.00 97.00 411 PRO A C 1
ATOM 3129 O O . PRO A 1 411 ? 26.225 15.427 -3.124 1.00 97.00 411 PRO A O 1
ATOM 3132 N N . ALA A 1 412 ? 27.133 16.579 -4.817 1.00 96.38 412 ALA A N 1
ATOM 3133 C CA . ALA A 1 412 ? 28.490 16.577 -4.270 1.00 96.38 412 ALA A CA 1
ATOM 3134 C C . ALA A 1 412 ? 28.588 17.222 -2.876 1.00 96.38 412 ALA A C 1
ATOM 3136 O O . ALA A 1 412 ? 29.372 16.765 -2.049 1.00 96.38 412 ALA A O 1
ATOM 3137 N N . ASP A 1 413 ? 27.777 18.249 -2.598 1.00 94.31 413 ASP A N 1
ATOM 3138 C CA . ASP A 1 413 ? 27.821 18.979 -1.325 1.00 94.31 413 ASP A CA 1
ATOM 3139 C C . ASP A 1 413 ? 27.185 18.167 -0.176 1.00 94.31 413 ASP A C 1
ATOM 3141 O O . ASP A 1 413 ? 27.501 18.419 0.987 1.00 94.31 413 ASP A O 1
ATOM 3145 N N . ARG A 1 414 ? 26.299 17.203 -0.481 1.00 96.94 414 ARG A N 1
ATOM 3146 C CA . ARG A 1 414 ? 25.568 16.388 0.512 1.00 96.94 414 ARG A CA 1
ATOM 3147 C C . ARG A 1 414 ? 25.971 14.912 0.566 1.00 96.94 414 ARG A C 1
ATOM 3149 O O . ARG A 1 414 ? 25.510 14.215 1.464 1.00 96.94 414 ARG A O 1
ATOM 3156 N N . ALA A 1 415 ? 26.824 14.438 -0.344 1.00 97.06 415 ALA A N 1
ATOM 3157 C CA . ALA A 1 415 ? 27.155 13.018 -0.494 1.00 97.06 415 ALA A CA 1
ATOM 3158 C C . ALA A 1 415 ? 27.614 12.346 0.816 1.00 97.06 415 ALA A C 1
ATOM 3160 O O . ALA A 1 415 ? 27.108 11.283 1.163 1.00 97.06 415 ALA A O 1
ATOM 3161 N N . GLN A 1 416 ? 28.511 12.991 1.575 1.00 97.12 416 GLN A N 1
ATOM 3162 C CA . GLN A 1 416 ? 28.993 12.463 2.860 1.00 97.12 416 GLN A CA 1
ATOM 3163 C C . GLN A 1 416 ? 27.856 12.322 3.883 1.00 97.12 416 GLN A C 1
ATOM 3165 O O . GLN A 1 416 ? 27.712 11.279 4.512 1.00 97.12 416 GLN A O 1
ATOM 3170 N N . THR A 1 417 ? 27.014 13.349 4.013 1.00 97.12 417 THR A N 1
ATOM 3171 C CA . THR A 1 417 ? 25.877 13.337 4.940 1.00 97.12 417 THR A CA 1
ATOM 3172 C C . THR A 1 417 ? 24.859 12.264 4.563 1.00 97.12 417 THR A C 1
ATOM 3174 O O . THR A 1 417 ? 24.335 11.589 5.441 1.00 97.12 417 THR A O 1
ATOM 3177 N N . VAL A 1 418 ? 24.571 12.088 3.267 1.00 97.62 418 VAL A N 1
ATOM 3178 C CA . VAL A 1 418 ? 23.651 11.046 2.779 1.00 97.62 418 VAL A CA 1
ATOM 3179 C C . VAL A 1 418 ? 24.216 9.650 3.048 1.00 97.62 418 VAL A C 1
ATOM 3181 O O . VAL A 1 418 ? 23.475 8.782 3.499 1.00 97.62 418 VAL A O 1
ATOM 3184 N N . PHE A 1 419 ? 25.518 9.442 2.847 1.00 97.12 419 PHE A N 1
ATOM 3185 C CA . PHE A 1 419 ? 26.181 8.176 3.165 1.00 97.12 419 PHE A CA 1
ATOM 3186 C C . PHE A 1 419 ? 26.061 7.823 4.659 1.00 97.12 419 PHE A C 1
ATOM 3188 O O . PHE A 1 419 ? 25.577 6.745 5.005 1.00 97.12 419 PHE A O 1
ATOM 3195 N N . GLU A 1 420 ? 26.396 8.758 5.554 1.00 96.81 420 GLU A N 1
ATOM 3196 C CA . GLU A 1 420 ? 26.245 8.575 7.009 1.00 96.81 420 GLU A CA 1
ATOM 3197 C C . GLU A 1 420 ? 24.781 8.306 7.405 1.00 96.81 420 GLU A C 1
ATOM 3199 O O . GLU A 1 420 ? 24.487 7.492 8.287 1.00 96.81 420 GLU A O 1
ATOM 3204 N N . LEU A 1 421 ? 23.840 8.962 6.719 1.00 96.38 421 LEU A N 1
ATOM 3205 C CA . LEU A 1 421 ? 22.407 8.766 6.916 1.00 96.38 421 LEU A CA 1
ATOM 3206 C C . LEU A 1 421 ? 21.965 7.352 6.525 1.00 96.38 421 LEU A C 1
ATOM 3208 O O . LEU A 1 421 ? 21.180 6.741 7.250 1.00 96.38 421 LEU A O 1
ATOM 3212 N N . VAL A 1 422 ? 22.475 6.828 5.409 1.00 97.38 422 VAL A N 1
ATOM 3213 C CA . VAL A 1 422 ? 22.216 5.463 4.936 1.00 97.38 422 VAL A CA 1
ATOM 3214 C C . VAL A 1 422 ? 22.736 4.429 5.934 1.00 97.38 422 VAL A C 1
ATOM 3216 O O . VAL A 1 422 ? 22.007 3.488 6.267 1.00 97.38 422 VAL A O 1
ATOM 3219 N N . GLU A 1 423 ? 23.952 4.598 6.457 1.00 96.50 423 GLU A N 1
ATOM 3220 C CA . GLU A 1 423 ? 24.506 3.695 7.475 1.00 96.50 423 GLU A CA 1
ATOM 3221 C C . GLU A 1 423 ? 23.629 3.681 8.731 1.00 96.50 423 GLU A C 1
ATOM 3223 O O . GLU A 1 423 ? 23.235 2.619 9.225 1.00 96.50 423 GLU A O 1
ATOM 3228 N N . HIS A 1 424 ? 23.240 4.864 9.209 1.00 94.94 424 HIS A N 1
ATOM 3229 C CA . HIS A 1 424 ? 22.380 4.991 10.377 1.00 94.94 424 HIS A CA 1
ATOM 3230 C C . HIS A 1 424 ? 20.988 4.383 10.142 1.00 94.94 424 HIS A C 1
ATOM 3232 O O . HIS A 1 424 ? 20.500 3.621 10.981 1.00 94.94 424 HIS A O 1
ATOM 3238 N N . ALA A 1 425 ? 20.365 4.652 8.992 1.00 96.00 425 ALA A N 1
ATOM 3239 C CA . ALA A 1 425 ? 19.071 4.083 8.624 1.00 96.00 425 ALA A CA 1
ATOM 3240 C C . ALA A 1 425 ? 19.125 2.550 8.504 1.00 96.00 425 ALA A C 1
ATOM 3242 O O . ALA A 1 425 ? 18.180 1.863 8.898 1.00 96.00 425 ALA A O 1
ATOM 3243 N N . THR A 1 426 ? 20.246 2.002 8.024 1.00 96.44 426 THR A N 1
ATOM 3244 C CA . THR A 1 426 ? 20.471 0.552 7.924 1.00 96.44 426 THR A CA 1
ATOM 3245 C C . THR A 1 426 ? 20.510 -0.090 9.308 1.00 96.44 426 THR A C 1
ATOM 3247 O O . THR A 1 426 ? 19.866 -1.114 9.535 1.00 96.44 426 THR A O 1
ATOM 3250 N N . VAL A 1 427 ? 21.226 0.523 10.257 1.00 95.06 427 VAL A N 1
ATOM 3251 C CA . VAL A 1 427 ? 21.292 0.044 11.648 1.00 95.06 427 VAL A CA 1
ATOM 3252 C C . VAL A 1 427 ? 19.918 0.092 12.315 1.00 95.06 427 VAL A C 1
ATOM 3254 O O . VAL A 1 427 ? 19.523 -0.886 12.947 1.00 95.06 427 VAL A O 1
ATOM 3257 N N . LEU A 1 428 ? 19.168 1.186 12.141 1.00 93.44 428 LEU A N 1
ATOM 3258 C CA . LEU A 1 428 ? 17.818 1.319 12.699 1.00 93.44 428 LEU A CA 1
ATOM 3259 C C . LEU A 1 428 ? 16.866 0.254 12.135 1.00 93.44 428 LEU A C 1
ATOM 3261 O O . LEU A 1 428 ? 16.190 -0.426 12.901 1.00 93.44 428 LEU A O 1
ATOM 3265 N N . THR A 1 429 ? 16.875 0.042 10.818 1.00 93.31 429 THR A N 1
ATOM 3266 C CA . THR A 1 429 ? 15.951 -0.890 10.146 1.00 93.31 429 THR A CA 1
ATOM 3267 C C . THR A 1 429 ? 16.135 -2.344 10.598 1.00 93.31 429 THR A C 1
ATOM 3269 O O . THR A 1 429 ? 15.162 -3.092 10.648 1.00 93.31 429 THR A O 1
ATOM 3272 N N . LYS A 1 430 ? 17.353 -2.758 10.985 1.00 91.56 430 LYS A N 1
ATOM 3273 C CA . LYS A 1 430 ? 17.620 -4.127 11.473 1.00 91.56 430 LYS A CA 1
ATOM 3274 C C . LYS A 1 430 ? 16.883 -4.470 12.771 1.00 91.56 430 LYS A C 1
ATOM 3276 O O . LYS A 1 430 ? 16.518 -5.625 12.959 1.00 91.56 430 LYS A O 1
ATOM 3281 N N . GLY A 1 431 ? 16.701 -3.500 13.668 1.00 87.94 431 GLY A N 1
ATOM 3282 C CA . GLY A 1 431 ? 15.963 -3.697 14.923 1.00 87.94 431 GLY A CA 1
ATOM 3283 C C . GLY A 1 431 ? 14.487 -3.309 14.835 1.00 87.94 431 GLY A C 1
ATOM 3284 O O . GLY A 1 431 ? 13.681 -3.781 15.629 1.00 87.94 431 GLY A O 1
ATOM 3285 N N . HIS A 1 432 ? 14.154 -2.450 13.873 1.00 90.94 432 HIS A N 1
ATOM 3286 C CA . HIS A 1 432 ? 12.906 -1.701 13.824 1.00 90.94 432 HIS A CA 1
ATOM 3287 C C . HIS A 1 432 ? 12.445 -1.550 12.363 1.00 90.94 432 HIS A C 1
ATOM 3289 O O . HIS A 1 432 ? 12.800 -0.567 11.696 1.00 90.94 432 HIS A O 1
ATOM 3295 N N . PRO A 1 433 ? 11.684 -2.526 11.827 1.00 90.19 433 PRO A N 1
ATOM 3296 C CA . PRO A 1 433 ? 11.189 -2.512 10.449 1.00 90.19 433 PRO A CA 1
ATOM 3297 C C . PRO A 1 433 ? 10.374 -1.262 10.086 1.00 90.19 433 PRO A C 1
ATOM 3299 O O . PRO A 1 433 ? 10.307 -0.902 8.912 1.00 90.19 433 PRO A O 1
ATOM 3302 N N . GLU A 1 434 ? 9.810 -0.561 11.072 1.00 89.50 434 GLU A N 1
ATOM 3303 C CA . GLU A 1 434 ? 9.104 0.712 10.906 1.00 89.50 434 GLU A CA 1
ATOM 3304 C C . GLU A 1 434 ? 9.982 1.835 10.319 1.00 89.50 434 GLU A C 1
ATOM 3306 O O . GLU A 1 434 ? 9.459 2.799 9.760 1.00 89.50 434 GLU A O 1
ATOM 3311 N N . PHE A 1 435 ? 11.315 1.715 10.391 1.00 93.75 435 PHE A N 1
ATOM 3312 C CA . PHE A 1 435 ? 12.253 2.660 9.770 1.00 93.75 435 PHE A CA 1
ATOM 3313 C C . PHE A 1 435 ? 12.654 2.290 8.336 1.00 93.75 435 PHE A C 1
ATOM 3315 O O . PHE A 1 435 ? 13.423 3.019 7.707 1.00 93.75 435 PHE A O 1
ATOM 3322 N N . ALA A 1 436 ? 12.093 1.222 7.767 1.00 95.12 436 ALA A N 1
ATOM 3323 C CA . ALA A 1 436 ? 12.315 0.855 6.372 1.00 95.12 436 ALA A CA 1
ATOM 3324 C C . ALA A 1 436 ? 12.049 1.998 5.360 1.00 95.12 436 ALA A C 1
ATOM 3326 O O . ALA A 1 436 ? 12.851 2.145 4.432 1.00 95.12 436 ALA A O 1
ATOM 3327 N N . PRO A 1 437 ? 11.020 2.862 5.527 1.00 95.94 437 PRO A N 1
ATOM 3328 C CA . PRO A 1 437 ? 10.806 4.004 4.634 1.00 95.94 437 PRO A CA 1
ATOM 3329 C C . PRO A 1 437 ? 11.935 5.043 4.683 1.00 95.94 437 PRO A C 1
ATOM 3331 O O . PRO A 1 437 ? 12.233 5.690 3.679 1.00 95.94 437 PRO A O 1
ATOM 3334 N N . PHE A 1 438 ? 12.591 5.194 5.838 1.00 96.81 438 PHE A N 1
ATOM 3335 C CA . PHE A 1 438 ? 13.730 6.097 5.993 1.00 96.81 438 PHE A CA 1
ATOM 3336 C C . PHE A 1 438 ? 14.956 5.579 5.241 1.00 96.81 438 PHE A C 1
ATOM 3338 O O . PHE A 1 438 ? 15.552 6.325 4.462 1.00 96.81 438 PHE A O 1
ATOM 3345 N N . LEU A 1 439 ? 15.274 4.290 5.394 1.00 97.62 439 LEU A N 1
ATOM 3346 C CA . LEU A 1 439 ? 16.348 3.653 4.632 1.00 97.62 439 LEU A CA 1
ATOM 3347 C C . LEU A 1 439 ? 16.082 3.710 3.122 1.00 97.62 439 LEU A C 1
ATOM 3349 O O . LEU A 1 439 ? 16.981 4.052 2.357 1.00 97.62 439 LEU A O 1
ATOM 3353 N N . ALA A 1 440 ? 14.844 3.435 2.700 1.00 98.12 440 ALA A N 1
ATOM 3354 C CA . ALA A 1 440 ? 14.431 3.510 1.302 1.00 98.12 440 ALA A CA 1
ATOM 3355 C C . ALA A 1 440 ? 14.660 4.903 0.702 1.00 98.12 440 ALA A C 1
ATOM 3357 O O . ALA A 1 440 ? 15.269 5.023 -0.360 1.00 98.12 440 ALA A O 1
ATOM 3358 N N . ALA A 1 441 ? 14.222 5.960 1.394 1.00 98.12 441 ALA A N 1
ATOM 3359 C CA . ALA A 1 441 ? 14.375 7.327 0.909 1.00 98.12 441 ALA A CA 1
ATOM 3360 C C . ALA A 1 441 ? 15.841 7.784 0.859 1.00 98.12 441 ALA A C 1
ATOM 3362 O O . ALA A 1 441 ? 16.239 8.424 -0.114 1.00 98.12 441 ALA A O 1
ATOM 3363 N N . ALA A 1 442 ? 16.649 7.425 1.862 1.00 98.19 442 ALA A N 1
ATOM 3364 C CA . ALA A 1 442 ? 18.070 7.767 1.897 1.00 98.19 442 ALA A CA 1
ATOM 3365 C C . ALA A 1 442 ? 18.859 7.058 0.780 1.00 98.19 442 ALA A C 1
ATOM 3367 O O . ALA A 1 442 ? 19.609 7.706 0.051 1.00 98.19 442 ALA A O 1
ATOM 3368 N N . ARG A 1 443 ? 18.638 5.748 0.586 1.00 98.50 443 ARG A N 1
ATOM 3369 C CA . ARG A 1 443 ? 19.285 4.962 -0.482 1.00 98.50 443 ARG A CA 1
ATOM 3370 C C . ARG A 1 443 ? 18.858 5.413 -1.874 1.00 98.50 443 ARG A C 1
ATOM 3372 O O . ARG A 1 443 ? 19.685 5.483 -2.778 1.00 98.50 443 ARG A O 1
ATOM 3379 N N . PHE A 1 444 ? 17.580 5.740 -2.059 1.00 98.38 444 PHE A N 1
ATOM 3380 C CA . PHE A 1 444 ? 17.110 6.263 -3.338 1.00 98.38 444 PHE A CA 1
ATOM 3381 C C . PHE A 1 444 ? 17.770 7.609 -3.670 1.00 98.38 444 PHE A C 1
ATOM 3383 O O . PHE A 1 444 ? 18.235 7.790 -4.793 1.00 98.38 444 PHE A O 1
ATOM 3390 N N . LEU A 1 445 ? 17.871 8.524 -2.695 1.00 98.25 445 LEU A N 1
ATOM 3391 C CA . LEU A 1 445 ? 18.567 9.799 -2.885 1.00 98.25 445 LEU A CA 1
ATOM 3392 C C . LEU A 1 445 ? 20.053 9.598 -3.214 1.00 98.25 445 LEU A C 1
ATOM 3394 O O . LEU A 1 445 ? 20.564 10.268 -4.103 1.00 98.25 445 LEU A O 1
ATOM 3398 N N . GLU A 1 446 ? 20.734 8.662 -2.547 1.00 98.31 446 GLU A N 1
ATOM 3399 C CA . GLU A 1 446 ? 22.127 8.305 -2.851 1.00 98.31 446 GLU A CA 1
ATOM 3400 C C . GLU A 1 446 ? 22.293 7.867 -4.317 1.00 98.31 446 GLU A C 1
ATOM 3402 O O . GLU A 1 446 ? 23.187 8.343 -5.020 1.00 98.31 446 GLU A O 1
ATOM 3407 N N . VAL A 1 447 ? 21.407 6.993 -4.807 1.00 97.94 447 VAL A N 1
ATOM 3408 C CA . VAL A 1 447 ? 21.423 6.532 -6.204 1.00 97.94 447 VAL A CA 1
ATOM 3409 C C . VAL A 1 447 ? 21.135 7.672 -7.182 1.00 97.94 447 VAL A C 1
ATOM 3411 O O . VAL A 1 447 ? 21.801 7.773 -8.216 1.00 97.94 447 VAL A O 1
ATOM 3414 N N . ASP A 1 448 ? 20.175 8.541 -6.865 1.00 97.31 448 ASP A N 1
ATOM 3415 C CA . ASP A 1 448 ? 19.863 9.723 -7.673 1.00 97.31 448 ASP A CA 1
ATOM 3416 C C . ASP A 1 448 ? 21.059 10.687 -7.758 1.00 97.31 448 ASP A C 1
ATOM 3418 O O . ASP A 1 448 ? 21.442 11.136 -8.841 1.00 97.31 448 ASP A O 1
ATOM 3422 N N . ASP A 1 449 ? 21.722 10.925 -6.627 1.00 97.62 449 ASP A N 1
ATOM 3423 C CA . ASP A 1 449 ? 22.913 11.761 -6.521 1.00 97.62 449 ASP A CA 1
ATOM 3424 C C . ASP A 1 449 ? 24.078 11.203 -7.343 1.00 97.62 449 ASP A C 1
ATOM 3426 O O . ASP A 1 449 ? 24.717 11.938 -8.104 1.00 97.62 449 ASP A O 1
ATOM 3430 N N . LEU A 1 450 ? 24.329 9.894 -7.256 1.00 96.88 450 LEU A N 1
ATOM 3431 C CA . LEU A 1 450 ? 25.344 9.216 -8.061 1.00 96.88 450 LEU A CA 1
ATOM 3432 C C . LEU A 1 450 ? 25.040 9.311 -9.561 1.00 96.88 450 LEU A C 1
ATOM 3434 O O . LEU A 1 450 ? 25.952 9.569 -10.353 1.00 96.88 450 LEU A O 1
ATOM 3438 N N . ALA A 1 451 ? 23.776 9.153 -9.957 1.00 96.00 451 ALA A N 1
ATOM 3439 C CA . ALA A 1 451 ? 23.359 9.282 -11.350 1.00 96.00 451 ALA A CA 1
ATOM 3440 C C . ALA A 1 451 ? 23.589 10.703 -11.888 1.00 96.00 451 ALA A C 1
ATOM 3442 O O . ALA A 1 451 ? 24.139 10.877 -12.977 1.00 96.00 451 ALA A O 1
ATOM 3443 N N . ARG A 1 452 ? 23.264 11.732 -11.095 1.00 95.19 452 ARG A N 1
ATOM 3444 C CA . ARG A 1 452 ? 23.523 13.143 -11.438 1.00 95.19 452 ARG A CA 1
ATOM 3445 C C . ARG A 1 452 ? 25.015 13.485 -11.490 1.00 95.19 452 ARG A C 1
ATOM 3447 O O . ARG A 1 452 ? 25.399 14.433 -12.170 1.00 95.19 452 ARG A O 1
ATOM 3454 N N . MET A 1 453 ? 25.861 12.697 -10.827 1.00 96.12 453 MET A N 1
ATOM 3455 C CA . MET A 1 453 ? 27.324 12.758 -10.939 1.00 96.12 453 MET A CA 1
ATOM 3456 C C . MET A 1 453 ? 27.891 11.903 -12.089 1.00 96.12 453 MET A C 1
ATOM 3458 O O . MET A 1 453 ? 29.107 11.750 -12.198 1.00 96.12 453 MET A O 1
ATOM 3462 N N . GLY A 1 454 ? 27.037 11.363 -12.967 1.00 95.69 454 GLY A N 1
ATOM 3463 C CA . GLY A 1 454 ? 27.439 10.656 -14.185 1.00 95.69 454 GLY A CA 1
ATOM 3464 C C . GLY A 1 454 ? 27.588 9.140 -14.042 1.00 95.69 454 GLY A C 1
ATOM 3465 O O . GLY A 1 454 ? 28.101 8.500 -14.959 1.00 95.69 454 GLY A O 1
ATOM 3466 N N . ARG A 1 455 ? 27.161 8.538 -12.924 1.00 95.00 455 ARG A N 1
ATOM 3467 C CA . ARG A 1 455 ? 27.062 7.072 -12.815 1.00 95.00 455 ARG A CA 1
ATOM 3468 C C . ARG A 1 455 ? 25.840 6.559 -13.572 1.00 95.00 455 ARG A C 1
ATOM 3470 O O . ARG A 1 455 ? 24.834 7.250 -13.713 1.00 95.00 455 ARG A O 1
ATOM 3477 N N . GLU A 1 456 ? 25.909 5.319 -14.043 1.00 91.56 456 GLU A N 1
ATOM 3478 C CA . GLU A 1 456 ? 24.762 4.704 -14.700 1.00 91.56 456 GLU A CA 1
ATOM 3479 C C . GLU A 1 456 ? 23.634 4.447 -13.685 1.00 91.56 456 GLU A C 1
ATOM 3481 O O . GLU A 1 456 ? 23.804 3.708 -12.716 1.00 91.56 456 GLU A O 1
ATOM 3486 N N . ARG A 1 457 ? 22.465 5.059 -13.916 1.00 94.19 457 ARG A N 1
ATOM 3487 C CA . ARG A 1 457 ? 21.326 5.018 -12.983 1.00 94.19 457 ARG A CA 1
ATOM 3488 C C . ARG A 1 457 ? 20.699 3.627 -12.862 1.00 94.19 457 ARG A C 1
ATOM 3490 O O . ARG A 1 457 ? 20.280 3.239 -11.781 1.00 94.19 457 ARG A O 1
ATOM 3497 N N . THR A 1 458 ? 20.605 2.875 -13.963 1.00 94.38 458 THR A N 1
ATOM 3498 C CA . THR A 1 458 ? 19.805 1.632 -13.984 1.00 94.38 458 THR A CA 1
ATOM 3499 C C . THR A 1 458 ? 20.387 0.534 -13.091 1.00 94.38 458 THR A C 1
ATOM 3501 O O . THR A 1 458 ? 19.633 0.029 -12.262 1.00 94.38 458 THR A O 1
ATOM 3504 N N . PRO A 1 459 ? 21.683 0.173 -13.188 1.00 95.25 459 PRO A N 1
ATOM 3505 C CA . PRO A 1 459 ? 22.256 -0.848 -12.311 1.00 95.25 459 PRO A CA 1
ATOM 3506 C C . PRO A 1 459 ? 22.146 -0.466 -10.833 1.00 95.25 459 PRO A C 1
ATOM 3508 O O . PRO A 1 459 ? 21.799 -1.297 -10.000 1.00 95.25 459 PRO A O 1
ATOM 3511 N N . ALA A 1 460 ? 22.348 0.815 -10.513 1.00 96.56 460 ALA A N 1
ATOM 3512 C CA . ALA A 1 460 ? 22.209 1.321 -9.153 1.00 96.56 460 ALA A CA 1
ATOM 3513 C C . ALA A 1 460 ? 20.766 1.204 -8.624 1.00 96.56 460 ALA A C 1
ATOM 3515 O O . ALA A 1 460 ? 20.570 0.829 -7.471 1.00 96.56 460 ALA A O 1
ATOM 3516 N N . LEU A 1 461 ? 19.753 1.455 -9.466 1.00 97.38 461 LEU A N 1
ATOM 3517 C CA . LEU A 1 461 ? 18.346 1.242 -9.108 1.00 97.38 461 LEU A CA 1
ATOM 3518 C C . LEU A 1 461 ? 18.011 -0.241 -8.897 1.00 97.38 461 LEU A C 1
ATOM 3520 O O . LEU A 1 461 ? 17.240 -0.549 -7.996 1.00 97.38 461 LEU A O 1
ATOM 3524 N N . ILE A 1 462 ? 18.588 -1.158 -9.679 1.00 97.56 462 ILE A N 1
ATOM 3525 C CA . ILE A 1 462 ? 18.421 -2.609 -9.466 1.00 97.56 462 ILE A CA 1
ATOM 3526 C C . ILE A 1 462 ? 19.029 -3.014 -8.118 1.00 97.56 462 ILE A C 1
ATOM 3528 O O . ILE A 1 462 ? 18.362 -3.678 -7.324 1.00 97.56 462 ILE A O 1
ATOM 3532 N N . GLY A 1 463 ? 20.230 -2.514 -7.811 1.00 97.69 463 GLY A N 1
ATOM 3533 C CA . GLY A 1 463 ? 20.916 -2.741 -6.537 1.00 97.69 463 GLY A CA 1
ATOM 3534 C C . GLY A 1 463 ? 20.156 -2.233 -5.305 1.00 97.69 463 GLY A C 1
ATOM 3535 O O . GLY A 1 463 ? 20.440 -2.661 -4.187 1.00 97.69 463 GLY A O 1
ATOM 3536 N N . LEU A 1 464 ? 19.147 -1.366 -5.472 1.00 98.06 464 LEU A N 1
ATOM 3537 C CA . LEU A 1 464 ? 18.237 -1.028 -4.376 1.00 98.06 464 LEU A CA 1
ATOM 3538 C C . LEU A 1 464 ? 17.368 -2.216 -3.968 1.00 98.06 464 LEU A C 1
ATOM 3540 O O . LEU A 1 464 ? 17.054 -2.314 -2.789 1.00 98.06 464 LEU A O 1
ATOM 3544 N N . PHE A 1 465 ? 16.982 -3.098 -4.893 1.00 98.06 465 PHE A N 1
ATOM 3545 C CA . PHE A 1 465 ? 16.061 -4.209 -4.637 1.00 98.06 465 PHE A CA 1
ATOM 3546 C C . PHE A 1 465 ? 16.761 -5.532 -4.309 1.00 98.06 465 PHE A C 1
ATOM 3548 O O . PHE A 1 465 ? 16.135 -6.398 -3.698 1.00 98.06 465 PHE A O 1
ATOM 3555 N N . GLU A 1 466 ? 18.042 -5.684 -4.648 1.00 97.38 466 GLU A N 1
ATOM 3556 C CA . GLU A 1 466 ? 18.821 -6.901 -4.369 1.00 97.38 466 GLU A CA 1
ATOM 3557 C C . GLU A 1 466 ? 18.778 -7.332 -2.888 1.00 97.38 466 GLU A C 1
ATOM 3559 O O . GLU A 1 466 ? 18.455 -8.496 -2.636 1.00 97.38 466 GLU A O 1
ATOM 3564 N N . PRO A 1 467 ? 18.972 -6.448 -1.882 1.00 96.62 467 PRO A N 1
ATOM 3565 C CA . PRO A 1 467 ? 18.898 -6.861 -0.476 1.00 96.62 467 PRO A CA 1
ATOM 3566 C C . PRO A 1 467 ? 17.494 -7.318 -0.055 1.00 96.62 467 PRO A C 1
ATOM 3568 O O . PRO A 1 467 ? 17.339 -8.211 0.776 1.00 96.62 467 PRO A O 1
ATOM 3571 N N . PHE A 1 468 ? 16.443 -6.739 -0.641 1.00 96.00 468 PHE A N 1
ATOM 3572 C CA . PHE A 1 468 ? 15.071 -7.202 -0.428 1.00 96.00 468 PHE A CA 1
ATOM 3573 C C . PHE A 1 468 ? 14.860 -8.597 -1.031 1.00 96.00 468 PHE A C 1
ATOM 3575 O O . PHE A 1 468 ? 14.284 -9.469 -0.384 1.00 96.00 468 PHE A O 1
ATOM 3582 N N . MET A 1 469 ? 15.387 -8.847 -2.231 1.00 95.81 469 MET A N 1
ATOM 3583 C CA . MET A 1 469 ? 15.325 -10.163 -2.873 1.00 95.81 469 MET A CA 1
ATOM 3584 C C . MET A 1 469 ? 16.143 -11.221 -2.124 1.00 95.81 469 MET A C 1
ATOM 3586 O O . MET A 1 469 ? 15.733 -12.375 -2.052 1.00 95.81 469 MET A O 1
ATOM 3590 N N . ALA A 1 470 ? 17.257 -10.832 -1.506 1.00 94.88 470 ALA A N 1
ATOM 3591 C CA . ALA A 1 470 ? 18.035 -11.688 -0.613 1.00 94.88 470 ALA A CA 1
ATOM 3592 C C . ALA A 1 470 ? 17.340 -11.945 0.744 1.00 94.88 470 ALA A C 1
ATOM 3594 O O . ALA A 1 470 ? 17.745 -12.832 1.498 1.00 94.88 470 ALA A O 1
ATOM 3595 N N . GLY A 1 471 ? 16.269 -11.204 1.056 1.00 93.56 471 GLY A N 1
ATOM 3596 C CA . GLY A 1 471 ? 15.558 -11.270 2.333 1.00 93.56 471 GLY A CA 1
ATOM 3597 C C . GLY A 1 471 ? 16.279 -10.563 3.484 1.00 93.56 471 GLY A C 1
ATOM 3598 O O . GLY A 1 471 ? 15.984 -10.844 4.643 1.00 93.56 471 GLY A O 1
ATOM 3599 N N . GLU A 1 472 ? 17.224 -9.672 3.180 1.00 94.56 472 GLU A N 1
ATOM 3600 C CA . GLU A 1 472 ? 17.952 -8.856 4.159 1.00 94.56 472 GLU A CA 1
ATOM 3601 C C . GLU A 1 472 ? 17.136 -7.643 4.614 1.00 94.56 472 GLU A C 1
ATOM 3603 O O . GLU A 1 472 ? 17.219 -7.240 5.776 1.00 94.56 472 GLU A O 1
ATOM 3608 N N . PHE A 1 473 ? 16.331 -7.070 3.712 1.00 95.44 473 PHE A N 1
ATOM 3609 C CA . PHE A 1 473 ? 15.449 -5.938 4.002 1.00 95.44 473 PHE A CA 1
ATOM 3610 C C . PHE A 1 473 ? 13.968 -6.326 3.946 1.00 95.44 473 PHE A C 1
ATOM 3612 O O . PHE A 1 473 ? 13.573 -7.159 3.126 1.00 95.44 473 PHE A O 1
ATOM 3619 N N . PRO A 1 474 ? 13.123 -5.713 4.800 1.00 94.50 474 PRO A N 1
ATOM 3620 C CA . PRO A 1 474 ? 11.708 -6.044 4.867 1.00 94.50 474 PRO A CA 1
ATOM 3621 C C . PRO A 1 474 ? 10.951 -5.546 3.622 1.00 94.50 474 PRO A C 1
ATOM 3623 O O . PRO A 1 474 ? 11.379 -4.589 2.971 1.00 94.50 474 PRO A O 1
ATOM 3626 N N . PRO A 1 475 ? 9.760 -6.098 3.333 1.00 94.75 475 PRO A N 1
ATOM 3627 C CA . PRO A 1 475 ? 8.914 -5.641 2.228 1.00 94.75 475 PRO A CA 1
ATOM 3628 C C . PRO A 1 475 ? 8.593 -4.147 2.237 1.00 94.75 475 PRO A C 1
ATOM 3630 O O . PRO A 1 475 ? 8.482 -3.533 1.178 1.00 94.75 475 PRO A O 1
ATOM 3633 N N . GLY A 1 476 ? 8.485 -3.545 3.426 1.00 94.56 476 GLY A N 1
ATOM 3634 C CA . GLY A 1 476 ? 8.227 -2.113 3.563 1.00 94.56 476 GLY A CA 1
ATOM 3635 C C . GLY A 1 476 ? 9.302 -1.224 2.934 1.00 94.56 476 GLY A C 1
ATOM 3636 O O . GLY A 1 476 ? 8.992 -0.133 2.455 1.00 94.56 476 GLY A O 1
ATOM 3637 N N . TYR A 1 477 ? 10.546 -1.708 2.866 1.00 96.94 477 TYR A N 1
ATOM 3638 C CA . TYR A 1 477 ? 11.643 -1.002 2.210 1.00 96.94 477 TYR A CA 1
ATOM 3639 C C . TYR A 1 477 ? 11.451 -0.997 0.686 1.00 96.94 477 TYR A C 1
ATOM 3641 O O . TYR A 1 477 ? 11.413 0.074 0.084 1.00 96.94 477 TYR A O 1
ATOM 3649 N N . ALA A 1 478 ? 11.250 -2.166 0.064 1.00 96.75 478 ALA A N 1
ATOM 3650 C CA . ALA A 1 478 ? 11.052 -2.267 -1.386 1.00 96.75 478 ALA A CA 1
ATOM 3651 C C . ALA A 1 478 ? 9.784 -1.540 -1.848 1.00 96.75 478 ALA A C 1
ATOM 3653 O O . ALA A 1 478 ? 9.781 -0.897 -2.900 1.00 96.75 478 ALA A O 1
ATOM 3654 N N . GLU A 1 479 ? 8.728 -1.592 -1.037 1.00 96.31 479 GLU A N 1
ATOM 3655 C CA . GLU A 1 479 ? 7.504 -0.838 -1.276 1.00 96.31 479 GLU A CA 1
ATOM 3656 C C . GLU A 1 479 ? 7.764 0.673 -1.289 1.00 96.31 479 GLU A C 1
ATOM 3658 O O . GLU A 1 479 ? 7.366 1.361 -2.227 1.00 96.31 479 GLU A O 1
ATOM 3663 N N . SER A 1 480 ? 8.495 1.177 -0.291 1.00 96.94 480 SER A N 1
ATOM 3664 C CA . SER A 1 480 ? 8.833 2.599 -0.185 1.00 96.94 480 SER A CA 1
ATOM 3665 C C . SER A 1 480 ? 9.736 3.064 -1.331 1.00 96.94 480 SER A C 1
ATOM 3667 O O . SER A 1 480 ? 9.488 4.122 -1.904 1.00 96.94 480 SER A O 1
ATOM 3669 N N . VAL A 1 481 ? 10.749 2.275 -1.718 1.00 97.94 481 VAL A N 1
ATOM 3670 C CA . VAL A 1 481 ? 11.598 2.584 -2.885 1.00 97.94 481 VAL A CA 1
ATOM 3671 C C . VAL A 1 481 ? 10.750 2.661 -4.156 1.00 97.94 481 VAL A C 1
ATOM 3673 O O . VAL A 1 481 ? 10.901 3.596 -4.942 1.00 97.94 481 VAL A O 1
ATOM 3676 N N . SER A 1 482 ? 9.833 1.709 -4.343 1.00 97.56 482 SER A N 1
ATOM 3677 C CA . SER A 1 482 ? 8.958 1.661 -5.519 1.00 97.56 482 SER A CA 1
ATOM 3678 C C . SER A 1 482 ? 8.006 2.856 -5.575 1.00 97.56 482 SER A C 1
ATOM 3680 O O . SER A 1 482 ? 7.823 3.433 -6.644 1.00 97.56 482 SER A O 1
ATOM 3682 N N . GLU A 1 483 ? 7.438 3.267 -4.436 1.00 96.88 483 GLU A N 1
ATOM 3683 C CA . GLU A 1 483 ? 6.599 4.467 -4.347 1.00 96.88 483 GLU A CA 1
ATOM 3684 C C . GLU A 1 483 ? 7.385 5.727 -4.728 1.00 96.88 483 GLU A C 1
ATOM 3686 O O . GLU A 1 483 ? 6.919 6.518 -5.548 1.00 96.88 483 GLU A O 1
ATOM 3691 N N . ILE A 1 484 ? 8.586 5.918 -4.171 1.00 97.31 484 ILE A N 1
ATOM 3692 C CA . ILE A 1 484 ? 9.426 7.088 -4.475 1.00 97.31 484 ILE A CA 1
ATOM 3693 C C . ILE A 1 484 ? 9.761 7.123 -5.966 1.00 97.31 484 ILE A C 1
ATOM 3695 O O . ILE A 1 484 ? 9.589 8.153 -6.616 1.00 97.31 484 ILE A O 1
ATOM 3699 N N . LEU A 1 485 ? 10.175 5.988 -6.524 1.00 96.81 485 LEU A N 1
ATOM 3700 C CA . LEU A 1 485 ? 10.560 5.876 -7.924 1.00 96.81 485 LEU A CA 1
ATOM 3701 C C . LEU A 1 485 ? 9.393 6.174 -8.874 1.00 96.81 485 LEU A C 1
ATOM 3703 O O . LEU A 1 485 ? 9.562 6.943 -9.815 1.00 96.81 485 LEU A O 1
ATOM 3707 N N . LEU A 1 486 ? 8.209 5.609 -8.617 1.00 96.00 486 LEU A N 1
ATOM 3708 C CA . LEU A 1 486 ? 7.021 5.799 -9.459 1.00 96.00 486 LEU A CA 1
ATOM 3709 C C . LEU A 1 486 ? 6.369 7.180 -9.300 1.00 96.00 486 LEU A C 1
ATOM 3711 O O . LEU A 1 486 ? 5.598 7.584 -10.166 1.00 96.00 486 LEU A O 1
ATOM 3715 N N . THR A 1 487 ? 6.649 7.895 -8.207 1.00 95.00 487 THR A N 1
ATOM 3716 C CA . THR A 1 487 ? 6.158 9.268 -7.978 1.00 95.00 487 THR A CA 1
ATOM 3717 C C . THR A 1 487 ? 7.152 10.347 -8.410 1.00 95.00 487 THR A C 1
ATOM 3719 O O . THR A 1 487 ? 6.817 11.528 -8.369 1.00 95.00 487 THR A O 1
ATOM 3722 N N . THR A 1 488 ? 8.355 9.963 -8.843 1.00 92.88 488 THR A N 1
ATOM 3723 C CA . THR A 1 488 ? 9.364 10.888 -9.372 1.00 92.88 488 THR A CA 1
ATOM 3724 C C . THR A 1 488 ? 9.080 11.197 -10.845 1.00 92.88 488 THR A C 1
ATOM 3726 O O . THR A 1 488 ? 8.871 10.287 -11.644 1.00 92.88 488 THR A O 1
ATOM 3729 N N . GLU A 1 489 ? 9.117 12.476 -11.224 1.00 88.88 489 GLU A N 1
ATOM 3730 C CA . GLU A 1 489 ? 8.756 12.948 -12.575 1.00 88.88 489 GLU A CA 1
ATOM 3731 C C . GLU A 1 489 ? 9.714 12.472 -13.689 1.00 88.88 489 GLU A C 1
ATOM 3733 O O . GLU A 1 489 ? 9.335 12.429 -14.856 1.00 88.88 489 GLU A O 1
ATOM 3738 N N . ASP A 1 490 ? 10.934 12.056 -13.342 1.00 87.81 490 ASP A N 1
ATOM 3739 C CA . ASP A 1 490 ? 11.986 11.698 -14.305 1.00 87.81 490 ASP A CA 1
ATOM 3740 C C . ASP A 1 490 ? 11.802 10.332 -14.993 1.00 87.81 490 ASP A C 1
ATOM 3742 O O . ASP A 1 490 ? 12.567 9.991 -15.899 1.00 87.81 490 ASP A O 1
ATOM 3746 N N . MET A 1 491 ? 10.855 9.504 -14.543 1.00 91.75 491 MET A N 1
ATOM 3747 C CA . MET A 1 491 ? 10.697 8.135 -15.037 1.00 91.75 491 MET A CA 1
ATOM 3748 C C . MET A 1 491 ? 9.657 8.065 -16.154 1.00 91.75 491 MET A C 1
ATOM 3750 O O . MET A 1 491 ? 8.457 8.203 -15.923 1.00 91.75 491 MET A O 1
ATOM 3754 N N . THR A 1 492 ? 10.102 7.773 -17.380 1.00 94.19 492 THR A N 1
ATOM 3755 C CA . THR A 1 492 ? 9.162 7.493 -18.473 1.00 94.19 492 THR A CA 1
ATOM 3756 C C . THR A 1 492 ? 8.503 6.120 -18.280 1.00 94.19 492 THR A C 1
ATOM 3758 O O . THR A 1 492 ? 9.108 5.226 -17.678 1.00 94.19 492 THR A O 1
ATOM 3761 N N . PRO A 1 493 ? 7.308 5.869 -18.850 1.00 94.25 493 PRO A N 1
ATOM 3762 C CA . PRO A 1 493 ? 6.705 4.536 -18.823 1.00 94.25 493 PRO A CA 1
ATOM 3763 C C . PRO A 1 493 ? 7.652 3.447 -19.345 1.00 94.25 493 PRO A C 1
ATOM 3765 O O . PRO A 1 493 ? 7.716 2.361 -18.776 1.00 94.25 493 PRO A O 1
ATOM 3768 N N . GLY A 1 494 ? 8.455 3.744 -20.373 1.00 94.69 494 GLY A N 1
ATOM 3769 C CA . GLY A 1 494 ? 9.449 2.806 -20.897 1.00 94.69 494 GLY A CA 1
ATOM 3770 C C . GLY A 1 494 ? 10.594 2.518 -19.934 1.00 94.69 494 GLY A C 1
ATOM 3771 O O . GLY A 1 494 ? 11.061 1.380 -19.885 1.00 94.69 494 GLY A O 1
ATOM 3772 N N . ASP A 1 495 ? 11.016 3.501 -19.136 1.00 95.00 495 ASP A N 1
ATOM 3773 C CA . ASP A 1 495 ? 12.002 3.287 -18.073 1.00 95.00 495 ASP A CA 1
ATOM 3774 C C . ASP A 1 495 ? 11.457 2.365 -16.987 1.00 95.00 495 ASP A C 1
ATOM 3776 O O . ASP A 1 495 ? 12.156 1.443 -16.570 1.00 95.00 495 ASP A O 1
ATOM 3780 N N . VAL A 1 496 ? 10.197 2.562 -16.586 1.00 95.81 496 VAL A N 1
ATOM 3781 C CA . VAL A 1 496 ? 9.507 1.706 -15.609 1.00 95.81 496 VAL A CA 1
ATOM 3782 C C . VAL A 1 496 ? 9.399 0.274 -16.129 1.00 95.81 496 VAL A C 1
ATOM 3784 O O . VAL A 1 496 ? 9.797 -0.661 -15.438 1.00 95.81 496 VAL A O 1
ATOM 3787 N N . GLN A 1 497 ? 8.935 0.085 -17.370 1.00 95.62 497 GLN A N 1
ATOM 3788 C CA . GLN A 1 497 ? 8.806 -1.249 -17.963 1.00 95.62 497 GLN A CA 1
ATOM 3789 C C . GLN A 1 497 ? 10.171 -1.950 -18.095 1.00 95.62 497 GLN A C 1
ATOM 3791 O O . GLN A 1 497 ? 10.306 -3.121 -17.738 1.00 95.62 497 GLN A O 1
ATOM 3796 N N . ARG A 1 498 ? 11.203 -1.235 -18.558 1.00 96.31 498 ARG A N 1
ATOM 3797 C CA . ARG A 1 498 ? 12.568 -1.767 -18.664 1.00 96.31 498 ARG A CA 1
ATOM 3798 C C . ARG A 1 498 ? 13.138 -2.143 -17.297 1.00 96.31 498 ARG A C 1
ATOM 3800 O O . ARG A 1 498 ? 13.671 -3.240 -17.146 1.00 96.31 498 ARG A O 1
ATOM 3807 N N . LEU A 1 499 ? 13.025 -1.259 -16.307 1.00 97.06 499 LEU A N 1
ATOM 3808 C CA . LEU A 1 499 ? 13.508 -1.516 -14.954 1.00 97.06 499 LEU A CA 1
ATOM 3809 C C . LEU A 1 499 ? 12.777 -2.705 -14.320 1.00 97.06 499 LEU A C 1
ATOM 3811 O O . LEU A 1 499 ? 13.429 -3.552 -13.721 1.00 97.06 499 LEU A O 1
ATOM 3815 N N . GLY A 1 500 ? 11.461 -2.824 -14.516 1.00 96.62 500 GLY A N 1
ATOM 3816 C CA . GLY A 1 500 ? 10.677 -3.959 -14.030 1.00 96.62 500 GLY A CA 1
ATOM 3817 C C . GLY A 1 500 ? 11.185 -5.309 -14.547 1.00 96.62 500 GLY A C 1
ATOM 3818 O O . GLY A 1 500 ? 11.334 -6.242 -13.762 1.00 96.62 500 GLY A O 1
ATOM 3819 N N . VAL A 1 501 ? 11.542 -5.409 -15.837 1.00 97.19 501 VAL A N 1
ATOM 3820 C CA . VAL A 1 501 ? 12.168 -6.625 -16.400 1.00 97.19 501 VAL A CA 1
ATOM 3821 C C . VAL A 1 501 ? 13.492 -6.942 -15.706 1.00 97.19 501 VAL A C 1
ATOM 3823 O O . VAL A 1 501 ? 13.741 -8.095 -15.356 1.00 97.19 501 VAL A O 1
ATOM 3826 N N . LEU A 1 502 ? 14.337 -5.934 -15.493 1.00 97.69 502 LEU A N 1
ATOM 3827 C CA . LEU A 1 502 ? 15.657 -6.126 -14.891 1.00 97.69 502 LEU A CA 1
ATOM 3828 C C . LEU A 1 502 ? 15.568 -6.490 -13.399 1.00 97.69 502 LEU A C 1
ATOM 3830 O O . LEU A 1 502 ? 16.298 -7.367 -12.949 1.00 97.69 502 LEU A O 1
ATOM 3834 N N . ILE A 1 503 ? 14.625 -5.900 -12.657 1.00 97.81 503 ILE A N 1
ATOM 3835 C CA . ILE A 1 503 ? 14.302 -6.276 -11.270 1.00 97.81 503 ILE A CA 1
ATOM 3836 C C . ILE A 1 503 ? 13.846 -7.740 -11.214 1.00 97.81 503 ILE A C 1
ATOM 3838 O O . ILE A 1 503 ? 14.333 -8.503 -10.388 1.00 97.81 503 ILE A O 1
ATOM 3842 N N . VAL A 1 504 ? 12.951 -8.168 -12.111 1.00 97.31 504 VAL A N 1
ATOM 3843 C CA . VAL A 1 504 ? 12.516 -9.575 -12.177 1.00 97.31 504 VAL A CA 1
ATOM 3844 C C . VAL A 1 504 ? 13.686 -10.508 -12.511 1.00 97.31 504 VAL A C 1
ATOM 3846 O O . VAL A 1 504 ? 13.805 -11.573 -11.912 1.00 97.31 504 VAL A O 1
ATOM 3849 N N . GLY A 1 505 ? 14.577 -10.105 -13.422 1.00 97.31 505 GLY A N 1
ATOM 3850 C CA . GLY A 1 505 ? 15.788 -10.864 -13.748 1.00 97.31 505 GLY A CA 1
ATOM 3851 C C . GLY A 1 505 ? 16.720 -11.033 -12.545 1.00 97.31 505 GLY A C 1
ATOM 3852 O O . GLY A 1 505 ? 17.160 -12.148 -12.274 1.00 97.31 505 GLY A O 1
ATOM 3853 N N . SER A 1 506 ? 16.943 -9.953 -11.791 1.00 97.56 506 SER A N 1
ATOM 3854 C CA . SER A 1 506 ? 17.721 -9.961 -10.544 1.00 97.56 506 SER A CA 1
ATOM 3855 C C . SER A 1 506 ? 17.073 -10.850 -9.470 1.00 97.56 506 SER A C 1
ATOM 3857 O O . SER A 1 506 ? 17.758 -11.633 -8.814 1.00 97.56 506 SER A O 1
ATOM 3859 N N . ALA A 1 507 ? 15.739 -10.846 -9.355 1.00 96.88 507 ALA A N 1
ATOM 3860 C CA . ALA A 1 507 ? 15.027 -11.736 -8.432 1.00 96.88 507 ALA A CA 1
ATOM 3861 C C . ALA A 1 507 ? 15.225 -13.218 -8.781 1.00 96.88 507 ALA A C 1
ATOM 3863 O O . ALA A 1 507 ? 15.399 -14.055 -7.898 1.00 96.88 507 ALA A O 1
ATOM 3864 N N . PHE A 1 508 ? 15.219 -13.561 -10.068 1.00 97.00 508 PHE A N 1
ATOM 3865 C CA . PHE A 1 508 ? 15.495 -14.933 -10.484 1.00 97.00 508 PHE A CA 1
ATOM 3866 C C . PHE A 1 508 ? 16.950 -15.333 -10.207 1.00 97.00 508 PHE A C 1
ATOM 3868 O O . PHE A 1 508 ? 17.203 -16.467 -9.802 1.00 97.00 508 PHE A O 1
ATOM 3875 N N . GLU A 1 509 ? 17.897 -14.399 -10.331 1.00 96.88 509 GLU A N 1
ATOM 3876 C CA . GLU A 1 509 ? 19.308 -14.618 -9.982 1.00 96.88 509 GLU A CA 1
ATOM 3877 C C . GLU A 1 509 ? 19.526 -14.910 -8.499 1.00 96.88 509 GLU A C 1
ATOM 3879 O O . GLU A 1 509 ? 20.357 -15.755 -8.167 1.00 96.88 509 GLU A O 1
ATOM 3884 N N . THR A 1 510 ? 18.732 -14.310 -7.612 1.00 96.12 510 THR A N 1
ATOM 3885 C CA . THR A 1 510 ? 18.746 -14.628 -6.174 1.00 96.12 510 THR A CA 1
ATOM 3886 C C . THR A 1 510 ? 17.928 -15.876 -5.813 1.00 96.12 510 THR A C 1
ATOM 3888 O O . THR A 1 510 ? 17.855 -16.258 -4.645 1.00 96.12 510 THR A O 1
ATOM 3891 N N . GLY A 1 511 ? 17.347 -16.559 -6.806 1.00 95.56 511 GLY A N 1
ATOM 3892 C CA . GLY A 1 511 ? 16.615 -17.817 -6.641 1.00 95.56 511 GLY A CA 1
ATOM 3893 C C . GLY A 1 511 ? 15.126 -17.665 -6.318 1.00 95.56 511 GLY A C 1
ATOM 3894 O O . GLY A 1 511 ? 14.458 -18.677 -6.077 1.00 95.56 511 GLY A O 1
ATOM 3895 N N . VAL A 1 512 ? 14.585 -16.443 -6.337 1.00 95.62 512 VAL A N 1
ATOM 3896 C CA . VAL A 1 512 ? 13.160 -16.182 -6.092 1.00 95.62 512 VAL A CA 1
ATOM 3897 C C . VAL A 1 512 ? 12.321 -16.793 -7.212 1.00 95.62 512 VAL A C 1
ATOM 3899 O O . VAL A 1 512 ? 12.615 -16.614 -8.391 1.00 95.62 512 VAL A O 1
ATOM 3902 N N . GLN A 1 513 ? 11.260 -17.522 -6.866 1.00 95.19 513 GLN A N 1
ATOM 3903 C CA . GLN A 1 513 ? 10.399 -18.167 -7.858 1.00 95.19 513 GLN A CA 1
ATOM 3904 C C . GLN A 1 513 ? 9.239 -17.250 -8.304 1.00 95.19 513 GLN A C 1
ATOM 3906 O O . GLN A 1 513 ? 8.839 -16.336 -7.581 1.00 95.19 513 GLN A O 1
ATOM 3911 N N . PRO A 1 514 ? 8.603 -17.508 -9.463 1.00 95.25 514 PRO A N 1
ATOM 3912 C CA . PRO A 1 514 ? 7.411 -16.772 -9.909 1.00 95.25 514 PRO A CA 1
ATOM 3913 C C . PRO A 1 514 ? 6.274 -16.701 -8.879 1.00 95.25 514 PRO A C 1
ATOM 3915 O O . PRO A 1 514 ? 5.646 -15.653 -8.701 1.00 95.25 514 PRO A O 1
ATOM 3918 N N . ALA A 1 515 ? 6.006 -17.817 -8.193 1.00 93.62 515 ALA A N 1
ATOM 3919 C CA . ALA A 1 515 ? 4.966 -17.898 -7.170 1.00 93.62 515 ALA A CA 1
ATOM 3920 C C . ALA A 1 515 ? 5.296 -17.035 -5.948 1.00 93.62 515 ALA A C 1
ATOM 3922 O O . ALA A 1 515 ? 4.400 -16.420 -5.370 1.00 93.62 515 ALA A O 1
ATOM 3923 N N . ASP A 1 516 ? 6.582 -16.939 -5.614 1.00 94.69 516 ASP A N 1
ATOM 3924 C CA . ASP A 1 516 ? 7.066 -16.139 -4.503 1.00 94.69 516 ASP A CA 1
ATOM 3925 C C . ASP A 1 516 ? 6.851 -14.642 -4.753 1.00 94.69 516 ASP A C 1
ATOM 3927 O O . ASP A 1 516 ? 6.273 -13.945 -3.915 1.00 94.69 516 ASP A O 1
ATOM 3931 N N . LEU A 1 517 ? 7.252 -14.163 -5.940 1.00 94.44 517 LEU A N 1
ATOM 3932 C CA . LEU A 1 517 ? 7.039 -12.778 -6.372 1.00 94.44 517 LEU A CA 1
ATOM 3933 C C . LEU A 1 517 ? 5.552 -12.421 -6.396 1.00 94.44 517 LEU A C 1
ATOM 3935 O O . LEU A 1 517 ? 5.166 -11.363 -5.906 1.00 94.44 517 LEU A O 1
ATOM 3939 N N . THR A 1 518 ? 4.713 -13.317 -6.920 1.00 92.94 518 THR A N 1
ATOM 3940 C CA . THR A 1 518 ? 3.259 -13.104 -6.986 1.00 92.94 518 THR A CA 1
ATOM 3941 C C . THR A 1 518 ? 2.646 -13.002 -5.587 1.00 92.94 518 THR A C 1
ATOM 3943 O O . THR A 1 518 ? 1.826 -12.121 -5.332 1.00 92.94 518 THR A O 1
ATOM 3946 N N . ALA A 1 519 ? 3.059 -13.877 -4.663 1.00 92.75 519 ALA A N 1
ATOM 3947 C CA . ALA A 1 519 ? 2.557 -13.879 -3.293 1.00 92.75 519 ALA A CA 1
ATOM 3948 C C . ALA A 1 519 ? 2.969 -12.618 -2.522 1.00 92.75 519 ALA A C 1
ATOM 3950 O O . ALA A 1 519 ? 2.138 -12.013 -1.847 1.00 92.75 519 ALA A O 1
ATOM 3951 N N . VAL A 1 520 ? 4.230 -12.196 -2.646 1.00 93.12 520 VAL A N 1
ATOM 3952 C CA . VAL A 1 520 ? 4.745 -11.003 -1.961 1.00 93.12 520 VAL A CA 1
ATOM 3953 C C . VAL A 1 520 ? 4.134 -9.729 -2.513 1.00 93.12 520 VAL A C 1
ATOM 3955 O O . VAL A 1 520 ? 3.728 -8.852 -1.754 1.00 93.12 520 VAL A O 1
ATOM 3958 N N . ALA A 1 521 ? 4.023 -9.623 -3.830 1.00 91.25 521 ALA A N 1
ATOM 3959 C CA . ALA A 1 521 ? 3.600 -8.387 -4.457 1.00 91.25 521 ALA A CA 1
ATOM 3960 C C . ALA A 1 521 ? 2.116 -8.056 -4.225 1.00 91.25 521 ALA A C 1
ATOM 3962 O O . ALA A 1 521 ? 1.739 -6.887 -4.281 1.00 91.25 521 ALA A O 1
ATOM 3963 N N . ARG A 1 522 ? 1.296 -9.036 -3.812 1.00 90.50 522 ARG A N 1
ATOM 3964 C CA . ARG A 1 522 ? -0.039 -8.779 -3.244 1.00 90.50 522 ARG A CA 1
ATOM 3965 C C . ARG A 1 522 ? 0.006 -7.832 -2.036 1.00 90.50 522 ARG A C 1
ATOM 3967 O O . ARG A 1 522 ? -0.941 -7.081 -1.828 1.00 90.50 522 ARG A O 1
ATOM 3974 N N . TYR A 1 523 ? 1.088 -7.859 -1.259 1.00 93.31 523 TYR A N 1
ATOM 3975 C CA . TYR A 1 523 ? 1.291 -7.021 -0.072 1.00 93.31 523 TYR A CA 1
ATOM 3976 C C . TYR A 1 523 ? 2.234 -5.839 -0.317 1.00 93.31 523 TYR A C 1
ATOM 3978 O O . TYR A 1 523 ? 2.502 -5.064 0.600 1.00 93.31 523 TYR A O 1
ATOM 3986 N N . CYS A 1 524 ? 2.717 -5.673 -1.545 1.00 93.94 524 CYS A N 1
ATOM 3987 C CA . CYS A 1 524 ? 3.583 -4.575 -1.954 1.00 93.94 524 CYS A CA 1
ATOM 3988 C C . CYS A 1 524 ? 3.042 -3.974 -3.261 1.00 93.94 524 CYS A C 1
ATOM 3990 O O . CYS A 1 524 ? 3.592 -4.249 -4.330 1.00 93.94 524 CYS A O 1
ATOM 3992 N N . PRO A 1 525 ? 1.921 -3.228 -3.220 1.00 93.06 525 PRO A N 1
ATOM 3993 C CA . PRO A 1 525 ? 1.263 -2.727 -4.423 1.00 93.06 525 PRO A CA 1
ATOM 3994 C C . PRO A 1 525 ? 2.127 -1.775 -5.263 1.00 93.06 525 PRO A C 1
ATOM 3996 O O . PRO A 1 525 ? 2.016 -1.794 -6.490 1.00 93.06 525 PRO A O 1
ATOM 3999 N N . TRP A 1 526 ? 2.997 -0.959 -4.663 1.00 95.69 526 TRP A N 1
ATOM 4000 C CA . TRP A 1 526 ? 3.927 -0.132 -5.438 1.00 95.69 526 TRP A CA 1
ATOM 4001 C C . TRP A 1 526 ? 5.014 -0.974 -6.097 1.00 95.69 526 TRP A C 1
ATOM 4003 O O . TRP A 1 526 ? 5.308 -0.767 -7.276 1.00 95.69 526 TRP A O 1
ATOM 4013 N N . PHE A 1 527 ? 5.558 -1.964 -5.385 1.00 96.06 527 PHE A N 1
ATOM 4014 C CA . PHE A 1 527 ? 6.494 -2.918 -5.985 1.00 96.06 527 PHE A CA 1
ATOM 4015 C C . PHE A 1 527 ? 5.840 -3.725 -7.114 1.00 96.06 527 PHE A C 1
ATOM 4017 O O . PHE A 1 527 ? 6.438 -3.902 -8.175 1.00 96.06 527 PHE A O 1
ATOM 4024 N N . TRP A 1 528 ? 4.585 -4.151 -6.937 1.00 94.38 528 TRP A N 1
ATOM 4025 C CA . TRP A 1 528 ? 3.792 -4.784 -7.990 1.00 94.38 528 TRP A CA 1
ATOM 4026 C C . TRP A 1 528 ? 3.677 -3.882 -9.215 1.00 94.38 528 TRP A C 1
ATOM 4028 O O . TRP A 1 528 ? 3.968 -4.323 -10.323 1.00 94.38 528 TRP A O 1
ATOM 4038 N N . ARG A 1 529 ? 3.304 -2.610 -9.028 1.00 94.62 529 ARG A N 1
ATOM 4039 C CA . ARG A 1 529 ? 3.186 -1.644 -10.131 1.00 94.62 529 ARG A CA 1
ATOM 4040 C C . ARG A 1 529 ? 4.493 -1.474 -10.900 1.00 94.62 529 ARG A C 1
ATOM 4042 O O . ARG A 1 529 ? 4.479 -1.400 -12.124 1.00 94.62 529 ARG A O 1
ATOM 4049 N N . LEU A 1 530 ? 5.614 -1.437 -10.184 1.00 95.56 530 LEU A N 1
ATOM 4050 C CA . LEU A 1 530 ? 6.938 -1.276 -10.774 1.00 95.56 530 LEU A CA 1
ATOM 4051 C C . LEU A 1 530 ? 7.389 -2.527 -11.542 1.00 95.56 530 LEU A C 1
ATOM 4053 O O . LEU A 1 530 ? 7.817 -2.433 -12.691 1.00 95.56 530 LEU A O 1
ATOM 4057 N N . ALA A 1 531 ? 7.319 -3.698 -10.909 1.00 91.94 531 ALA A N 1
ATOM 4058 C CA . ALA A 1 531 ? 7.943 -4.910 -11.431 1.00 91.94 531 ALA A CA 1
ATOM 4059 C C . ALA A 1 531 ? 6.978 -5.809 -12.224 1.00 91.94 531 ALA A C 1
ATOM 4061 O O . ALA A 1 531 ? 7.391 -6.452 -13.191 1.00 91.94 531 ALA A O 1
ATOM 4062 N N . LEU A 1 532 ? 5.697 -5.862 -11.843 1.00 88.44 532 LEU A N 1
ATOM 4063 C CA . LEU A 1 532 ? 4.794 -6.969 -12.179 1.00 88.44 532 LEU A CA 1
ATOM 4064 C C . LEU A 1 532 ? 3.473 -6.581 -12.859 1.00 88.44 532 LEU A C 1
ATOM 4066 O O . LEU A 1 532 ? 2.850 -7.474 -13.423 1.00 88.44 532 LEU A O 1
ATOM 4070 N N . ASP A 1 533 ? 3.050 -5.314 -12.865 1.00 84.62 533 ASP A N 1
ATOM 4071 C CA . ASP A 1 533 ? 1.697 -4.892 -13.288 1.00 84.62 533 ASP A CA 1
ATOM 4072 C C . ASP A 1 533 ? 1.237 -5.503 -14.620 1.00 84.62 533 ASP A C 1
ATOM 4074 O O . ASP A 1 533 ? 0.221 -6.187 -14.720 1.00 84.62 533 ASP A O 1
ATOM 4078 N N . THR A 1 534 ? 2.067 -5.350 -15.646 1.00 78.25 534 THR A N 1
ATOM 4079 C CA . THR A 1 534 ? 1.821 -5.855 -17.001 1.00 78.25 534 THR A CA 1
ATOM 4080 C C . THR A 1 534 ? 2.373 -7.266 -17.232 1.00 78.25 534 THR A C 1
ATOM 4082 O O . THR A 1 534 ? 2.210 -7.829 -18.315 1.00 78.25 534 THR A O 1
ATOM 4085 N N . ARG A 1 535 ? 3.036 -7.853 -16.225 1.00 84.75 535 ARG A N 1
ATOM 4086 C CA . ARG A 1 535 ? 3.863 -9.070 -16.341 1.00 84.75 535 ARG A CA 1
ATOM 4087 C C . ARG A 1 535 ? 3.434 -10.225 -15.450 1.00 84.75 535 ARG A C 1
ATOM 4089 O O . ARG A 1 535 ? 3.942 -11.332 -15.608 1.00 84.75 535 ARG A O 1
ATOM 4096 N N . ALA A 1 536 ? 2.500 -10.014 -14.533 1.00 79.62 536 ALA A N 1
ATOM 4097 C CA . ALA A 1 536 ? 2.092 -11.023 -13.564 1.00 79.62 536 ALA A CA 1
ATOM 4098 C C . ALA A 1 536 ? 1.734 -12.367 -14.214 1.00 79.62 536 ALA A C 1
ATOM 4100 O O . ALA A 1 536 ? 2.209 -13.425 -13.806 1.00 79.62 536 ALA A O 1
ATOM 4101 N N . ASN A 1 537 ? 0.974 -12.309 -15.308 1.00 86.50 537 ASN A N 1
ATOM 4102 C CA . ASN A 1 537 ? 0.533 -13.492 -16.042 1.00 86.50 537 ASN A CA 1
ATOM 4103 C C . ASN A 1 537 ? 1.649 -14.151 -16.874 1.00 86.50 537 ASN A C 1
ATOM 4105 O O . ASN A 1 537 ? 1.487 -15.292 -17.307 1.00 86.50 537 ASN A O 1
ATOM 4109 N N . CYS A 1 538 ? 2.773 -13.464 -17.108 1.00 92.56 538 CYS A N 1
ATOM 4110 C CA . CYS A 1 538 ? 3.908 -13.986 -17.868 1.00 92.56 538 CYS A CA 1
ATOM 4111 C C . CYS A 1 538 ? 5.125 -14.353 -17.005 1.00 92.56 538 CYS A C 1
ATOM 4113 O O . CYS A 1 538 ? 6.089 -14.884 -17.551 1.00 92.56 538 CYS A O 1
ATOM 4115 N N . LEU A 1 539 ? 5.082 -14.175 -15.679 1.00 95.00 539 LEU A N 1
ATOM 4116 C CA . LEU A 1 539 ? 6.194 -14.523 -14.782 1.00 95.00 539 LEU A CA 1
ATOM 4117 C C . LEU A 1 539 ? 6.726 -15.961 -14.958 1.00 95.00 539 LEU A C 1
ATOM 4119 O O . LEU A 1 539 ? 7.943 -16.114 -15.062 1.00 95.00 539 LEU A O 1
ATOM 4123 N N . PRO A 1 540 ? 5.889 -17.015 -15.069 1.00 95.56 540 PRO A N 1
ATOM 4124 C CA . PRO A 1 540 ? 6.396 -18.368 -15.319 1.00 95.56 540 PRO A CA 1
ATOM 4125 C C . PRO A 1 540 ? 7.107 -18.514 -16.674 1.00 95.56 540 PRO A C 1
ATOM 4127 O O . PRO A 1 540 ? 8.061 -19.278 -16.806 1.00 95.56 540 PRO A O 1
ATOM 4130 N N . LEU A 1 541 ? 6.668 -17.764 -17.692 1.00 96.12 541 LEU A N 1
ATOM 4131 C CA . LEU A 1 541 ? 7.302 -17.746 -19.014 1.00 96.12 541 LEU A CA 1
ATOM 4132 C C . LEU A 1 541 ? 8.643 -17.006 -18.969 1.00 96.12 541 LEU A C 1
ATOM 4134 O O . LEU A 1 541 ? 9.629 -17.500 -19.512 1.00 96.12 541 LEU A O 1
ATOM 4138 N N . LEU A 1 542 ? 8.690 -15.861 -18.284 1.00 96.88 542 LEU A N 1
ATOM 4139 C CA . LEU A 1 542 ? 9.915 -15.102 -18.041 1.00 96.88 542 LEU A CA 1
ATOM 4140 C C . LEU A 1 542 ? 10.942 -15.942 -17.278 1.00 96.88 542 LEU A C 1
ATOM 4142 O O . LEU A 1 542 ? 12.099 -15.992 -17.684 1.00 96.88 542 LEU A O 1
ATOM 4146 N N . HIS A 1 543 ? 10.518 -16.661 -16.236 1.00 97.00 543 HIS A N 1
ATOM 4147 C CA . HIS A 1 543 ? 11.387 -17.564 -15.481 1.00 97.00 543 HIS A CA 1
ATOM 4148 C C . HIS A 1 543 ? 11.906 -18.715 -16.342 1.00 97.00 543 HIS A C 1
ATOM 4150 O O . HIS A 1 543 ? 13.093 -19.033 -16.293 1.00 97.00 543 HIS A O 1
ATOM 4156 N N . TYR A 1 544 ? 11.062 -19.305 -17.197 1.00 96.44 544 TYR A N 1
ATOM 4157 C CA . TYR A 1 544 ? 11.519 -20.320 -18.144 1.00 96.44 544 TYR A CA 1
ATOM 4158 C C . TYR A 1 544 ? 12.583 -19.767 -19.102 1.00 96.44 544 TYR A C 1
ATOM 4160 O O . TYR A 1 544 ? 13.618 -20.409 -19.288 1.00 96.44 544 TYR A O 1
ATOM 4168 N N . VAL A 1 545 ? 12.353 -18.595 -19.703 1.00 97.19 545 VAL A N 1
ATOM 4169 C CA . VAL A 1 545 ? 13.325 -17.957 -20.606 1.00 97.19 545 VAL A CA 1
ATOM 4170 C C . VAL A 1 545 ? 14.624 -17.651 -19.867 1.00 97.19 545 VAL A C 1
ATOM 4172 O O . VAL A 1 545 ? 15.692 -18.017 -20.350 1.00 97.19 545 VAL A O 1
ATOM 4175 N N . TRP A 1 546 ? 14.531 -17.073 -18.669 1.00 97.62 546 TRP A N 1
ATOM 4176 C CA . TRP A 1 546 ? 15.676 -16.767 -17.817 1.00 97.62 546 TRP A CA 1
ATOM 4177 C C . TRP A 1 546 ? 16.491 -18.021 -17.480 1.00 97.62 546 TRP A C 1
ATOM 4179 O O . TRP A 1 546 ? 17.689 -18.074 -17.745 1.00 97.62 546 TRP A O 1
ATOM 4189 N N . ARG A 1 547 ? 15.839 -19.081 -16.986 1.00 97.12 547 ARG A N 1
ATOM 4190 C CA . ARG A 1 547 ? 16.500 -20.335 -16.590 1.00 97.12 547 ARG A CA 1
ATOM 4191 C C . ARG A 1 547 ? 17.211 -21.010 -17.761 1.00 97.12 547 ARG A C 1
ATOM 4193 O O . ARG A 1 547 ? 18.225 -21.675 -17.576 1.00 97.12 547 ARG A O 1
ATOM 4200 N N . ASN A 1 548 ? 16.672 -20.857 -18.969 1.00 96.69 548 ASN A N 1
ATOM 4201 C CA . ASN A 1 548 ? 17.213 -21.462 -20.181 1.00 96.69 548 ASN A CA 1
ATOM 4202 C C . ASN A 1 548 ? 18.087 -20.501 -21.008 1.00 96.69 548 ASN A C 1
ATOM 4204 O O . ASN A 1 548 ? 18.488 -20.876 -22.109 1.00 96.69 548 ASN A O 1
ATOM 4208 N N . ARG A 1 549 ? 18.427 -19.306 -20.499 1.00 96.06 549 ARG A N 1
ATOM 4209 C CA . ARG A 1 549 ? 19.211 -18.291 -21.233 1.00 96.06 549 ARG A CA 1
ATOM 4210 C C . ARG A 1 549 ? 20.574 -18.787 -21.720 1.00 96.06 549 ARG A C 1
ATOM 4212 O O . ARG A 1 549 ? 21.008 -18.401 -22.796 1.00 96.06 549 ARG A O 1
ATOM 4219 N N . ALA A 1 550 ? 21.213 -19.684 -20.964 1.00 96.12 550 ALA A N 1
ATOM 4220 C CA . ALA A 1 550 ? 22.501 -20.277 -21.332 1.00 96.12 550 ALA A CA 1
ATOM 4221 C C . ALA A 1 550 ? 22.362 -21.435 -22.336 1.00 96.12 550 ALA A C 1
ATOM 4223 O O . ALA A 1 550 ? 23.180 -21.575 -23.237 1.00 96.12 550 ALA A O 1
ATOM 4224 N N . ALA A 1 551 ? 21.324 -22.267 -22.190 1.00 96.88 551 ALA A N 1
ATOM 4225 C CA . ALA A 1 551 ? 21.100 -23.427 -23.058 1.00 96.88 551 ALA A CA 1
ATOM 4226 C C . ALA A 1 551 ? 20.436 -23.062 -24.395 1.00 96.88 551 ALA A C 1
ATOM 4228 O O . ALA A 1 551 ? 20.509 -23.842 -25.340 1.00 96.88 551 ALA A O 1
ATOM 4229 N N . GLN A 1 552 ? 19.748 -21.915 -24.449 1.00 96.94 552 GLN A N 1
ATOM 4230 C CA . GLN A 1 552 ? 19.060 -21.367 -25.620 1.00 96.94 552 GLN A CA 1
ATOM 4231 C C . GLN A 1 552 ? 18.292 -22.431 -26.426 1.00 96.94 552 GLN A C 1
ATOM 4233 O O . GLN A 1 552 ? 18.553 -22.636 -27.610 1.00 96.94 552 GLN A O 1
ATOM 4238 N N . PRO A 1 553 ? 17.299 -23.122 -25.832 1.00 96.12 553 PRO A N 1
ATOM 4239 C CA . PRO A 1 553 ? 16.554 -24.186 -26.513 1.00 96.12 553 PRO A CA 1
ATOM 4240 C C . PRO A 1 553 ? 15.796 -23.706 -27.763 1.00 96.12 553 PRO A C 1
ATOM 4242 O O . PRO A 1 553 ? 15.329 -24.527 -28.555 1.00 96.12 553 PRO A O 1
ATOM 4245 N N . TRP A 1 554 ? 15.643 -22.391 -27.927 1.00 97.06 554 TRP A N 1
ATOM 4246 C CA . TRP A 1 554 ? 15.084 -21.743 -29.108 1.00 97.06 554 TRP A CA 1
ATOM 4247 C C . TRP A 1 554 ? 16.091 -21.534 -30.250 1.00 97.06 554 TRP A C 1
ATOM 4249 O O . TRP A 1 554 ? 15.657 -21.285 -31.369 1.00 97.06 554 TRP A O 1
ATOM 4259 N N . ALA A 1 555 ? 17.399 -21.701 -30.033 1.00 97.06 555 ALA A N 1
ATOM 4260 C CA . ALA A 1 555 ? 18.419 -21.553 -31.079 1.00 97.06 555 ALA A CA 1
ATOM 4261 C C . ALA A 1 555 ? 18.224 -22.538 -32.250 1.00 97.06 555 ALA A C 1
ATOM 4263 O O . ALA A 1 555 ? 18.599 -22.249 -33.381 1.00 97.06 555 ALA A O 1
ATOM 4264 N N . ALA A 1 556 ? 17.560 -23.678 -32.009 1.00 95.94 556 ALA A N 1
ATOM 4265 C CA . ALA A 1 556 ? 17.152 -24.618 -33.059 1.00 95.94 556 ALA A CA 1
ATOM 4266 C C . ALA A 1 556 ? 16.061 -24.064 -34.003 1.00 95.94 556 ALA A C 1
ATOM 4268 O O . ALA A 1 556 ? 15.813 -24.632 -35.067 1.00 95.94 556 ALA A O 1
ATOM 4269 N N . VAL A 1 557 ? 15.372 -22.993 -33.600 1.00 96.94 557 VAL A N 1
ATOM 4270 C CA . VAL A 1 557 ? 14.349 -22.294 -34.388 1.00 96.94 557 VAL A CA 1
ATOM 4271 C C . VAL A 1 557 ? 14.965 -21.112 -35.136 1.00 96.94 557 VAL A C 1
ATOM 4273 O O . VAL A 1 557 ? 14.714 -20.961 -36.331 1.00 96.94 557 VAL A O 1
ATOM 4276 N N . GLY A 1 558 ? 15.764 -20.300 -34.440 1.00 96.25 558 GLY A N 1
ATOM 4277 C CA . GLY A 1 558 ? 16.453 -19.127 -34.976 1.00 96.25 558 GLY A CA 1
ATOM 4278 C C . GLY A 1 558 ? 17.178 -18.331 -33.885 1.00 96.25 558 GLY A C 1
ATOM 4279 O O . GLY A 1 558 ? 17.058 -18.643 -32.698 1.00 96.25 558 GLY A O 1
ATOM 4280 N N . SER A 1 559 ? 17.916 -17.293 -34.291 1.00 96.38 559 SER A N 1
ATOM 4281 C CA . SER A 1 559 ? 18.580 -16.366 -33.364 1.00 96.38 559 SER A CA 1
ATOM 4282 C C . SER A 1 559 ? 17.550 -15.514 -32.625 1.00 96.38 559 SER A C 1
ATOM 4284 O O . SER A 1 559 ? 16.632 -14.967 -33.240 1.00 96.38 559 SER A O 1
ATOM 4286 N N . ALA A 1 560 ? 17.687 -15.408 -31.306 1.00 97.88 560 ALA A N 1
ATOM 4287 C CA . ALA A 1 560 ? 16.860 -14.520 -30.506 1.00 97.88 560 ALA A CA 1
ATOM 4288 C C . ALA A 1 560 ? 17.571 -14.097 -29.221 1.00 97.88 560 ALA A C 1
ATOM 4290 O O . ALA A 1 560 ? 18.201 -14.915 -28.546 1.00 97.88 560 ALA A O 1
ATOM 4291 N N . THR A 1 561 ? 17.366 -12.837 -28.858 1.00 97.94 561 THR A N 1
ATOM 4292 C CA . THR A 1 561 ? 17.841 -12.213 -27.625 1.00 97.94 561 THR A CA 1
ATOM 4293 C C . THR A 1 561 ? 16.753 -12.311 -26.552 1.00 97.94 561 THR A C 1
ATOM 4295 O O . THR A 1 561 ? 15.574 -12.067 -26.835 1.00 97.94 561 THR A O 1
ATOM 4298 N N . THR A 1 562 ? 17.103 -12.666 -25.310 1.00 98.44 562 THR A N 1
ATOM 4299 C CA . THR A 1 562 ? 16.106 -12.696 -24.225 1.00 98.44 562 THR A CA 1
ATOM 4300 C C . THR A 1 562 ? 15.636 -11.287 -23.878 1.00 98.44 562 THR A C 1
ATOM 4302 O O . THR A 1 562 ? 16.356 -10.315 -24.092 1.00 98.44 562 THR A O 1
ATOM 4305 N N . VAL A 1 563 ? 14.435 -11.141 -23.314 1.00 97.81 563 VAL A N 1
ATOM 4306 C CA . VAL A 1 563 ? 13.958 -9.816 -22.882 1.00 97.81 563 VAL A CA 1
ATOM 4307 C C . VAL A 1 563 ? 14.868 -9.176 -21.820 1.00 97.81 563 VAL A C 1
ATOM 4309 O O . VAL A 1 563 ? 14.968 -7.952 -21.775 1.00 97.81 563 VAL A O 1
ATOM 4312 N N . PHE A 1 564 ? 15.567 -9.979 -21.008 1.00 98.00 564 PHE A N 1
ATOM 4313 C CA . PHE A 1 564 ? 16.518 -9.497 -20.001 1.00 98.00 564 PHE A CA 1
ATOM 4314 C C . PHE A 1 564 ? 17.763 -8.895 -20.654 1.00 98.00 564 PHE A C 1
ATOM 4316 O O . PHE A 1 564 ? 18.109 -7.749 -20.366 1.00 98.00 564 PHE A O 1
ATOM 4323 N N . ASP A 1 565 ? 18.372 -9.622 -21.593 1.00 97.81 565 ASP A N 1
ATOM 4324 C CA . ASP A 1 565 ? 19.543 -9.147 -22.338 1.00 97.81 565 ASP A CA 1
ATOM 4325 C C . ASP A 1 565 ? 19.158 -7.947 -23.213 1.00 97.81 565 ASP A C 1
ATOM 4327 O O . ASP A 1 565 ? 19.846 -6.932 -23.239 1.00 97.81 565 ASP A O 1
ATOM 4331 N N . PHE A 1 566 ? 17.974 -7.988 -23.834 1.00 97.56 566 PHE A N 1
ATOM 4332 C CA . PHE A 1 566 ? 17.446 -6.882 -24.626 1.00 97.56 566 PHE A CA 1
ATOM 4333 C C . PHE A 1 566 ? 17.230 -5.609 -23.791 1.00 97.56 566 PHE A C 1
ATOM 4335 O O . PHE A 1 566 ? 17.568 -4.509 -24.237 1.00 97.56 566 PHE A O 1
ATOM 4342 N N . ALA A 1 567 ? 16.689 -5.746 -22.576 1.00 97.25 567 ALA A N 1
ATOM 4343 C CA . ALA A 1 567 ? 16.530 -4.642 -21.635 1.00 97.25 567 ALA A CA 1
ATOM 4344 C C . ALA A 1 567 ? 17.884 -4.096 -21.157 1.00 97.25 567 ALA A C 1
ATOM 4346 O O . ALA A 1 567 ? 18.027 -2.882 -20.995 1.00 97.25 567 ALA A O 1
ATOM 4347 N N . SER A 1 568 ? 18.877 -4.960 -20.953 1.00 96.88 568 SER A N 1
ATOM 4348 C CA . SER A 1 568 ? 20.214 -4.566 -20.507 1.00 96.88 568 SER A CA 1
ATOM 4349 C C . SER A 1 568 ? 20.996 -3.845 -21.613 1.00 96.88 568 SER A C 1
ATOM 4351 O O . SER A 1 568 ? 21.359 -2.680 -21.456 1.00 96.88 568 SER A O 1
ATOM 4353 N N . GLU A 1 569 ? 21.169 -4.496 -22.764 1.00 96.69 569 GLU A N 1
ATOM 4354 C CA . GLU A 1 569 ? 22.099 -4.096 -23.828 1.00 96.69 569 GLU A CA 1
ATOM 4355 C C . GLU A 1 569 ? 21.538 -3.018 -24.766 1.00 96.69 569 GLU A C 1
ATOM 4357 O O . GLU A 1 569 ? 22.289 -2.219 -25.326 1.00 96.69 569 GLU A O 1
ATOM 4362 N N . PHE A 1 570 ? 20.212 -2.953 -24.936 1.00 96.19 570 PHE A N 1
ATOM 4363 C CA . PHE A 1 570 ? 19.565 -2.042 -25.887 1.00 96.19 570 PHE A CA 1
ATOM 4364 C C . PHE A 1 570 ? 18.536 -1.133 -25.193 1.00 96.19 570 PHE A C 1
ATOM 4366 O O . PHE A 1 570 ? 17.333 -1.236 -25.464 1.00 96.19 570 PHE A O 1
ATOM 4373 N N . PRO A 1 571 ? 18.954 -0.201 -24.312 1.00 95.06 571 PRO A N 1
ATOM 4374 C CA . PRO A 1 571 ? 18.041 0.574 -23.468 1.00 95.06 571 PRO A CA 1
ATOM 4375 C C . PRO A 1 571 ? 17.012 1.383 -24.269 1.00 95.06 571 PRO A C 1
ATOM 4377 O O . PRO A 1 571 ? 15.821 1.324 -23.981 1.00 95.06 571 PRO A O 1
ATOM 4380 N N . SER A 1 572 ? 17.426 2.099 -25.316 1.00 95.31 572 SER A N 1
ATOM 4381 C CA . SER A 1 572 ? 16.510 2.945 -26.100 1.00 95.31 572 SER A CA 1
ATOM 4382 C C . SER A 1 572 ? 15.492 2.141 -26.919 1.00 95.31 572 SER A C 1
ATOM 4384 O O . SER A 1 572 ? 14.356 2.577 -27.112 1.00 95.31 572 SER A O 1
ATOM 4386 N N . ALA A 1 573 ? 15.885 0.967 -27.421 1.00 95.06 573 ALA A N 1
ATOM 4387 C CA . ALA A 1 573 ? 14.999 0.100 -28.196 1.00 95.06 573 ALA A CA 1
ATOM 4388 C C . ALA A 1 573 ? 14.032 -0.673 -27.287 1.00 95.06 573 ALA A C 1
ATOM 4390 O O . ALA A 1 573 ? 12.836 -0.744 -27.581 1.00 95.06 573 ALA A O 1
ATOM 4391 N N . SER A 1 574 ? 14.528 -1.195 -26.163 1.00 96.19 574 SER A N 1
ATOM 4392 C CA . SER A 1 574 ? 13.717 -1.932 -25.191 1.00 96.19 574 SER A CA 1
ATOM 4393 C C . SER A 1 574 ? 12.677 -1.051 -24.510 1.00 96.19 574 SER A C 1
ATOM 4395 O O . SER A 1 574 ? 11.542 -1.491 -24.385 1.00 96.19 574 SER A O 1
ATOM 4397 N N . ARG A 1 575 ? 12.992 0.209 -24.166 1.00 95.81 575 ARG A N 1
ATOM 4398 C CA . ARG A 1 575 ? 12.009 1.154 -23.595 1.00 95.81 575 ARG A CA 1
ATOM 4399 C C . ARG A 1 575 ? 10.766 1.300 -24.470 1.00 95.81 575 ARG A C 1
ATOM 4401 O O . ARG A 1 575 ? 9.663 1.173 -23.961 1.00 95.81 575 ARG A O 1
ATOM 4408 N N . ARG A 1 576 ? 10.940 1.541 -25.775 1.00 95.62 576 ARG A N 1
ATOM 4409 C CA . ARG A 1 576 ? 9.811 1.667 -26.717 1.00 95.62 576 ARG A CA 1
ATOM 4410 C C . ARG A 1 576 ? 9.054 0.347 -26.837 1.00 95.62 576 ARG A C 1
ATOM 4412 O O . ARG A 1 576 ? 7.854 0.291 -26.614 1.00 95.62 576 ARG A O 1
ATOM 4419 N N . THR A 1 577 ? 9.794 -0.731 -27.075 1.00 95.56 577 THR A N 1
ATOM 4420 C CA . THR A 1 577 ? 9.220 -2.063 -27.289 1.00 95.56 577 THR A CA 1
ATOM 4421 C C . THR A 1 577 ? 8.414 -2.564 -26.088 1.00 95.56 577 THR A C 1
ATOM 4423 O O . THR A 1 577 ? 7.345 -3.132 -26.262 1.00 95.56 577 THR A O 1
ATOM 4426 N N . LEU A 1 578 ? 8.907 -2.357 -24.866 1.00 95.69 578 LEU A N 1
ATOM 4427 C CA . LEU A 1 578 ? 8.260 -2.826 -23.640 1.00 95.69 578 LEU A CA 1
ATOM 4428 C C . LEU A 1 578 ? 7.074 -1.956 -23.206 1.00 95.69 578 LEU A C 1
ATOM 4430 O O . LEU A 1 578 ? 6.284 -2.407 -22.381 1.00 95.69 578 LEU A O 1
ATOM 4434 N N . VAL A 1 579 ? 6.944 -0.734 -23.732 1.00 95.12 579 VAL A N 1
ATOM 4435 C CA . VAL A 1 579 ? 5.725 0.075 -23.567 1.00 95.12 579 VAL A CA 1
ATOM 4436 C C . VAL A 1 579 ? 4.604 -0.512 -24.411 1.00 95.12 579 VAL A C 1
ATOM 4438 O O . VAL A 1 579 ? 3.519 -0.755 -23.890 1.00 95.12 579 VAL A O 1
ATOM 4441 N N . ASP A 1 580 ? 4.888 -0.800 -25.680 1.00 94.62 580 ASP A N 1
ATOM 4442 C CA . ASP A 1 580 ? 3.889 -1.319 -26.617 1.00 94.62 580 ASP A CA 1
ATOM 4443 C C . ASP A 1 580 ? 3.568 -2.803 -26.337 1.00 94.62 580 ASP A C 1
ATOM 4445 O O . ASP A 1 580 ? 2.421 -3.254 -26.436 1.00 94.62 580 ASP A O 1
ATOM 4449 N N . HIS A 1 581 ? 4.585 -3.570 -25.930 1.00 95.75 581 HIS A N 1
ATOM 4450 C CA . HIS A 1 581 ? 4.532 -5.021 -25.737 1.00 95.75 581 HIS A CA 1
ATOM 4451 C C . HIS A 1 581 ? 5.217 -5.432 -24.421 1.00 95.75 581 HIS A C 1
ATOM 4453 O O . HIS A 1 581 ? 6.294 -6.044 -24.427 1.00 95.75 581 HIS A O 1
ATOM 4459 N N . PRO A 1 582 ? 4.608 -5.126 -23.261 1.00 95.12 582 PRO A N 1
ATOM 4460 C CA . PRO A 1 582 ? 5.209 -5.403 -21.955 1.00 95.12 582 PRO A CA 1
ATOM 4461 C C . PRO A 1 582 ? 5.373 -6.898 -21.650 1.00 95.12 582 PRO A C 1
ATOM 4463 O O . PRO A 1 582 ? 6.168 -7.264 -20.785 1.00 95.12 582 PRO A O 1
ATOM 4466 N N . ASP A 1 583 ? 4.655 -7.760 -22.376 1.00 96.12 583 ASP A N 1
ATOM 4467 C CA . ASP A 1 583 ? 4.696 -9.216 -22.272 1.00 96.12 583 ASP A CA 1
ATOM 4468 C C . ASP A 1 583 ? 5.738 -9.877 -23.195 1.00 96.12 583 ASP A C 1
ATOM 4470 O O . ASP A 1 583 ? 5.663 -11.082 -23.446 1.00 96.12 583 ASP A O 1
ATOM 4474 N N . THR A 1 584 ? 6.701 -9.105 -23.710 1.00 97.56 584 THR A N 1
ATOM 4475 C CA . THR A 1 584 ? 7.819 -9.603 -24.527 1.00 97.56 584 THR A CA 1
ATOM 4476 C C . THR A 1 584 ? 8.683 -10.597 -23.746 1.00 97.56 584 THR A C 1
ATOM 4478 O O . THR A 1 584 ? 9.067 -10.345 -22.606 1.00 97.56 584 THR A O 1
ATOM 4481 N N . LEU A 1 585 ? 9.014 -11.725 -24.377 1.00 97.88 585 LEU A N 1
ATOM 4482 C CA . LEU A 1 585 ? 9.847 -12.794 -23.818 1.00 97.88 585 LEU A CA 1
ATOM 4483 C C . LEU A 1 585 ? 11.181 -12.912 -24.562 1.00 97.88 585 LEU A C 1
ATOM 4485 O O . LEU A 1 585 ? 12.233 -13.006 -23.931 1.00 97.88 585 LEU A O 1
ATOM 4489 N N . LEU A 1 586 ? 11.131 -12.893 -25.898 1.00 98.19 586 LEU A N 1
ATOM 4490 C CA . LEU A 1 586 ? 12.294 -12.948 -26.787 1.00 98.19 586 LEU A CA 1
ATOM 4491 C C . LEU A 1 586 ? 12.149 -11.900 -27.898 1.00 98.19 586 LEU A C 1
ATOM 4493 O O . LEU A 1 586 ? 11.057 -11.730 -28.447 1.00 98.19 586 LEU A O 1
ATOM 4497 N N . ARG A 1 587 ? 13.253 -11.254 -28.276 1.00 98.00 587 ARG A N 1
ATOM 4498 C CA . ARG A 1 587 ? 13.374 -10.489 -29.523 1.00 98.00 587 ARG A CA 1
ATOM 4499 C C . ARG A 1 587 ? 14.025 -11.390 -30.563 1.00 98.00 587 ARG A C 1
ATOM 4501 O O . ARG A 1 587 ? 15.145 -11.840 -30.350 1.00 98.00 587 ARG A O 1
ATOM 4508 N N . ILE A 1 588 ? 13.327 -11.670 -31.655 1.00 97.94 588 ILE A N 1
ATOM 4509 C CA . ILE A 1 588 ? 13.849 -12.529 -32.718 1.00 97.94 588 ILE A CA 1
ATOM 4510 C C . ILE A 1 588 ? 14.747 -11.677 -33.609 1.00 97.94 588 ILE A C 1
ATOM 4512 O O . ILE A 1 588 ? 14.323 -10.635 -34.109 1.00 97.94 588 ILE A O 1
ATOM 4516 N N . ASP A 1 589 ? 15.990 -12.115 -33.777 1.00 95.75 589 ASP A N 1
ATOM 4517 C CA . ASP A 1 589 ? 17.000 -11.360 -34.504 1.00 95.75 589 ASP A CA 1
ATOM 4518 C C . ASP A 1 589 ? 16.999 -11.807 -35.971 1.00 95.75 589 ASP A C 1
ATOM 4520 O O . ASP A 1 589 ? 17.381 -12.931 -36.302 1.00 95.75 589 ASP A O 1
ATOM 4524 N N . PHE A 1 590 ? 16.529 -10.917 -36.844 1.00 94.25 590 PHE A N 1
ATOM 4525 C CA . PHE A 1 590 ? 16.613 -11.058 -38.295 1.00 94.25 590 PHE A CA 1
ATOM 4526 C C . PHE A 1 590 ? 17.716 -10.161 -38.859 1.00 94.25 590 PHE A C 1
ATOM 4528 O O . PHE A 1 590 ? 18.207 -9.248 -38.191 1.00 94.25 590 PHE A O 1
ATOM 4535 N N . GLU A 1 591 ? 18.079 -10.385 -40.122 1.00 92.50 591 GLU A N 1
ATOM 4536 C CA . GLU A 1 591 ? 18.966 -9.473 -40.841 1.00 92.50 591 GLU A CA 1
ATOM 4537 C C . GLU A 1 591 ? 18.400 -8.037 -40.852 1.00 92.50 591 GLU A C 1
ATOM 4539 O O . GLU A 1 591 ? 17.175 -7.855 -40.856 1.00 92.50 591 GLU A O 1
ATOM 4544 N N . PRO A 1 592 ? 19.256 -6.996 -40.881 1.00 90.94 592 PRO A N 1
ATOM 4545 C CA . PRO A 1 592 ? 18.807 -5.606 -40.823 1.00 90.94 592 PRO A CA 1
ATOM 4546 C C . PRO A 1 592 ? 17.767 -5.247 -41.891 1.00 90.94 592 PRO A C 1
ATOM 4548 O O . PRO A 1 592 ? 16.780 -4.598 -41.564 1.00 90.94 592 PRO A O 1
ATOM 4551 N N . ALA A 1 593 ? 17.929 -5.737 -43.127 1.00 89.25 593 ALA A N 1
ATOM 4552 C CA . ALA A 1 593 ? 16.986 -5.490 -44.223 1.00 89.25 593 ALA A CA 1
ATOM 4553 C C . ALA A 1 593 ? 15.590 -6.079 -43.947 1.00 89.25 593 ALA A C 1
ATOM 4555 O O . ALA A 1 593 ? 14.567 -5.467 -44.252 1.00 89.25 593 ALA A O 1
ATOM 4556 N N . VAL A 1 594 ? 15.537 -7.257 -43.322 1.00 90.00 594 VAL A N 1
ATOM 4557 C CA . VAL A 1 594 ? 14.281 -7.906 -42.930 1.00 90.00 594 VAL A CA 1
ATOM 4558 C C . VAL A 1 594 ? 13.647 -7.182 -41.745 1.00 90.00 594 VAL A C 1
ATOM 4560 O O . VAL A 1 594 ? 12.438 -6.962 -41.734 1.00 90.00 594 VAL A O 1
ATOM 4563 N N . THR A 1 595 ? 14.458 -6.772 -40.770 1.00 90.88 595 THR A N 1
ATOM 4564 C CA . THR A 1 595 ? 13.997 -6.004 -39.605 1.00 90.88 595 THR A CA 1
ATOM 4565 C C . THR A 1 595 ? 13.468 -4.626 -40.014 1.00 90.88 595 THR A C 1
ATOM 4567 O O . THR A 1 595 ? 12.487 -4.156 -39.447 1.00 90.88 595 THR A O 1
ATOM 4570 N N . GLU A 1 596 ? 14.063 -3.989 -41.024 1.00 90.06 596 GLU A N 1
ATOM 4571 C CA . GLU A 1 596 ? 13.566 -2.736 -41.604 1.00 90.06 596 GLU A CA 1
ATOM 4572 C C . GLU A 1 596 ? 12.216 -2.933 -42.312 1.00 90.06 596 GLU A C 1
ATOM 4574 O O . GLU A 1 596 ? 11.328 -2.092 -42.188 1.00 90.06 596 GLU A O 1
ATOM 4579 N N . ALA A 1 597 ? 12.029 -4.063 -43.002 1.00 88.62 597 ALA A N 1
ATOM 4580 C CA . ALA A 1 597 ? 10.787 -4.370 -43.711 1.00 88.62 597 ALA A CA 1
ATOM 4581 C C . ALA A 1 597 ? 9.632 -4.810 -42.790 1.00 88.62 597 ALA A C 1
ATOM 4583 O O . ALA A 1 597 ? 8.483 -4.461 -43.048 1.00 88.62 597 ALA A O 1
ATOM 4584 N N . LEU A 1 598 ? 9.913 -5.598 -41.745 1.00 90.50 598 LEU A N 1
ATOM 4585 C CA . LEU A 1 598 ? 8.899 -6.179 -40.850 1.00 90.50 598 LEU A CA 1
ATOM 4586 C C . LEU A 1 598 ? 8.716 -5.415 -39.535 1.00 90.50 598 LEU A C 1
ATOM 4588 O O . LEU A 1 598 ? 7.729 -5.633 -38.826 1.00 90.50 598 LEU A O 1
ATOM 4592 N N . GLY A 1 599 ? 9.673 -4.559 -39.180 1.00 91.00 599 GLY A N 1
ATOM 4593 C CA . GLY A 1 599 ? 9.821 -4.056 -37.822 1.00 91.00 599 GLY A CA 1
ATOM 4594 C C . GLY A 1 599 ? 10.355 -5.126 -36.854 1.00 91.00 599 GLY A C 1
ATOM 4595 O O . GLY A 1 599 ? 10.778 -6.211 -37.266 1.00 91.00 599 GLY A O 1
ATOM 4596 N N . PRO A 1 600 ? 10.354 -4.837 -35.539 1.00 93.50 600 PRO A N 1
ATOM 4597 C CA . PRO A 1 600 ? 10.792 -5.795 -34.533 1.00 93.50 600 PRO A CA 1
ATOM 4598 C C . PRO A 1 600 ? 9.848 -7.002 -34.490 1.00 93.50 600 PRO A C 1
ATOM 4600 O O . PRO A 1 600 ? 8.635 -6.852 -34.338 1.00 93.50 600 PRO A O 1
ATOM 4603 N N . VAL A 1 601 ? 10.419 -8.204 -34.573 1.00 97.25 601 VAL A N 1
ATOM 4604 C CA . VAL A 1 601 ? 9.679 -9.457 -34.404 1.00 97.25 601 VAL A CA 1
ATOM 4605 C C . VAL A 1 601 ? 9.865 -9.950 -32.974 1.00 97.25 601 VAL A C 1
ATOM 4607 O O . VAL A 1 601 ? 10.988 -10.187 -32.525 1.00 97.25 601 VAL A O 1
ATOM 4610 N N . LEU A 1 602 ? 8.764 -10.088 -32.238 1.00 98.12 602 LEU A N 1
ATOM 4611 C CA . LEU A 1 602 ? 8.793 -10.384 -30.805 1.00 98.12 602 LEU A CA 1
ATOM 4612 C C . LEU A 1 602 ? 8.017 -11.655 -30.504 1.00 98.12 602 LEU A C 1
ATOM 4614 O O . LEU A 1 602 ? 6.881 -11.815 -30.945 1.00 98.12 602 LEU A O 1
ATOM 4618 N N . LEU A 1 603 ? 8.591 -12.529 -29.686 1.00 98.19 603 LEU A N 1
ATOM 4619 C CA . LEU A 1 603 ? 7.830 -13.593 -29.049 1.00 98.19 603 LEU A CA 1
ATOM 4620 C C . LEU A 1 603 ? 7.309 -13.080 -27.708 1.00 98.19 603 LEU A C 1
ATOM 4622 O O . LEU A 1 603 ? 8.099 -12.791 -26.809 1.00 98.19 603 LEU A O 1
ATOM 4626 N N . THR A 1 604 ? 5.993 -12.974 -27.566 1.00 97.44 604 THR A N 1
ATOM 4627 C CA . THR A 1 604 ? 5.321 -12.475 -26.364 1.00 97.44 604 THR A CA 1
ATOM 4628 C C . THR A 1 604 ? 4.559 -13.588 -25.646 1.00 97.44 604 THR A C 1
ATOM 4630 O O . THR A 1 604 ? 4.375 -14.703 -26.156 1.00 97.44 604 THR A O 1
ATOM 4633 N N . ALA A 1 605 ? 4.084 -13.300 -24.433 1.00 95.38 605 ALA A N 1
ATOM 4634 C CA . ALA A 1 605 ? 3.214 -14.218 -23.711 1.00 95.38 605 ALA A CA 1
ATOM 4635 C C . ALA A 1 605 ? 1.906 -14.482 -24.470 1.00 95.38 605 ALA A C 1
ATOM 4637 O O . ALA A 1 605 ? 1.410 -15.608 -24.425 1.00 95.38 605 ALA A O 1
ATOM 4638 N N . ARG A 1 606 ? 1.376 -13.492 -25.203 1.00 95.81 606 ARG A N 1
ATOM 4639 C CA . ARG A 1 606 ? 0.149 -13.620 -26.009 1.00 95.81 606 ARG A CA 1
ATOM 4640 C C . ARG A 1 606 ? 0.353 -14.320 -27.350 1.00 95.81 606 ARG A C 1
ATOM 4642 O O . ARG A 1 606 ? -0.522 -15.079 -27.743 1.00 95.81 606 ARG A O 1
ATOM 4649 N N . GLY A 1 607 ? 1.495 -14.156 -28.013 1.00 97.06 607 GLY A N 1
ATOM 4650 C CA . GLY A 1 607 ? 1.717 -14.739 -29.338 1.00 97.06 607 GLY A CA 1
ATOM 4651 C C . GLY A 1 607 ? 3.061 -14.364 -29.953 1.00 97.06 607 GLY A C 1
ATOM 4652 O O . GLY A 1 607 ? 3.970 -13.908 -29.269 1.00 97.06 607 GLY A O 1
ATOM 4653 N N . LEU A 1 608 ? 3.197 -14.576 -31.256 1.00 98.19 608 LEU A N 1
ATOM 4654 C CA . LEU A 1 608 ? 4.276 -14.024 -32.066 1.00 98.19 608 LEU A CA 1
ATOM 4655 C C . LEU A 1 608 ? 3.795 -12.706 -32.677 1.00 98.19 608 LEU A C 1
ATOM 4657 O O . LEU A 1 608 ? 2.721 -12.648 -33.281 1.00 98.19 608 LEU A O 1
ATOM 4661 N N . MET A 1 609 ? 4.584 -11.652 -32.521 1.00 97.81 609 MET A N 1
ATOM 4662 C CA . MET A 1 609 ? 4.262 -10.322 -33.008 1.00 97.81 609 MET A CA 1
ATOM 4663 C C . MET A 1 609 ? 5.144 -9.939 -34.194 1.00 97.81 609 MET A C 1
ATOM 4665 O O . MET A 1 609 ? 6.368 -10.024 -34.102 1.00 97.81 609 MET A O 1
ATOM 4669 N N . VAL A 1 610 ? 4.517 -9.479 -35.277 1.00 96.69 610 VAL A N 1
ATOM 4670 C CA . VAL A 1 610 ? 5.170 -9.008 -36.508 1.00 96.69 610 VAL A CA 1
ATOM 4671 C C . VAL A 1 610 ? 4.443 -7.753 -36.986 1.00 96.69 610 VAL A C 1
ATOM 4673 O O . VAL A 1 610 ? 3.216 -7.761 -37.070 1.00 96.69 610 VAL A O 1
ATOM 4676 N N . GLY A 1 611 ? 5.166 -6.665 -37.271 1.00 92.00 611 GLY A N 1
ATOM 4677 C CA . GLY A 1 611 ? 4.567 -5.424 -37.784 1.00 92.00 611 GLY A CA 1
ATOM 4678 C C . GLY A 1 611 ? 3.435 -4.851 -36.916 1.00 92.00 611 GLY A C 1
ATOM 4679 O O . GLY A 1 611 ? 2.466 -4.328 -37.450 1.00 92.00 611 GLY A O 1
ATOM 4680 N N . GLY A 1 612 ? 3.506 -5.015 -35.588 1.00 93.25 612 GLY A N 1
ATOM 4681 C CA . GLY A 1 612 ? 2.463 -4.580 -34.645 1.00 93.25 612 GLY A CA 1
ATOM 4682 C C . GLY A 1 612 ? 1.251 -5.517 -34.520 1.00 93.25 612 GLY A C 1
ATOM 4683 O O . GLY A 1 612 ? 0.374 -5.276 -33.692 1.00 93.25 612 GLY A O 1
ATOM 4684 N N . HIS A 1 613 ? 1.198 -6.612 -35.282 1.00 96.50 613 HIS A N 1
ATOM 4685 C CA . HIS A 1 613 ? 0.124 -7.605 -35.224 1.00 96.50 613 HIS A CA 1
ATOM 4686 C C . HIS A 1 613 ? 0.558 -8.847 -34.445 1.00 96.50 613 HIS A C 1
ATOM 4688 O O . HIS A 1 613 ? 1.655 -9.359 -34.658 1.00 96.50 613 HIS A O 1
ATOM 4694 N N . THR A 1 614 ? -0.302 -9.355 -33.556 1.00 97.50 614 THR A N 1
ATOM 4695 C CA . THR A 1 614 ? -0.030 -10.559 -32.749 1.00 97.50 614 THR A CA 1
ATOM 4696 C C . THR A 1 614 ? -0.819 -11.750 -33.277 1.00 97.50 614 THR A C 1
ATOM 4698 O O . THR A 1 614 ? -2.021 -11.642 -33.490 1.00 97.50 614 THR A O 1
ATOM 4701 N N . LEU A 1 615 ? -0.152 -12.892 -33.428 1.00 97.88 615 LEU A N 1
ATOM 4702 C CA . LEU A 1 615 ? -0.751 -14.165 -33.823 1.00 97.88 615 LEU A CA 1
ATOM 4703 C C . LEU A 1 615 ? -0.362 -15.247 -32.815 1.00 97.88 615 LEU A C 1
ATOM 4705 O O . LEU A 1 615 ? 0.801 -15.346 -32.428 1.00 97.88 615 LEU A O 1
ATOM 4709 N N . ASP A 1 616 ? -1.314 -16.059 -32.375 1.00 97.31 616 ASP A N 1
ATOM 4710 C CA . ASP A 1 616 ? -1.102 -17.092 -31.356 1.00 97.31 616 ASP A CA 1
ATOM 4711 C C . ASP A 1 616 ? -1.338 -18.524 -31.861 1.00 97.31 616 ASP A C 1
ATOM 4713 O O . ASP A 1 616 ? -0.797 -19.459 -31.261 1.00 97.31 616 ASP A O 1
ATOM 4717 N N . ASP A 1 617 ? -2.075 -18.689 -32.964 1.00 97.19 617 ASP A N 1
ATOM 4718 C CA . ASP A 1 617 ? -2.358 -19.978 -33.600 1.00 97.19 617 ASP A CA 1
ATOM 4719 C C . ASP A 1 617 ? -1.099 -20.586 -34.261 1.00 97.19 617 ASP A C 1
ATOM 4721 O O . ASP A 1 617 ? -0.573 -20.026 -35.230 1.00 97.19 617 ASP A O 1
ATOM 4725 N N . PRO A 1 618 ? -0.614 -21.760 -33.801 1.00 96.25 618 PRO A N 1
ATOM 4726 C CA . PRO A 1 618 ? 0.536 -22.443 -34.396 1.00 96.25 618 PRO A CA 1
ATOM 4727 C C . PRO A 1 618 ? 0.319 -22.963 -35.822 1.00 96.25 618 PRO A C 1
ATOM 4729 O O . PRO A 1 618 ? 1.300 -23.335 -36.476 1.00 96.25 618 PRO A O 1
ATOM 4732 N N . ASN A 1 619 ? -0.927 -23.009 -36.295 1.00 96.81 619 ASN A N 1
ATOM 4733 C CA . ASN A 1 619 ? -1.299 -23.517 -37.612 1.00 96.81 619 ASN A CA 1
ATOM 4734 C C . ASN A 1 619 ? -1.757 -22.422 -38.583 1.00 96.81 619 ASN A C 1
ATOM 4736 O O . ASN A 1 619 ? -2.184 -22.752 -39.690 1.00 96.81 619 ASN A O 1
ATOM 4740 N N . ALA A 1 620 ? -1.654 -21.142 -38.212 1.00 95.62 620 ALA A N 1
ATOM 4741 C CA . ALA A 1 620 ? -2.106 -20.068 -39.084 1.00 95.62 620 ALA A CA 1
ATOM 4742 C C . ALA A 1 620 ? -1.338 -20.050 -40.418 1.00 95.62 620 ALA A C 1
ATOM 4744 O O . ALA A 1 620 ? -0.133 -20.332 -40.488 1.00 95.62 620 ALA A O 1
ATOM 4745 N N . SER A 1 621 ? -2.034 -19.667 -41.489 1.00 96.19 621 SER A N 1
ATOM 4746 C CA . SER A 1 621 ? -1.415 -19.435 -42.791 1.00 96.19 621 SER A CA 1
ATOM 4747 C C . SER A 1 621 ? -0.482 -18.229 -42.706 1.00 96.19 621 SER A C 1
ATOM 4749 O O . SER A 1 621 ? -0.917 -17.118 -42.404 1.00 96.19 621 SER A O 1
ATOM 4751 N N . ILE A 1 622 ? 0.803 -18.462 -42.974 1.00 97.19 622 ILE A N 1
ATOM 4752 C CA . ILE A 1 622 ? 1.792 -17.401 -43.158 1.00 97.19 622 ILE A CA 1
ATOM 4753 C C . ILE A 1 622 ? 2.404 -17.591 -44.535 1.00 97.19 622 ILE A C 1
ATOM 4755 O O . ILE A 1 622 ? 3.017 -18.637 -44.785 1.00 97.19 622 ILE A O 1
ATOM 4759 N N . GLU A 1 623 ? 2.198 -16.615 -45.414 1.00 96.62 623 GLU A N 1
ATOM 4760 C CA . GLU A 1 623 ? 2.615 -16.649 -46.815 1.00 96.62 623 GLU A CA 1
ATOM 4761 C C . GLU A 1 623 ? 3.031 -15.255 -47.286 1.00 96.62 623 GLU A C 1
ATOM 4763 O O . GLU A 1 623 ? 2.507 -14.242 -46.833 1.00 96.62 623 GLU A O 1
ATOM 4768 N N . VAL A 1 624 ? 3.993 -15.194 -48.204 1.00 95.69 624 VAL A N 1
ATOM 4769 C CA . VAL A 1 624 ? 4.366 -13.944 -48.871 1.00 95.69 624 VAL A CA 1
ATOM 4770 C C . VAL A 1 624 ? 3.681 -13.919 -50.226 1.00 95.69 624 VAL A C 1
ATOM 4772 O O . VAL A 1 624 ? 3.955 -14.763 -51.079 1.00 95.69 624 VAL A O 1
ATOM 4775 N N . VAL A 1 625 ? 2.837 -12.918 -50.445 1.00 95.38 625 VAL A N 1
ATOM 4776 C CA . VAL A 1 625 ? 2.063 -12.760 -51.673 1.00 95.38 625 VAL A CA 1
ATOM 4777 C C . VAL A 1 625 ? 2.508 -11.497 -52.399 1.00 95.38 625 VAL A C 1
ATOM 4779 O O . VAL A 1 625 ? 2.668 -10.427 -51.809 1.00 95.38 625 VAL A O 1
ATOM 4782 N N . ARG A 1 626 ? 2.704 -11.603 -53.715 1.00 94.44 626 ARG A N 1
ATOM 4783 C CA . ARG A 1 626 ? 2.926 -10.436 -54.570 1.00 94.44 626 ARG A CA 1
ATOM 4784 C C . ARG A 1 626 ? 1.579 -9.883 -55.016 1.00 94.44 626 ARG A C 1
ATOM 4786 O O . ARG A 1 626 ? 0.786 -10.590 -55.630 1.00 94.44 626 ARG A O 1
ATOM 4793 N N . THR A 1 627 ? 1.328 -8.615 -54.725 1.00 92.75 627 THR A N 1
ATOM 4794 C CA . THR A 1 627 ? 0.122 -7.917 -55.183 1.00 92.75 627 THR A CA 1
ATOM 4795 C C . THR A 1 627 ? 0.153 -7.677 -56.690 1.00 92.75 627 THR A C 1
ATOM 4797 O O . THR A 1 627 ? 1.218 -7.633 -57.309 1.00 92.75 627 THR A O 1
ATOM 4800 N N . THR A 1 628 ? -1.019 -7.438 -57.279 1.00 91.50 628 THR A N 1
ATOM 4801 C CA . THR A 1 628 ? -1.160 -7.032 -58.689 1.00 91.50 628 THR A CA 1
ATOM 4802 C C . THR A 1 628 ? -0.434 -5.722 -59.008 1.00 91.50 628 THR A C 1
ATOM 4804 O O . THR A 1 628 ? 0.015 -5.536 -60.133 1.00 91.50 628 THR A O 1
ATOM 4807 N N . LEU A 1 629 ? -0.255 -4.846 -58.012 1.00 88.38 629 LEU A N 1
ATOM 4808 C CA . LEU A 1 629 ? 0.501 -3.592 -58.115 1.00 88.38 629 LEU A CA 1
ATOM 4809 C C . LEU A 1 629 ? 2.022 -3.779 -57.964 1.00 88.38 629 LEU A C 1
ATOM 4811 O O . LEU A 1 629 ? 2.766 -2.805 -57.972 1.00 88.38 629 LEU A O 1
ATOM 4815 N N . GLY A 1 630 ? 2.501 -5.016 -57.811 1.00 89.81 630 GLY A N 1
ATOM 4816 C CA . GLY A 1 630 ? 3.924 -5.339 -57.714 1.00 89.81 630 GLY A CA 1
ATOM 4817 C C . GLY A 1 630 ? 4.527 -5.238 -56.310 1.00 89.81 630 GLY A C 1
ATOM 4818 O O . GLY A 1 630 ? 5.647 -5.719 -56.133 1.00 89.81 630 GLY A O 1
ATOM 4819 N N . ASN A 1 631 ? 3.792 -4.704 -55.327 1.00 93.00 631 ASN A N 1
ATOM 4820 C CA . ASN A 1 631 ? 4.186 -4.666 -53.914 1.00 93.00 631 ASN A CA 1
ATOM 4821 C C . ASN A 1 631 ? 4.114 -6.059 -53.280 1.00 93.00 631 ASN A C 1
ATOM 4823 O O . ASN A 1 631 ? 3.297 -6.890 -53.692 1.00 93.00 631 ASN A O 1
ATOM 4827 N N . TRP A 1 632 ? 4.921 -6.295 -52.251 1.00 94.06 632 TRP A N 1
ATOM 4828 C CA . TRP A 1 632 ? 4.916 -7.540 -51.488 1.00 94.06 632 TRP A CA 1
ATOM 4829 C C . TRP A 1 632 ? 4.086 -7.381 -50.211 1.00 94.06 632 TRP A C 1
ATOM 4831 O O . TRP A 1 632 ? 4.195 -6.374 -49.512 1.00 94.06 632 TRP A O 1
ATOM 4841 N N . LEU A 1 633 ? 3.249 -8.374 -49.922 1.00 95.00 633 LEU A N 1
ATOM 4842 C CA . LEU A 1 633 ? 2.487 -8.490 -48.682 1.00 95.00 633 LEU A CA 1
ATOM 4843 C C . LEU A 1 633 ? 2.897 -9.768 -47.955 1.00 95.00 633 LEU A C 1
ATOM 4845 O O . LEU A 1 633 ? 3.086 -10.809 -48.584 1.00 95.00 633 LEU A O 1
ATOM 4849 N N . LEU A 1 634 ? 3.004 -9.693 -46.633 1.00 96.50 634 LEU A N 1
ATOM 4850 C CA . LEU A 1 634 ? 3.015 -10.860 -45.762 1.00 96.50 634 LEU A CA 1
ATOM 4851 C C . LEU A 1 634 ? 1.585 -11.098 -45.275 1.00 96.50 634 LEU A C 1
ATOM 4853 O O . LEU A 1 634 ? 1.071 -10.330 -44.458 1.00 96.50 634 LEU A O 1
ATOM 4857 N N . ASP A 1 635 ? 0.958 -12.159 -45.770 1.00 96.50 635 ASP A N 1
ATOM 4858 C CA . ASP A 1 635 ? -0.269 -12.692 -45.193 1.00 96.50 635 ASP A CA 1
ATOM 4859 C C . ASP A 1 635 ? 0.122 -13.398 -43.888 1.00 96.50 635 ASP A C 1
ATOM 4861 O O . ASP A 1 635 ? 0.839 -14.397 -43.898 1.00 96.50 635 ASP A O 1
ATOM 4865 N N . TYR A 1 636 ? -0.286 -12.832 -42.754 1.00 96.50 636 TYR A N 1
ATOM 4866 C CA . TYR A 1 636 ? 0.059 -13.257 -41.399 1.00 96.50 636 TYR A CA 1
ATOM 4867 C C . TYR A 1 636 ? -1.224 -13.594 -40.632 1.00 96.50 636 TYR A C 1
ATOM 4869 O O . TYR A 1 636 ? -1.782 -12.768 -39.904 1.00 96.50 636 TYR A O 1
ATOM 4877 N N . GLY A 1 637 ? -1.739 -14.808 -40.850 1.00 96.00 637 GLY A N 1
ATOM 4878 C CA . GLY A 1 637 ? -3.052 -15.223 -40.362 1.00 96.00 637 GLY A CA 1
ATOM 4879 C C . GLY A 1 637 ? -4.159 -14.312 -40.919 1.00 96.00 637 GLY A C 1
ATOM 4880 O O . GLY A 1 637 ? -4.306 -14.226 -42.138 1.00 96.00 637 GLY A O 1
ATOM 4881 N N . PRO A 1 638 ? -4.936 -13.611 -40.071 1.00 96.25 638 PRO A N 1
ATOM 4882 C CA . PRO A 1 638 ? -5.966 -12.676 -40.528 1.00 96.25 638 PRO A CA 1
ATOM 4883 C C . PRO A 1 638 ? -5.408 -11.309 -40.964 1.00 96.25 638 PRO A C 1
ATOM 4885 O O . PRO A 1 638 ? -6.167 -10.452 -41.418 1.00 96.25 638 PRO A O 1
ATOM 4888 N N . HIS A 1 639 ? -4.107 -11.066 -40.794 1.00 97.12 639 HIS A N 1
ATOM 4889 C CA . HIS A 1 639 ? -3.480 -9.774 -41.054 1.00 97.12 639 HIS A CA 1
ATOM 4890 C C . HIS A 1 639 ? -2.720 -9.773 -42.380 1.00 97.12 639 HIS A C 1
ATOM 4892 O O . HIS A 1 639 ? -2.205 -10.799 -42.814 1.00 97.12 639 HIS A O 1
ATOM 4898 N N . ARG A 1 640 ? -2.619 -8.601 -43.011 1.00 95.81 640 ARG A N 1
ATOM 4899 C CA . ARG A 1 640 ? -1.808 -8.381 -44.214 1.00 95.81 640 ARG A CA 1
ATOM 4900 C C . ARG A 1 640 ? -0.841 -7.241 -43.956 1.00 95.81 640 ARG A C 1
ATOM 4902 O O . ARG A 1 640 ? -1.280 -6.118 -43.719 1.00 95.81 640 ARG A O 1
ATOM 4909 N N . ILE A 1 641 ? 0.455 -7.526 -43.997 1.00 95.50 641 ILE A N 1
ATOM 4910 C CA . ILE A 1 641 ? 1.508 -6.562 -43.668 1.00 95.50 641 ILE A CA 1
ATOM 4911 C C . ILE A 1 641 ? 2.225 -6.165 -44.957 1.00 95.50 641 ILE A C 1
ATOM 4913 O O . ILE A 1 641 ? 2.752 -7.021 -45.666 1.00 95.50 641 ILE A O 1
ATOM 4917 N N . ALA A 1 642 ? 2.225 -4.871 -45.278 1.00 93.69 642 ALA A N 1
ATOM 4918 C CA . ALA A 1 642 ? 2.947 -4.334 -46.428 1.00 93.69 642 ALA A CA 1
ATOM 4919 C C . ALA A 1 642 ? 4.455 -4.367 -46.193 1.00 93.69 642 ALA A C 1
ATOM 4921 O O . ALA A 1 642 ? 4.932 -3.901 -45.162 1.00 93.69 642 ALA A O 1
ATOM 4922 N N . LEU A 1 643 ? 5.191 -4.903 -47.166 1.00 92.38 643 LEU A N 1
ATOM 4923 C CA . LEU A 1 643 ? 6.645 -4.997 -47.129 1.00 92.38 643 LEU A CA 1
ATOM 4924 C C . LEU A 1 643 ? 7.251 -4.001 -48.116 1.00 92.38 643 LEU A C 1
ATOM 4926 O O . LEU A 1 643 ? 6.793 -3.876 -49.253 1.00 92.38 643 LEU A O 1
ATOM 4930 N N . SER A 1 644 ? 8.314 -3.320 -47.694 1.00 86.56 644 SER A N 1
ATOM 4931 C CA . SER A 1 644 ? 9.050 -2.349 -48.515 1.00 86.56 644 SER A CA 1
ATOM 4932 C C . SER A 1 644 ? 9.885 -2.994 -49.632 1.00 86.56 644 SER A C 1
ATOM 4934 O O . SER A 1 644 ? 10.303 -2.306 -50.561 1.00 86.56 644 SER A O 1
ATOM 4936 N N . GLY A 1 645 ? 10.102 -4.312 -49.587 1.00 86.25 645 GLY A N 1
ATOM 4937 C CA . GLY A 1 645 ? 10.897 -5.060 -50.561 1.00 86.25 645 GLY A CA 1
ATOM 4938 C C . GLY A 1 645 ? 10.484 -6.527 -50.660 1.00 86.25 645 GLY A C 1
ATOM 4939 O O . GLY A 1 645 ? 9.571 -6.973 -49.965 1.00 86.25 645 GLY A O 1
ATOM 4940 N N . ARG A 1 646 ? 11.146 -7.287 -51.546 1.00 84.94 646 ARG A N 1
ATOM 4941 C CA . ARG A 1 646 ? 10.945 -8.740 -51.638 1.00 84.94 646 ARG A CA 1
ATOM 4942 C C . ARG A 1 646 ? 11.564 -9.389 -50.394 1.00 84.94 646 ARG A C 1
ATOM 4944 O O . ARG A 1 646 ? 12.787 -9.353 -50.286 1.00 84.94 646 ARG A O 1
ATOM 4951 N N . PRO A 1 647 ? 10.769 -9.979 -49.489 1.00 82.31 647 PRO A N 1
ATOM 4952 C CA . PRO A 1 647 ? 11.323 -10.715 -48.362 1.00 82.31 647 PRO A CA 1
ATOM 4953 C C . PRO A 1 647 ? 12.008 -11.992 -48.852 1.00 82.31 647 PRO A C 1
ATOM 4955 O O . PRO A 1 647 ? 11.611 -12.580 -49.868 1.00 82.31 647 PRO A O 1
ATOM 4958 N N . ASP A 1 648 ? 12.986 -12.463 -48.090 1.00 84.50 648 ASP A N 1
ATOM 4959 C CA . ASP A 1 648 ? 13.549 -13.784 -48.319 1.00 84.50 648 ASP A CA 1
ATOM 4960 C C . ASP A 1 648 ? 12.486 -14.866 -48.108 1.00 84.50 648 ASP A C 1
ATOM 4962 O O . ASP A 1 648 ? 11.681 -14.821 -47.172 1.00 84.50 648 ASP A O 1
ATOM 4966 N N . GLY A 1 649 ? 12.497 -15.881 -48.974 1.00 86.50 649 GLY A N 1
ATOM 4967 C CA . GLY A 1 649 ? 11.473 -16.931 -48.981 1.00 86.50 649 GLY A CA 1
ATOM 4968 C C . GLY A 1 649 ? 11.401 -17.767 -47.697 1.00 86.50 649 GLY A C 1
ATOM 4969 O O . GLY A 1 649 ? 10.403 -18.447 -47.485 1.00 86.50 649 GLY A O 1
ATOM 4970 N N . TYR A 1 650 ? 12.417 -17.709 -46.827 1.00 93.62 650 TYR A N 1
ATOM 4971 C CA . TYR A 1 650 ? 12.471 -18.494 -45.589 1.00 93.62 650 TYR A CA 1
ATOM 4972 C C . TYR A 1 650 ? 11.661 -17.889 -44.429 1.00 93.62 650 TYR A C 1
ATOM 4974 O O . TYR A 1 650 ? 11.396 -18.582 -43.443 1.00 93.62 650 TYR A O 1
ATOM 4982 N N . ILE A 1 651 ? 11.277 -16.608 -44.510 1.00 94.38 651 ILE A N 1
ATOM 4983 C CA . ILE A 1 651 ? 10.657 -15.880 -43.390 1.00 94.38 651 ILE A CA 1
ATOM 4984 C C . ILE A 1 651 ? 9.363 -16.552 -42.901 1.00 94.38 651 ILE A C 1
ATOM 4986 O O . ILE A 1 651 ? 9.269 -16.813 -41.697 1.00 94.38 651 ILE A O 1
ATOM 4990 N N . PRO A 1 652 ? 8.389 -16.904 -43.768 1.00 96.25 652 PRO A N 1
ATOM 4991 C CA . PRO A 1 652 ? 7.167 -17.577 -43.325 1.00 96.25 652 PRO A CA 1
ATOM 4992 C C . PRO A 1 652 ? 7.424 -18.869 -42.546 1.00 96.25 652 PRO A C 1
ATOM 4994 O O . PRO A 1 652 ? 6.761 -19.132 -41.542 1.00 96.25 652 PRO A O 1
ATOM 4997 N N . ASP A 1 653 ? 8.413 -19.657 -42.969 1.00 96.38 653 ASP A N 1
ATOM 4998 C CA . ASP A 1 653 ? 8.756 -20.919 -42.317 1.00 96.38 653 ASP A CA 1
ATOM 4999 C C . ASP A 1 653 ? 9.372 -20.697 -40.936 1.00 96.38 653 ASP A C 1
ATOM 5001 O O . ASP A 1 653 ? 9.048 -21.422 -39.992 1.00 96.38 653 ASP A O 1
ATOM 5005 N N . VAL A 1 654 ? 10.221 -19.678 -40.784 1.00 96.44 654 VAL A N 1
ATOM 5006 C CA . VAL A 1 654 ? 10.789 -19.303 -39.481 1.00 96.44 654 VAL A CA 1
ATOM 5007 C C . VAL A 1 654 ? 9.695 -18.822 -38.527 1.00 96.44 654 VAL A C 1
ATOM 5009 O O . VAL A 1 654 ? 9.639 -19.295 -37.390 1.00 96.44 654 VAL A O 1
ATOM 5012 N N . LEU A 1 655 ? 8.770 -17.969 -38.981 1.00 97.31 655 LEU A N 1
ATOM 5013 C CA . LEU A 1 655 ? 7.647 -17.498 -38.157 1.00 97.31 655 LEU A CA 1
ATOM 5014 C C . LEU A 1 655 ? 6.737 -18.660 -37.713 1.00 97.31 655 LEU A C 1
ATOM 5016 O O . LEU A 1 655 ? 6.408 -18.772 -36.529 1.00 97.31 655 LEU A O 1
ATOM 5020 N N . LYS A 1 656 ? 6.410 -19.596 -38.620 1.00 97.94 656 LYS A N 1
ATOM 5021 C CA . LYS A 1 656 ? 5.664 -20.827 -38.284 1.00 97.94 656 LYS A CA 1
ATOM 5022 C C . LYS A 1 656 ? 6.400 -21.673 -37.241 1.00 97.94 656 LYS A C 1
ATOM 5024 O O . LYS A 1 656 ? 5.776 -22.188 -36.310 1.00 97.94 656 LYS A O 1
ATOM 5029 N N . LYS A 1 657 ? 7.726 -21.824 -37.354 1.00 98.06 657 LYS A N 1
ATOM 5030 C CA . LYS A 1 657 ? 8.526 -22.564 -36.361 1.00 98.06 657 LYS A CA 1
ATOM 5031 C C . LYS A 1 657 ? 8.506 -21.883 -34.988 1.00 98.06 657 LYS A C 1
ATOM 5033 O O . LYS A 1 657 ? 8.389 -22.591 -33.989 1.00 98.06 657 LYS A O 1
ATOM 5038 N N . TRP A 1 658 ? 8.552 -20.552 -34.921 1.00 98.25 658 TRP A N 1
ATOM 5039 C CA . TRP A 1 658 ? 8.439 -19.806 -33.661 1.00 98.25 658 TRP A CA 1
ATOM 5040 C C . TRP A 1 658 ? 7.073 -19.972 -32.990 1.00 98.25 658 TRP A C 1
ATOM 5042 O O . TRP A 1 658 ? 7.015 -20.251 -31.788 1.00 98.25 658 TRP A O 1
ATOM 5052 N N . LEU A 1 659 ? 5.978 -19.896 -33.754 1.00 98.12 659 LEU A N 1
ATOM 5053 C CA . LEU A 1 659 ? 4.631 -20.160 -33.234 1.00 98.12 659 LEU A CA 1
ATOM 5054 C C . LEU A 1 659 ? 4.507 -21.585 -32.673 1.00 98.12 659 LEU A C 1
ATOM 5056 O O . LEU A 1 659 ? 4.019 -21.785 -31.557 1.00 98.12 659 LEU A O 1
ATOM 5060 N N . ARG A 1 660 ? 5.027 -22.583 -33.400 1.00 98.12 660 ARG A N 1
ATOM 5061 C CA . ARG A 1 660 ? 5.063 -23.980 -32.935 1.00 98.12 660 ARG A CA 1
ATOM 5062 C C . ARG A 1 660 ? 5.934 -24.159 -31.698 1.00 98.12 660 ARG A C 1
ATOM 5064 O O . ARG A 1 660 ? 5.527 -24.863 -30.780 1.00 98.12 660 ARG A O 1
ATOM 5071 N N . TYR A 1 661 ? 7.103 -23.523 -31.639 1.00 97.81 661 TYR A N 1
ATOM 5072 C CA . TYR A 1 661 ? 7.971 -23.562 -30.459 1.00 97.81 661 TYR A CA 1
ATOM 5073 C C . TYR A 1 661 ? 7.250 -23.021 -29.222 1.00 97.81 661 TYR A C 1
ATOM 5075 O O . TYR A 1 661 ? 7.271 -23.658 -28.163 1.00 97.81 661 TYR A O 1
ATOM 5083 N N . ARG A 1 662 ? 6.548 -21.892 -29.365 1.00 96.88 662 ARG A N 1
ATOM 5084 C CA . ARG A 1 662 ? 5.743 -21.320 -28.285 1.00 96.88 662 ARG A CA 1
ATOM 5085 C C . ARG A 1 662 ? 4.673 -22.297 -27.799 1.00 96.88 662 ARG A C 1
ATOM 5087 O O . ARG A 1 662 ? 4.588 -22.554 -26.598 1.00 96.88 662 ARG A O 1
ATOM 5094 N N . ALA A 1 663 ? 3.892 -22.858 -28.719 1.00 97.38 663 ALA A N 1
ATOM 5095 C CA . ALA A 1 663 ? 2.793 -23.762 -28.388 1.00 97.38 663 ALA A CA 1
ATOM 5096 C C . ALA A 1 663 ? 3.269 -25.101 -27.796 1.00 97.38 663 ALA A C 1
ATOM 5098 O O . ALA A 1 663 ? 2.699 -25.578 -26.817 1.00 97.38 663 ALA A O 1
ATOM 5099 N N . ALA A 1 664 ? 4.318 -25.699 -28.365 1.00 97.00 664 ALA A N 1
ATOM 5100 C CA . ALA A 1 664 ? 4.753 -27.054 -28.031 1.00 97.00 664 ALA A CA 1
ATOM 5101 C C . ALA A 1 664 ? 5.773 -27.123 -26.886 1.00 97.00 664 ALA A C 1
ATOM 5103 O O . ALA A 1 664 ? 5.849 -28.144 -26.206 1.00 97.00 664 ALA A O 1
ATOM 5104 N N . LYS A 1 665 ? 6.578 -26.073 -26.673 1.00 95.75 665 LYS A N 1
ATOM 5105 C CA . LYS A 1 665 ? 7.638 -26.074 -25.649 1.00 95.75 665 LYS A CA 1
ATOM 5106 C C . LYS A 1 665 ? 7.427 -25.015 -24.579 1.00 95.75 665 LYS A C 1
ATOM 5108 O O . LYS A 1 665 ? 7.401 -25.352 -23.398 1.00 95.75 665 LYS A O 1
ATOM 5113 N N . LEU A 1 666 ? 7.254 -23.758 -24.981 1.00 95.06 666 LEU A N 1
ATOM 5114 C CA . LEU A 1 666 ? 7.266 -22.631 -24.048 1.00 95.06 666 LEU A CA 1
ATOM 5115 C C . LEU A 1 666 ? 6.057 -22.643 -23.094 1.00 95.06 666 LEU A C 1
ATOM 5117 O O . LEU A 1 666 ? 6.233 -22.633 -21.876 1.00 95.06 666 LEU A O 1
ATOM 5121 N N . LEU A 1 667 ? 4.830 -22.719 -23.630 1.00 95.06 667 LEU A N 1
ATOM 5122 C CA . LEU A 1 667 ? 3.606 -22.709 -22.817 1.00 95.06 667 LEU A CA 1
ATOM 5123 C C . LEU A 1 667 ? 3.477 -23.944 -21.902 1.00 95.06 667 LEU A C 1
ATOM 5125 O O . LEU A 1 667 ? 3.158 -23.761 -20.723 1.00 95.06 667 LEU A O 1
ATOM 5129 N N . PRO A 1 668 ? 3.726 -25.188 -22.368 1.00 95.94 668 PRO A N 1
ATOM 5130 C CA . PRO A 1 668 ? 3.666 -26.358 -21.494 1.00 95.94 668 PRO A CA 1
ATOM 5131 C C . PRO A 1 668 ? 4.699 -26.304 -20.367 1.00 95.94 668 PRO A C 1
ATOM 5133 O O . PRO A 1 668 ? 4.362 -26.604 -19.223 1.00 95.94 668 PRO A O 1
ATOM 5136 N N . ALA A 1 669 ? 5.929 -25.864 -20.656 1.00 90.81 669 ALA A N 1
ATOM 5137 C CA . ALA A 1 669 ? 6.977 -25.776 -19.645 1.00 90.81 669 ALA A CA 1
ATOM 5138 C C . ALA A 1 669 ? 6.658 -24.739 -18.559 1.00 90.81 669 ALA A C 1
ATOM 5140 O O . ALA A 1 669 ? 6.842 -25.019 -17.377 1.00 90.81 669 ALA A O 1
ATOM 5141 N N . ALA A 1 670 ? 6.106 -23.584 -18.938 1.00 88.62 670 ALA A N 1
ATOM 5142 C CA . ALA A 1 670 ? 5.660 -22.573 -17.980 1.00 88.62 670 ALA A CA 1
ATOM 5143 C C . ALA A 1 670 ? 4.488 -23.057 -17.105 1.00 88.62 670 ALA A C 1
ATOM 5145 O O . ALA A 1 670 ? 4.403 -22.709 -15.930 1.00 88.62 670 ALA A O 1
ATOM 5146 N N . ARG A 1 671 ? 3.585 -23.890 -17.646 1.00 90.12 671 ARG A N 1
ATOM 5147 C CA . ARG A 1 671 ? 2.485 -24.497 -16.870 1.00 90.12 671 ARG A CA 1
ATOM 5148 C C . ARG A 1 671 ? 2.965 -25.572 -15.897 1.00 90.12 671 ARG A C 1
ATOM 5150 O O . ARG A 1 671 ? 2.344 -25.737 -14.850 1.00 90.12 671 ARG A O 1
ATOM 5157 N N . ALA A 1 672 ? 4.034 -26.289 -16.237 1.00 88.00 672 ALA A N 1
ATOM 5158 C CA . ALA A 1 672 ? 4.628 -27.299 -15.366 1.00 88.00 672 ALA A CA 1
ATOM 5159 C C . ALA A 1 672 ? 5.307 -26.686 -14.125 1.00 88.00 672 ALA A C 1
ATOM 5161 O O . ALA A 1 672 ? 5.448 -27.364 -13.112 1.00 88.00 672 ALA A O 1
ATOM 5162 N N . ASP A 1 673 ? 5.675 -25.402 -14.170 1.00 79.12 673 ASP A N 1
ATOM 5163 C CA . ASP A 1 673 ? 6.387 -24.692 -13.097 1.00 79.12 673 ASP A CA 1
ATOM 5164 C C . ASP A 1 673 ? 5.460 -24.090 -12.017 1.00 79.12 673 ASP A C 1
ATOM 5166 O O . ASP A 1 673 ? 5.792 -23.117 -11.342 1.00 79.12 673 ASP A O 1
ATOM 5170 N N . ARG A 1 674 ? 4.260 -24.656 -11.835 1.00 77.50 674 ARG A N 1
ATOM 5171 C CA . ARG A 1 674 ? 3.278 -24.208 -10.830 1.00 77.50 674 ARG A CA 1
ATOM 5172 C C . ARG A 1 674 ? 3.619 -24.745 -9.443 1.00 77.50 674 ARG A C 1
ATOM 5174 O O . ARG A 1 674 ? 2.925 -25.604 -8.903 1.00 77.50 674 ARG A O 1
ATOM 5181 N N . ARG A 1 675 ? 4.703 -24.244 -8.865 1.00 82.94 675 ARG A N 1
ATOM 5182 C CA . ARG A 1 675 ? 4.981 -24.427 -7.437 1.00 82.94 675 ARG A CA 1
ATOM 5183 C C . ARG A 1 675 ? 4.186 -23.398 -6.634 1.00 82.94 675 ARG A C 1
ATOM 5185 O O . ARG A 1 675 ? 3.923 -22.304 -7.123 1.00 82.94 675 ARG A O 1
ATOM 5192 N N . GLY A 1 676 ? 3.764 -23.766 -5.426 1.00 85.56 676 GLY A N 1
ATOM 5193 C CA . GLY A 1 676 ? 3.235 -22.795 -4.467 1.00 85.56 676 GLY A CA 1
ATOM 5194 C C . GLY A 1 676 ? 4.338 -21.854 -3.962 1.00 85.56 676 GLY A C 1
ATOM 5195 O O . GLY A 1 676 ? 5.512 -22.097 -4.255 1.00 85.56 676 GLY A O 1
ATOM 5196 N N . PRO A 1 677 ? 3.980 -20.800 -3.207 1.00 88.00 677 PRO A N 1
ATOM 5197 C CA . PRO A 1 677 ? 4.967 -19.967 -2.527 1.00 88.00 677 PRO A CA 1
ATOM 5198 C C . PRO A 1 677 ? 5.866 -20.835 -1.636 1.00 88.00 677 PRO A C 1
ATOM 5200 O O . PRO A 1 677 ? 5.395 -21.747 -0.952 1.00 88.00 677 PRO A O 1
ATOM 5203 N N . GLY A 1 678 ? 7.166 -20.579 -1.699 1.00 89.62 678 GLY A N 1
ATOM 5204 C CA . GLY A 1 678 ? 8.197 -21.312 -0.986 1.00 89.62 678 GLY A CA 1
ATOM 5205 C C . GLY A 1 678 ? 8.609 -20.655 0.337 1.00 89.62 678 GLY A C 1
ATOM 5206 O O . GLY A 1 678 ? 8.059 -19.629 0.745 1.00 89.62 678 GLY A O 1
ATOM 5207 N N . PRO A 1 679 ? 9.644 -21.207 1.004 1.00 91.69 679 PRO A N 1
ATOM 5208 C CA . PRO A 1 679 ? 10.167 -20.684 2.271 1.00 91.69 679 PRO A CA 1
ATOM 5209 C C . PRO A 1 679 ? 10.643 -19.228 2.200 1.00 91.69 679 PRO A C 1
ATOM 5211 O O . PRO A 1 679 ? 10.687 -18.540 3.220 1.00 91.69 679 PRO A O 1
ATOM 5214 N N . TRP A 1 680 ? 11.016 -18.758 1.005 1.00 93.44 680 TRP A N 1
ATOM 5215 C CA . TRP A 1 680 ? 11.398 -17.369 0.779 1.00 93.44 680 TRP A CA 1
ATOM 5216 C C . TRP A 1 680 ? 10.232 -16.416 1.069 1.00 93.44 680 TRP A C 1
ATOM 5218 O O . TRP A 1 680 ? 10.405 -15.468 1.832 1.00 93.44 680 TRP A O 1
ATOM 5228 N N . THR A 1 681 ? 9.025 -16.709 0.566 1.00 94.38 681 THR A N 1
ATOM 5229 C CA . THR A 1 681 ? 7.825 -15.897 0.830 1.00 94.38 681 THR A CA 1
ATOM 5230 C C . THR A 1 681 ? 7.511 -15.845 2.315 1.00 94.38 681 THR A C 1
ATOM 5232 O O . THR A 1 681 ? 7.258 -14.767 2.850 1.00 94.38 681 THR A O 1
ATOM 5235 N N . THR A 1 682 ? 7.566 -16.988 3.002 1.00 93.50 682 THR A N 1
ATOM 5236 C CA . THR A 1 682 ? 7.342 -17.052 4.450 1.00 93.50 682 THR A CA 1
ATOM 5237 C C . THR A 1 682 ? 8.375 -16.217 5.203 1.00 93.50 682 THR A C 1
ATOM 5239 O O . THR A 1 682 ? 8.023 -15.472 6.106 1.00 93.50 682 THR A O 1
ATOM 5242 N N . ARG A 1 683 ? 9.658 -16.274 4.836 1.00 93.81 683 ARG A N 1
ATOM 5243 C CA . ARG A 1 683 ? 10.685 -15.450 5.490 1.00 93.81 683 ARG A CA 1
ATOM 5244 C C . ARG A 1 683 ? 10.422 -13.959 5.289 1.00 93.81 683 ARG A C 1
ATOM 5246 O O . ARG A 1 683 ? 10.516 -13.187 6.237 1.00 93.81 683 ARG A O 1
ATOM 5253 N N . LEU A 1 684 ? 10.085 -13.571 4.064 1.00 93.50 684 LEU A N 1
ATOM 5254 C CA . LEU A 1 684 ? 9.957 -12.173 3.682 1.00 93.50 684 LEU A CA 1
ATOM 5255 C C . LEU A 1 684 ? 8.672 -11.521 4.209 1.00 93.50 684 LEU A C 1
ATOM 5257 O O . LEU A 1 684 ? 8.691 -10.349 4.569 1.00 93.50 684 LEU A O 1
ATOM 5261 N N . LEU A 1 685 ? 7.562 -12.263 4.274 1.00 94.31 685 LEU A N 1
ATOM 5262 C CA . LEU A 1 685 ? 6.286 -11.755 4.788 1.00 94.31 685 LEU A CA 1
ATOM 5263 C C . LEU A 1 685 ? 6.179 -11.813 6.317 1.00 94.31 685 LEU A C 1
ATOM 5265 O O . LEU A 1 685 ? 5.273 -11.195 6.868 1.00 94.31 685 LEU A O 1
ATOM 5269 N N . ALA A 1 686 ? 7.083 -12.509 7.015 1.00 93.69 686 ALA A N 1
ATOM 5270 C CA . ALA A 1 686 ? 7.030 -12.634 8.474 1.00 93.69 686 ALA A CA 1
ATOM 5271 C C . ALA A 1 686 ? 7.013 -11.281 9.214 1.00 93.69 686 ALA A C 1
ATOM 5273 O O . ALA A 1 686 ? 6.200 -11.136 10.124 1.00 93.69 686 ALA A O 1
ATOM 5274 N N . PRO A 1 687 ? 7.796 -10.256 8.814 1.00 91.44 687 PRO A N 1
ATOM 5275 C CA . PRO A 1 687 ? 7.719 -8.926 9.425 1.00 91.44 687 PRO A CA 1
ATOM 5276 C C . PRO A 1 687 ? 6.379 -8.204 9.211 1.00 91.44 687 PRO A C 1
ATOM 5278 O O . PRO A 1 687 ? 6.091 -7.245 9.917 1.00 91.44 687 PRO A O 1
ATOM 5281 N N . LEU A 1 688 ? 5.568 -8.634 8.237 1.00 92.31 688 LEU A N 1
ATOM 5282 C CA . LEU A 1 688 ? 4.237 -8.079 7.970 1.00 92.31 688 LEU A CA 1
ATOM 5283 C C . LEU A 1 688 ? 3.115 -8.840 8.691 1.00 92.31 688 LEU A C 1
ATOM 5285 O O . LEU A 1 688 ? 1.945 -8.485 8.559 1.00 92.31 688 LEU A O 1
ATOM 5289 N N . ALA A 1 689 ? 3.443 -9.923 9.395 1.00 94.62 689 ALA A N 1
ATOM 5290 C CA . ALA A 1 689 ? 2.469 -10.739 10.094 1.00 94.62 689 ALA A CA 1
ATOM 5291 C C . ALA A 1 689 ? 2.124 -10.087 11.441 1.00 94.62 689 ALA A C 1
ATOM 5293 O O . ALA A 1 689 ? 2.934 -10.078 12.367 1.00 94.62 689 ALA A O 1
ATOM 5294 N N . VAL A 1 690 ? 0.907 -9.555 11.558 1.00 92.88 690 VAL A N 1
ATOM 5295 C CA . VAL A 1 690 ? 0.441 -8.838 12.754 1.00 92.88 690 VAL A CA 1
ATOM 5296 C C . VAL A 1 690 ? -0.717 -9.611 13.396 1.00 92.88 690 VAL A C 1
ATOM 5298 O O . VAL A 1 690 ? -1.606 -10.093 12.679 1.00 92.88 690 VAL A O 1
ATOM 5301 N N . PRO A 1 691 ? -0.741 -9.776 14.734 1.00 91.25 691 PRO A N 1
ATOM 5302 C CA . PRO A 1 691 ? -1.893 -10.345 15.420 1.00 91.25 691 PRO A CA 1
ATOM 5303 C C . PRO A 1 691 ? -3.066 -9.364 15.385 1.00 91.25 691 PRO A C 1
ATOM 5305 O O . PRO A 1 691 ? -2.934 -8.192 15.737 1.00 91.25 691 PRO A O 1
ATOM 5308 N N . CYS A 1 692 ? -4.244 -9.851 15.002 1.00 87.25 692 CYS A N 1
ATOM 5309 C CA . CYS A 1 692 ? -5.468 -9.070 15.098 1.00 87.25 692 CYS A CA 1
ATOM 5310 C C . CYS A 1 692 ? -5.728 -8.681 16.568 1.00 87.25 692 CYS A C 1
ATOM 5312 O O . CYS A 1 692 ? -5.790 -9.576 17.417 1.00 87.25 692 CYS A O 1
ATOM 5314 N N . PRO A 1 693 ? -5.960 -7.392 16.885 1.00 79.75 693 PRO A N 1
ATOM 5315 C CA . PRO A 1 693 ? -6.168 -6.942 18.264 1.00 79.75 693 PRO A CA 1
ATOM 5316 C C . PRO A 1 693 ? -7.453 -7.497 18.896 1.00 79.75 693 PRO A C 1
ATOM 5318 O O . PRO A 1 693 ? -7.585 -7.482 20.117 1.00 79.75 693 PRO A O 1
ATOM 5321 N N . LEU A 1 694 ? -8.398 -7.982 18.080 1.00 79.06 694 LEU A N 1
ATOM 5322 C CA . LEU A 1 694 ? -9.671 -8.527 18.545 1.00 79.06 694 LEU A CA 1
ATOM 5323 C C . LEU A 1 694 ? -9.628 -10.047 18.754 1.00 79.06 694 LEU A C 1
ATOM 5325 O O . LEU A 1 694 ? -9.935 -10.522 19.841 1.00 79.06 694 LEU A O 1
ATOM 5329 N N . CYS A 1 695 ? -9.278 -10.818 17.717 1.00 81.12 695 CYS A N 1
ATOM 5330 C CA . CYS A 1 695 ? -9.343 -12.287 17.765 1.00 81.12 695 CYS A CA 1
ATOM 5331 C C . CYS A 1 695 ? -7.981 -12.976 17.946 1.00 81.12 695 CYS A C 1
ATOM 5333 O O . CYS A 1 695 ? -7.931 -14.196 18.064 1.00 81.12 695 CYS A O 1
ATOM 5335 N N . GLY A 1 696 ? -6.871 -12.231 17.907 1.00 83.06 696 GLY A N 1
ATOM 5336 C CA . GLY A 1 696 ? -5.515 -12.778 18.013 1.00 83.06 696 GLY A CA 1
ATOM 5337 C C . GLY A 1 696 ? -5.007 -13.512 16.767 1.00 83.06 696 GLY A C 1
ATOM 5338 O O . GLY A 1 696 ? -3.840 -13.896 16.734 1.00 83.06 696 GLY A O 1
ATOM 5339 N N . THR A 1 697 ? -5.831 -13.689 15.726 1.00 89.31 697 THR A N 1
ATOM 5340 C CA . THR A 1 697 ? -5.392 -14.311 14.466 1.00 89.31 697 THR A CA 1
ATOM 5341 C C . THR A 1 697 ? -4.239 -13.515 13.867 1.00 89.31 697 THR A C 1
ATOM 5343 O O . THR A 1 697 ? -4.391 -12.330 13.571 1.00 89.31 697 THR A O 1
ATOM 5346 N N . VAL A 1 698 ? -3.102 -14.176 13.655 1.00 94.25 698 VAL A N 1
ATOM 5347 C CA . VAL A 1 698 ? -1.955 -13.593 12.955 1.00 94.25 698 VAL A CA 1
ATOM 5348 C C . VAL A 1 698 ? -2.232 -13.618 11.458 1.00 94.25 698 VAL A C 1
ATOM 5350 O O . VAL A 1 698 ? -2.484 -14.677 10.876 1.00 94.25 698 VAL A O 1
ATOM 5353 N N . CYS A 1 699 ? -2.202 -12.451 10.825 1.00 95.06 699 CYS A N 1
ATOM 5354 C CA . CYS A 1 699 ? -2.466 -12.319 9.399 1.00 95.06 699 CYS A CA 1
ATOM 5355 C C . CYS A 1 699 ? -1.528 -11.304 8.751 1.00 95.06 699 CYS A C 1
ATOM 5357 O O . CYS A 1 699 ? -0.997 -10.417 9.414 1.00 95.06 699 CYS A O 1
ATOM 5359 N N . VAL A 1 700 ? -1.333 -11.457 7.443 1.00 95.31 700 VAL A N 1
ATOM 5360 C CA . VAL A 1 700 ? -0.632 -10.481 6.603 1.00 95.31 700 VAL A CA 1
ATOM 5361 C C . VAL A 1 700 ? -1.684 -9.692 5.844 1.00 95.31 700 VAL A C 1
ATOM 5363 O O . VAL A 1 700 ? -2.560 -10.285 5.212 1.00 95.31 700 VAL A O 1
ATOM 5366 N N . HIS A 1 701 ? -1.622 -8.369 5.901 1.00 92.81 701 HIS A N 1
ATOM 5367 C CA . HIS A 1 701 ? -2.571 -7.483 5.229 1.00 92.81 701 HIS A CA 1
ATOM 5368 C C . HIS A 1 701 ? -1.873 -6.194 4.781 1.00 92.81 701 HIS A C 1
ATOM 5370 O O . HIS A 1 701 ? -0.712 -5.959 5.107 1.00 92.81 701 HIS A O 1
ATOM 5376 N N . ARG A 1 702 ? -2.592 -5.361 4.025 1.00 92.06 702 ARG A N 1
ATOM 5377 C CA . ARG A 1 702 ? -2.215 -3.984 3.671 1.00 92.06 702 ARG A CA 1
ATOM 5378 C C . ARG A 1 702 ? -3.427 -3.073 3.787 1.00 92.06 702 ARG A C 1
ATOM 5380 O O . ARG A 1 702 ? -4.552 -3.565 3.906 1.00 92.06 702 ARG A O 1
ATOM 5387 N N . VAL A 1 703 ? -3.189 -1.763 3.736 1.00 90.75 703 VAL A N 1
ATOM 5388 C CA . VAL A 1 703 ? -4.252 -0.750 3.710 1.00 90.75 703 VAL A CA 1
ATOM 5389 C C . VAL A 1 703 ? -5.329 -1.103 2.678 1.00 90.75 703 VAL A C 1
ATOM 5391 O O . VAL A 1 703 ? -5.042 -1.241 1.489 1.00 90.75 703 VAL A O 1
ATOM 5394 N N . GLY A 1 704 ? -6.578 -1.219 3.131 1.00 90.81 704 GLY A N 1
ATOM 5395 C CA . GLY A 1 704 ? -7.738 -1.476 2.277 1.00 90.81 704 GLY A CA 1
ATOM 5396 C C . GLY A 1 704 ? -7.832 -2.890 1.701 1.00 90.81 704 GLY A C 1
ATOM 5397 O O . GLY A 1 704 ? -8.572 -3.092 0.741 1.00 90.81 704 GLY A O 1
ATOM 5398 N N . MET A 1 705 ? -7.086 -3.860 2.239 1.00 92.69 705 MET A N 1
ATOM 5399 C CA . MET A 1 705 ? -7.132 -5.257 1.800 1.00 92.69 705 MET A CA 1
ATOM 5400 C C . MET A 1 705 ? -7.630 -6.188 2.905 1.00 92.69 705 MET A C 1
ATOM 5402 O O . MET A 1 705 ? -7.348 -5.988 4.089 1.00 92.69 705 MET A O 1
ATOM 5406 N N . LEU A 1 706 ? -8.317 -7.256 2.492 1.00 94.38 706 LEU A N 1
ATOM 5407 C CA . LEU A 1 706 ? -8.594 -8.392 3.359 1.00 94.38 706 LEU A CA 1
ATOM 5408 C C . LEU A 1 706 ? -7.289 -9.161 3.561 1.00 94.38 706 LEU A C 1
ATOM 5410 O O . LEU A 1 706 ? -6.619 -9.531 2.589 1.00 94.38 706 LEU A O 1
ATOM 5414 N N . GLY A 1 707 ? -6.918 -9.372 4.819 1.00 93.69 707 GLY A N 1
ATOM 5415 C CA . GLY A 1 707 ? -5.700 -10.078 5.166 1.00 93.69 707 GLY A CA 1
ATOM 5416 C C . GLY A 1 707 ? -5.714 -11.532 4.707 1.00 93.69 707 GLY A C 1
ATOM 5417 O O . GLY A 1 707 ? -6.694 -12.071 4.202 1.00 93.69 707 GLY A O 1
ATOM 5418 N N . THR A 1 708 ? -4.590 -12.207 4.874 1.00 95.19 708 THR A N 1
ATOM 5419 C CA . THR A 1 708 ? -4.478 -13.649 4.660 1.00 95.19 708 THR A CA 1
ATOM 5420 C C . THR A 1 708 ? -3.899 -14.270 5.922 1.00 95.19 708 THR A C 1
ATOM 5422 O O . THR A 1 708 ? -2.910 -13.741 6.442 1.00 95.19 708 THR A O 1
ATOM 5425 N N . PRO A 1 709 ? -4.513 -15.339 6.464 1.00 94.56 709 PRO A N 1
ATOM 5426 C CA . PRO A 1 709 ? -4.012 -15.981 7.672 1.00 94.56 709 PRO A CA 1
ATOM 5427 C C . PRO A 1 709 ? -2.564 -16.430 7.481 1.00 94.56 709 PRO A C 1
ATOM 5429 O O . PRO A 1 709 ? -2.218 -16.980 6.433 1.00 94.56 709 PRO A O 1
ATOM 5432 N N . TRP A 1 710 ? -1.720 -16.229 8.493 1.00 94.50 710 TRP A N 1
ATOM 5433 C CA . TRP A 1 710 ? -0.299 -16.579 8.417 1.00 94.50 710 TRP A CA 1
ATOM 5434 C C . TRP A 1 710 ? -0.062 -18.059 8.078 1.00 94.50 710 TRP A C 1
ATOM 5436 O O . TRP A 1 710 ? 0.878 -18.409 7.362 1.00 94.50 710 TRP A O 1
ATOM 5446 N N . GLN A 1 711 ? -0.970 -18.933 8.517 1.00 90.56 711 GLN A N 1
ATOM 5447 C CA . GLN A 1 711 ? -0.940 -20.372 8.253 1.00 90.56 711 GLN A CA 1
ATOM 5448 C C . GLN A 1 711 ? -0.992 -20.712 6.755 1.00 90.56 711 GLN A C 1
ATOM 5450 O O . GLN A 1 711 ? -0.520 -21.775 6.358 1.00 90.56 711 GLN A O 1
ATOM 5455 N N . ALA A 1 712 ? -1.529 -19.823 5.912 1.00 90.38 712 ALA A N 1
ATOM 5456 C CA . ALA A 1 712 ? -1.525 -20.012 4.463 1.00 90.38 712 ALA A CA 1
ATOM 5457 C C . ALA A 1 712 ? -0.110 -19.914 3.859 1.00 90.38 712 ALA A C 1
ATOM 5459 O O . ALA A 1 712 ? 0.139 -20.500 2.808 1.00 90.38 712 ALA A O 1
ATOM 5460 N N . PHE A 1 713 ? 0.817 -19.213 4.527 1.00 89.06 713 PHE A N 1
ATOM 5461 C CA . PHE A 1 713 ? 2.206 -19.031 4.084 1.00 89.06 713 PHE A CA 1
ATOM 5462 C C . PHE A 1 713 ? 3.193 -19.958 4.776 1.00 89.06 713 PHE A C 1
ATOM 5464 O O . PHE A 1 713 ? 4.218 -20.296 4.193 1.00 89.06 713 PHE A O 1
ATOM 5471 N N . ALA A 1 714 ? 2.920 -20.360 6.017 1.00 79.25 714 ALA A N 1
ATOM 5472 C CA . ALA A 1 714 ? 3.836 -21.198 6.791 1.00 79.25 714 ALA A CA 1
ATOM 5473 C C . ALA A 1 714 ? 3.989 -22.625 6.224 1.00 79.25 714 ALA A C 1
ATOM 5475 O O . ALA A 1 714 ? 4.853 -23.374 6.675 1.00 79.25 714 ALA A O 1
ATOM 5476 N N . GLY A 1 715 ? 3.155 -23.004 5.244 1.00 69.38 715 GLY A N 1
ATOM 5477 C CA . GLY A 1 715 ? 2.897 -24.400 4.918 1.00 69.38 715 GLY A CA 1
ATOM 5478 C C . GLY A 1 715 ? 2.179 -25.065 6.093 1.00 69.38 715 GLY A C 1
ATOM 5479 O O . GLY A 1 715 ? 2.383 -24.713 7.255 1.00 69.38 715 GLY A O 1
ATOM 5480 N N . ARG A 1 716 ? 1.302 -26.038 5.839 1.00 51.47 716 ARG A N 1
ATOM 5481 C CA . ARG A 1 716 ? 0.900 -26.913 6.945 1.00 51.47 716 ARG A CA 1
ATOM 5482 C C . ARG A 1 716 ? 2.179 -27.625 7.374 1.00 51.47 716 ARG A C 1
ATOM 5484 O O . ARG A 1 716 ? 2.725 -28.384 6.577 1.00 51.47 716 ARG A O 1
ATOM 5491 N N . SER A 1 717 ? 2.683 -27.352 8.576 1.00 43.66 717 SER A N 1
ATOM 5492 C CA . SER A 1 717 ? 3.551 -28.311 9.250 1.00 43.66 717 SER A CA 1
ATOM 5493 C C . SER A 1 717 ? 2.735 -29.599 9.314 1.00 43.66 717 SER A C 1
ATOM 5495 O O . SER A 1 717 ? 1.731 -29.638 10.028 1.00 43.66 717 SER A O 1
ATOM 5497 N N . GLY A 1 718 ? 3.056 -30.544 8.429 1.00 36.69 718 GLY A N 1
ATOM 5498 C CA . GLY A 1 718 ? 2.453 -31.872 8.424 1.00 36.69 718 GLY A CA 1
ATOM 5499 C C . GLY A 1 718 ? 2.691 -32.577 9.744 1.00 36.69 718 GLY A C 1
ATOM 5500 O O . GLY A 1 718 ? 3.753 -32.312 10.355 1.00 36.69 718 GLY A O 1
#

Secondary structure (DSSP, 8-state):
-HHHHHHHHS-SSHHHHHHHHHHHHHHHTTSTTHHHHHHHHHHSTTTHHHHHHHHHHTPPSSPPHHHHHHHHHHHT-TTS-HHHHHHHHHHHHHHS-SSHHHHHHHHHHHHTT--HHHHHHHHHHHHTT-S--HHHHHHHHHHHHH--EEPTTT--EE-HHHHHHHIIIII--EEETTEEE-HHHHHHHHHHHHHHS--HHHHHHHHHHHHHH-TTS-HHHHHHHHHTTS---HHHHHHHHHHHHHHTEEE-TTT--EEE-TT-PPPPPPEEETTEEEETTEEEEEEE-SS-EEEEEE-TTS--EEEE-TTPPPPHHHHHHHHHHHHHHHHHHHHHHHTTSS-HHHHHHHHHHHHHHHHHHHHHHSPPPPPHHHHHHHHIIIIIGGG--SSHHHHHHHHHHHHHHTT-S-HHHHHHHHHHHHHHHHHHHHH-GGGHHHHHHHHHHHHHHHHHTT--HHHHHHHTTHHHHTTSS-HHHHHHHHHHHHHSTT--HHHHHHHHHHHHHHHHHTT--HHHHHHHHTT-HHHHHHHTTTTGGGHHHHHHHHHTTTT-TTTTT--EEEHHHHHHH-HHHHHHHHHH-TTEEEEE---HHHHHHH--EEEESS-EEETTEEE--TT--EEEEE-TTS-EEEEETTEEEEESS---TTHHHHHHHHHHHIIIIIHHHHHHT-PPP-HHHHHHHGGGEEE-TTT--EEE--TTSB-EEGGGTS----

pLDDT: mean 90.79, std 7.62, range [36.69, 98.5]

Organism: NCBI:txid1908690

Radius of gyration: 47.66 Å; chains: 1; bounding box: 121×120×117 Å

Sequence (718 aa):
MEQLIDRVTAAGDRVAQHRALAELYRAVAGGTQVAPVFHRLRVSEPDGPRYALEYLVRIDDPVPVTLAQAALPLLATKTLAVGLRLEAAGKLLAALPDDPRSVSPVVAAVTAGLSRSRTLERLLQLQSRVAVCTTLDAMVEAAEARVRLKCPKCSARRTRAGLIKHLWAKHRIVFEDGEARDPRPLMDEAVTAAATADDPTAIDETYLLSTVYYPDVATRQVFQALAARGDPDPTQTDRLLARAKEDGDGLCPVCLSPVPDPVGKLPPPAEVSDGQVHADGYGIEVIDGALGRDVVILDPLGPPTTRPESGSRRPPRLLAVAVALPVFALAIVSVTVHLRFAGPFWFALWLVLLGWCVYFANLIFRRPLPDRTDRAIDLAWRRLVPGIGRSAAAVRFLVRLCRASVGRGKPADRAQTVFELVEHATVLTKGHPEFAPFLAAARFLEVDDLARMGRERTPALIGLFEPFMAGEFPPGYAESVSEILLTTEDMTPGDVQRLGVLIVGSAFETGVQPADLTAVARYCPWFWRLALDTRANCLPLLHYVWRNRAAQPWAAVGSATTVFDFASEFPSASRRTLVDHPDTLLRIDFEPAVTEALGPVLLTARGLMVGGHTLDDPNASIEVVRTTLGNWLLDYGPHRIALSGRPDGYIPDVLKKWLRYRAAKLLPAARADRRGPGPWTTRLLAPLAVPCPLCGTVCVHRVGMLGTPWQAFAGRSG